Protein AF-0000000084582192 (afdb_homodimer)

Nearest PDB structures (foldseek):
  6cby-assembly2_B  TM=6.476E-01  e=3.699E-13  Homo sapiens
  4o6f-assembly1_A  TM=6.274E-01  e=2.248E-12  Homo sapiens
  3rib-assembly2_B  TM=6.053E-01  e=1.710E-12  Homo sapiens
  4wuy-assembly1_A  TM=5.856E-01  e=2.128E-12  Homo sapiens
  8qma-assembly1_J  TM=4.327E-01  e=4.889E-05  Sinapis alba

Sequence (602 aa):
MDVSYSLQDVPGKGKGLVASRAISRGELILSEAPLIQQDRSYSNASILRALAPVSEQQQREYFSLANAHKGNRSIPPPLGIFKTNALPCGDHSVLEGSAATHAAVFVLGSRFNSSCEPNVNNYWDANLQKITFWATRDIAIGEELCISYGECLASREARRSRLKRLFGFDCTCVACSRTGEDLTKSDERRLEIARLYEEIGQCGGAPAAGVRMVKRALRLLEEEGLLGLSTAGLYYDAFQFCVSVADSKNAKAWASKAWDTYCAMRGPDSEAAKKMHKYLKDPRAHLAFGLYPRQKLSGPDMDVSYSLQDVPGKGKGLVASRAISRGELILSEAPLIQQDRSYSNASILRALAPVSEQQQREYFSLANAHKGNRSIPPPLGIFKTNALPCGDHSVLEGSAATHAAVFVLGSRFNSSCEPNVNNYWDANLQKITFWATRDIAIGEELCISYGECLASREARRSRLKRLFGFDCTCVACSRTGEDLTKSDERRLEIARLYEEIGQCGGAPAAGVRMVKRALRLLEEEGLLGLSTAGLYYDAFQFCVSVADSKNAKAWASKAWDTYCAMRGPDSEAAKKMHKYLKDPRAHLAFGLYPRQKLSGPD

Structure (mmCIF, N/CA/C/O backbone):
data_AF-0000000084582192-model_v1
#
loop_
_entity.id
_entity.type
_entity.pdbx_description
1 polymer 'SET domain-containing protein'
#
loop_
_atom_site.group_PDB
_atom_site.id
_atom_site.type_symbol
_atom_site.label_atom_id
_atom_site.label_alt_id
_atom_site.label_comp_id
_atom_site.label_asym_id
_atom_site.label_entity_id
_atom_site.label_seq_id
_atom_site.pdbx_PDB_ins_code
_atom_site.Cartn_x
_atom_site.Cartn_y
_atom_site.Cartn_z
_atom_site.occupancy
_atom_site.B_iso_or_equiv
_atom_site.auth_seq_id
_atom_site.auth_comp_id
_atom_site.auth_asym_id
_atom_site.auth_atom_id
_atom_site.pdbx_PDB_model_num
ATOM 1 N N . MET A 1 1 ? 23.219 26.484 -0.269 1 42.94 1 MET A N 1
ATOM 2 C CA . MET A 1 1 ? 22.641 27.078 0.932 1 42.94 1 MET A CA 1
ATOM 3 C C . MET A 1 1 ? 22.531 26.047 2.049 1 42.94 1 MET A C 1
ATOM 5 O O . MET A 1 1 ? 22.234 24.875 1.794 1 42.94 1 MET A O 1
ATOM 9 N N . ASP A 1 2 ? 23.141 26.188 3.193 1 64.5 2 ASP A N 1
ATOM 10 C CA . ASP A 1 2 ? 23.328 25.234 4.281 1 64.5 2 ASP A CA 1
ATOM 11 C C . ASP A 1 2 ? 21.984 24.719 4.809 1 64.5 2 ASP A C 1
ATOM 13 O O . ASP A 1 2 ? 21.141 25.516 5.23 1 64.5 2 ASP A O 1
ATOM 17 N N . VAL A 1 3 ? 21.594 23.484 4.598 1 83.56 3 VAL A N 1
ATOM 18 C CA . VAL A 1 3 ? 20.359 22.859 5.035 1 83.56 3 VAL A CA 1
ATOM 19 C C . VAL A 1 3 ? 20.234 22.969 6.555 1 83.56 3 VAL A C 1
ATOM 21 O O . VAL A 1 3 ? 21.203 22.719 7.281 1 83.56 3 VAL A O 1
ATOM 24 N N . SER A 1 4 ? 19.266 23.656 7.008 1 94.69 4 SER A N 1
ATOM 25 C CA . SER A 1 4 ? 19.078 23.984 8.414 1 94.69 4 SER A CA 1
ATOM 26 C C . SER A 1 4 ? 18.531 22.797 9.203 1 94.69 4 SER A C 1
ATOM 28 O O . SER A 1 4 ? 18.328 22.891 10.414 1 94.69 4 SER A O 1
ATOM 30 N N . TYR A 1 5 ? 18.359 21.672 8.539 1 96.69 5 TYR A N 1
ATOM 31 C CA . TYR A 1 5 ? 17.75 20.547 9.227 1 96.69 5 TYR A CA 1
ATOM 32 C C . TYR A 1 5 ? 18.312 19.234 8.711 1 96.69 5 TYR A C 1
ATOM 34 O O . TYR A 1 5 ? 18.984 19.188 7.672 1 96.69 5 TYR A O 1
ATOM 42 N N . SER A 1 6 ? 18.172 18.234 9.477 1 96.25 6 SER A N 1
ATOM 43 C CA . SER A 1 6 ? 18.453 16.859 9.062 1 96.25 6 SER A CA 1
ATOM 44 C C . SER A 1 6 ? 17.328 15.914 9.453 1 96.25 6 SER A C 1
ATOM 46 O O . SER A 1 6 ? 16.656 16.125 10.477 1 96.25 6 SER A O 1
ATOM 48 N N . LEU A 1 7 ? 17.094 14.992 8.602 1 94.69 7 LEU A N 1
ATOM 49 C CA . LEU A 1 7 ? 16.141 13.938 8.891 1 94.69 7 LEU A CA 1
ATOM 50 C C . LEU A 1 7 ? 16.766 12.867 9.781 1 94.69 7 LEU A C 1
ATOM 52 O O . LEU A 1 7 ? 17.812 12.32 9.445 1 94.69 7 LEU A O 1
ATOM 56 N N . GLN A 1 8 ? 16.109 12.547 10.938 1 95 8 GLN A N 1
ATOM 57 C CA . GLN A 1 8 ? 16.672 11.602 11.898 1 95 8 GLN A CA 1
ATOM 58 C C . GLN A 1 8 ? 15.578 10.742 12.523 1 95 8 GLN A C 1
ATOM 60 O O . GLN A 1 8 ? 14.398 11.078 12.445 1 95 8 GLN A O 1
ATOM 65 N N . ASP A 1 9 ? 16.016 9.609 13.078 1 93.56 9 ASP A N 1
ATOM 66 C CA . ASP A 1 9 ? 15.109 8.828 13.914 1 93.56 9 ASP A CA 1
ATOM 67 C C . ASP A 1 9 ? 14.875 9.516 15.266 1 93.56 9 ASP A C 1
ATOM 69 O O . ASP A 1 9 ? 15.828 9.938 15.922 1 93.56 9 ASP A O 1
ATOM 73 N N . VAL A 1 10 ? 13.75 9.727 15.555 1 91.44 10 VAL A N 1
ATOM 74 C CA . VAL A 1 10 ? 13.367 10.32 16.828 1 91.44 10 VAL A CA 1
ATOM 75 C C . VAL A 1 10 ? 12.742 9.258 17.734 1 91.44 10 VAL A C 1
ATOM 77 O O . VAL A 1 10 ? 11.75 8.625 17.359 1 91.44 10 VAL A O 1
ATOM 80 N N . PRO A 1 11 ? 13.234 8.938 18.828 1 85.69 11 PRO A N 1
ATOM 81 C CA . PRO A 1 11 ? 12.719 7.887 19.719 1 85.69 11 PRO A CA 1
ATOM 82 C C . PRO A 1 11 ? 11.219 8.008 19.969 1 85.69 11 PRO A C 1
ATOM 84 O O . PRO A 1 11 ? 10.734 9.07 20.359 1 85.69 11 PRO A O 1
ATOM 87 N N . GLY A 1 12 ? 10.539 6.969 19.672 1 82.56 12 GLY A N 1
ATOM 88 C CA . GLY A 1 12 ? 9.117 6.895 19.953 1 82.56 12 GLY A CA 1
ATOM 89 C C . GLY A 1 12 ? 8.258 7.547 18.891 1 82.56 12 GLY A C 1
ATOM 90 O O . GLY A 1 12 ? 7.031 7.441 18.922 1 82.56 12 GLY A O 1
ATOM 91 N N . LYS A 1 13 ? 8.914 8.32 17.938 1 88.81 13 LYS A N 1
ATOM 92 C CA . LYS A 1 13 ? 8.117 9.109 17 1 88.81 13 LYS A CA 1
ATOM 93 C C . LYS A 1 13 ? 8.422 8.727 15.555 1 88.81 13 LYS A C 1
ATOM 95 O O . LYS A 1 13 ? 7.816 9.258 14.625 1 88.81 13 LYS A O 1
ATOM 100 N N . GLY A 1 14 ? 9.406 7.863 15.453 1 88.25 14 GLY A N 1
ATOM 101 C CA . GLY A 1 14 ? 9.82 7.551 14.102 1 88.25 14 GLY A CA 1
ATOM 102 C C . GLY A 1 14 ? 10.812 8.547 13.539 1 88.25 14 GLY A C 1
ATOM 103 O O . GLY A 1 14 ? 11.758 8.953 14.227 1 88.25 14 GLY A O 1
ATOM 104 N N . LYS A 1 15 ? 10.664 8.938 12.266 1 92.88 15 LYS A N 1
ATOM 105 C CA . LYS A 1 15 ? 11.539 9.93 11.648 1 92.88 15 LYS A CA 1
ATOM 106 C C . LYS A 1 15 ? 11.031 11.344 11.891 1 92.88 15 LYS A C 1
ATOM 108 O O . LYS A 1 15 ? 9.82 11.57 11.969 1 92.88 15 LYS A O 1
ATOM 113 N N . GLY A 1 16 ? 11.922 12.25 12.039 1 96.06 16 GLY A N 1
ATOM 114 C CA . GLY A 1 16 ? 11.609 13.656 12.234 1 96.06 16 GLY A CA 1
ATOM 115 C C . GLY A 1 16 ? 12.719 14.578 11.773 1 96.06 16 GLY A C 1
ATOM 116 O O . GLY A 1 16 ? 13.812 14.125 11.422 1 96.06 16 GLY A O 1
ATOM 117 N N . LEU A 1 17 ? 12.414 15.797 11.711 1 97.44 17 LEU A N 1
ATOM 118 C CA . LEU A 1 17 ? 13.398 16.812 11.336 1 97.44 17 LEU A CA 1
ATOM 119 C C . LEU A 1 17 ? 13.992 17.484 12.562 1 97.44 17 LEU A C 1
ATOM 121 O O . LEU A 1 17 ? 13.266 17.828 13.5 1 97.44 17 LEU A O 1
ATOM 125 N N . VAL A 1 18 ? 15.328 17.609 12.523 1 97.88 18 VAL A N 1
ATOM 126 C CA . VAL A 1 18 ? 16.062 18.203 13.641 1 97.88 18 VAL A CA 1
ATOM 127 C C . VAL A 1 18 ? 16.953 19.328 13.133 1 97.88 18 VAL A C 1
ATOM 129 O O . VAL A 1 18 ? 17.562 19.219 12.07 1 97.88 18 VAL A O 1
ATOM 132 N N . ALA A 1 19 ? 17.047 20.375 13.891 1 98.06 19 ALA A N 1
ATOM 133 C CA . ALA A 1 19 ? 17.859 21.516 13.492 1 98.06 19 ALA A CA 1
ATOM 134 C C . ALA A 1 19 ? 19.344 21.156 13.453 1 98.06 19 ALA A C 1
ATOM 136 O O . ALA A 1 19 ? 19.891 20.688 14.445 1 98.06 19 ALA A O 1
ATOM 137 N N . SER A 1 20 ? 19.938 21.422 12.297 1 97.44 20 SER A N 1
ATOM 138 C CA . SER A 1 20 ? 21.359 21.156 12.133 1 97.44 20 SER A CA 1
ATOM 139 C C . SER A 1 20 ? 22.203 22.375 12.484 1 97.44 20 SER A C 1
ATOM 141 O O . SER A 1 20 ? 23.438 22.281 12.531 1 97.44 20 SER A O 1
ATOM 143 N N . ARG A 1 21 ? 21.641 23.484 12.648 1 97.19 21 ARG A N 1
ATOM 144 C CA . ARG A 1 21 ? 22.188 24.75 13.125 1 97.19 21 ARG A CA 1
ATOM 145 C C . ARG A 1 21 ? 21.141 25.578 13.836 1 97.19 21 ARG A C 1
ATOM 147 O O . ARG A 1 21 ? 19.953 25.234 13.82 1 97.19 21 ARG A O 1
ATOM 154 N N . ALA A 1 22 ? 21.609 26.562 14.43 1 97.5 22 ALA A N 1
ATOM 155 C CA . ALA A 1 22 ? 20.641 27.484 15.039 1 97.5 22 ALA A CA 1
ATOM 156 C C . ALA A 1 22 ? 19.766 28.141 13.969 1 97.5 22 ALA A C 1
ATOM 158 O O . ALA A 1 22 ? 20.25 28.516 12.898 1 97.5 22 ALA A O 1
ATOM 159 N N . ILE A 1 23 ? 18.484 28.234 14.273 1 98.19 23 ILE A N 1
ATOM 160 C CA . ILE A 1 23 ? 17.531 28.844 13.367 1 98.19 23 ILE A CA 1
ATOM 161 C C . ILE A 1 23 ? 16.844 30.031 14.047 1 98.19 23 ILE A C 1
ATOM 163 O O . ILE A 1 23 ? 16.359 29.906 15.172 1 98.19 23 ILE A O 1
ATOM 167 N N . SER A 1 24 ? 16.797 31.141 13.414 1 97.56 24 SER A N 1
ATOM 168 C CA . SER A 1 24 ? 16.188 32.344 13.992 1 97.56 24 SER A CA 1
ATOM 169 C C . SER A 1 24 ? 14.688 32.375 13.742 1 97.56 24 SER A C 1
ATOM 171 O O . SER A 1 24 ? 14.211 31.859 12.727 1 97.56 24 SER A O 1
ATOM 173 N N . ARG A 1 25 ? 14.016 33 14.664 1 96.88 25 ARG A N 1
ATOM 174 C CA . ARG A 1 25 ? 12.602 33.281 14.422 1 96.88 25 ARG A CA 1
ATOM 175 C C . ARG A 1 25 ? 12.398 33.938 13.062 1 96.88 25 ARG A C 1
ATOM 177 O O . ARG A 1 25 ? 13.125 34.875 12.711 1 96.88 25 ARG A O 1
ATOM 184 N N . GLY A 1 26 ? 11.43 33.438 12.312 1 96.38 26 GLY A N 1
ATOM 185 C CA . GLY A 1 26 ? 11.086 34.062 11.039 1 96.38 26 GLY A CA 1
ATOM 186 C C . GLY A 1 26 ? 11.891 33.5 9.875 1 96.38 26 GLY A C 1
ATOM 187 O O . GLY A 1 26 ? 11.672 33.875 8.727 1 96.38 26 GLY A O 1
ATOM 188 N N . GLU A 1 27 ? 12.781 32.625 10.164 1 97.25 27 GLU A N 1
ATOM 189 C CA . GLU A 1 27 ? 13.578 32 9.102 1 97.25 27 GLU A CA 1
ATOM 190 C C . GLU A 1 27 ? 12.781 30.922 8.383 1 97.25 27 GLU A C 1
ATOM 192 O O . GLU A 1 27 ? 12.07 30.125 9.016 1 97.25 27 GLU A O 1
ATOM 197 N N . LEU A 1 28 ? 12.906 30.906 7.031 1 97.38 28 LEU A N 1
ATOM 198 C CA . LEU A 1 28 ? 12.32 29.844 6.219 1 97.38 28 LEU A CA 1
ATOM 199 C C . LEU A 1 28 ? 13.125 28.547 6.355 1 97.38 28 LEU A C 1
ATOM 201 O O . LEU A 1 28 ? 14.32 28.531 6.074 1 97.38 28 LEU A O 1
ATOM 205 N N . ILE A 1 29 ? 12.453 27.531 6.73 1 97.75 29 ILE A N 1
ATOM 206 C CA . ILE A 1 29 ? 13.125 26.266 6.965 1 97.75 29 ILE A CA 1
ATOM 207 C C . ILE A 1 29 ? 13.016 25.375 5.727 1 97.75 29 ILE A C 1
ATOM 209 O O . ILE A 1 29 ? 13.992 24.766 5.301 1 97.75 29 ILE A O 1
ATOM 213 N N . LEU A 1 30 ? 11.852 25.297 5.207 1 97.19 30 LEU A N 1
ATOM 214 C CA . LEU A 1 30 ? 11.57 24.406 4.086 1 97.19 30 LEU A CA 1
ATOM 215 C C . LEU A 1 30 ? 10.492 24.984 3.184 1 97.19 30 LEU A C 1
ATOM 217 O O . LEU A 1 30 ? 9.516 25.562 3.672 1 97.19 30 LEU A O 1
ATOM 221 N N . SER A 1 31 ? 10.633 25 1.962 1 97.5 31 SER A N 1
ATOM 222 C CA . SER A 1 31 ? 9.672 25.281 0.904 1 97.5 31 SER A CA 1
ATOM 223 C C . SER A 1 31 ? 9.578 24.125 -0.09 1 97.5 31 SER A C 1
ATOM 225 O O . SER A 1 31 ? 10.57 23.781 -0.732 1 97.5 31 SER A O 1
ATOM 227 N N . GLU A 1 32 ? 8.398 23.562 -0.187 1 97.69 32 GLU A N 1
ATOM 228 C CA . GLU A 1 32 ? 8.32 22.297 -0.916 1 97.69 32 GLU A CA 1
ATOM 229 C C . GLU A 1 32 ? 7.023 22.203 -1.717 1 97.69 32 GLU A C 1
ATOM 231 O O . GLU A 1 32 ? 5.953 22.562 -1.222 1 97.69 32 GLU A O 1
ATOM 236 N N . ALA A 1 33 ? 7.141 21.797 -2.994 1 97.88 33 ALA A N 1
ATOM 237 C CA . ALA A 1 33 ? 5.965 21.484 -3.807 1 97.88 33 ALA A CA 1
ATOM 238 C C . ALA A 1 33 ? 5.328 20.172 -3.373 1 97.88 33 ALA A C 1
ATOM 240 O O . ALA A 1 33 ? 6.012 19.281 -2.855 1 97.88 33 ALA A O 1
ATOM 241 N N . PRO A 1 34 ? 4.008 20.031 -3.545 1 98.06 34 PRO A N 1
ATOM 242 C CA . PRO A 1 34 ? 3.35 18.781 -3.154 1 98.06 34 PRO A CA 1
ATOM 243 C C . PRO A 1 34 ? 3.781 17.594 -4.012 1 98.06 34 PRO A C 1
ATOM 245 O O . PRO A 1 34 ? 4.043 17.75 -5.207 1 98.06 34 PRO A O 1
ATOM 248 N N . LEU A 1 35 ? 3.898 16.422 -3.404 1 98.25 35 LEU A N 1
ATOM 249 C CA . LEU A 1 35 ? 4.059 15.172 -4.145 1 98.25 35 LEU A CA 1
ATOM 250 C C . LEU A 1 35 ? 2.768 14.789 -4.859 1 98.25 35 LEU A C 1
ATOM 252 O O . LEU A 1 35 ? 2.777 14.516 -6.062 1 98.25 35 LEU A O 1
ATOM 256 N N . ILE A 1 36 ? 1.666 14.766 -4.109 1 98.19 36 ILE A N 1
ATOM 257 C CA . ILE A 1 36 ? 0.327 14.625 -4.672 1 98.19 36 ILE A CA 1
ATOM 258 C C . ILE A 1 36 ? -0.648 15.516 -3.906 1 98.19 36 ILE A C 1
ATOM 260 O O . ILE A 1 36 ? -0.438 15.805 -2.725 1 98.19 36 ILE A O 1
ATOM 264 N N . GLN A 1 37 ? -1.687 15.922 -4.531 1 97.62 37 GLN A N 1
ATOM 265 C CA . GLN A 1 37 ? -2.746 16.75 -3.975 1 97.62 37 GLN A CA 1
ATOM 266 C C . GLN A 1 37 ? -4.117 16.125 -4.184 1 97.62 37 GLN A C 1
ATOM 268 O 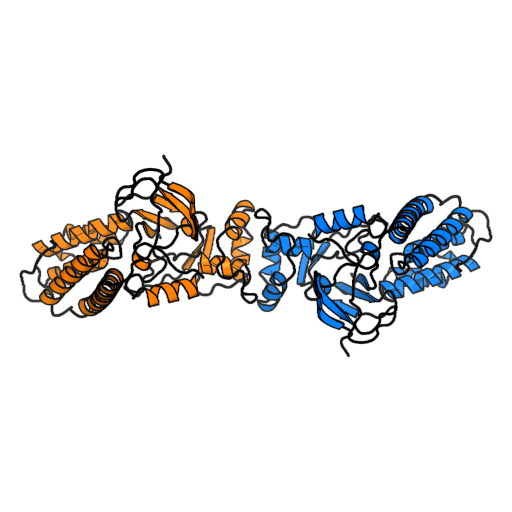O . GLN A 1 37 ? -4.348 15.453 -5.195 1 97.62 37 GLN A O 1
ATOM 273 N N . GLN A 1 38 ? -5.004 16.297 -3.225 1 97.75 38 GLN A N 1
ATOM 274 C CA . GLN A 1 38 ? -6.371 15.789 -3.309 1 97.75 38 GLN A CA 1
ATOM 275 C C . GLN A 1 38 ? -7.371 16.844 -2.842 1 97.75 38 GLN A C 1
ATOM 277 O O . GLN A 1 38 ? -7.047 17.688 -2.008 1 97.75 38 GLN A O 1
ATOM 282 N N . ASP A 1 39 ? -8.516 16.812 -3.295 1 95.31 39 ASP A N 1
ATOM 283 C CA . ASP A 1 39 ? -9.602 17.625 -2.752 1 95.31 39 ASP A CA 1
ATOM 284 C C . ASP A 1 39 ? -10.227 16.953 -1.531 1 95.31 39 ASP A C 1
ATOM 286 O O . ASP A 1 39 ? -9.781 15.891 -1.103 1 95.31 39 ASP A O 1
ATOM 290 N N . ARG A 1 40 ? -11.211 17.5 -0.957 1 89.56 40 ARG A N 1
ATOM 291 C CA . ARG A 1 40 ? -11.82 17.047 0.288 1 89.56 40 ARG A CA 1
ATOM 292 C C . ARG A 1 40 ? -12.508 15.703 0.101 1 89.56 40 ARG A C 1
ATOM 294 O O . ARG A 1 40 ? -12.625 14.922 1.049 1 89.56 40 ARG A O 1
ATOM 301 N N . SER A 1 41 ? -12.898 15.391 -1.072 1 92.56 41 SER A N 1
ATOM 302 C CA . SER A 1 41 ? -13.625 14.156 -1.345 1 92.56 41 SER A CA 1
ATOM 303 C C . SER A 1 41 ? -12.695 13.07 -1.869 1 92.56 41 SER A C 1
ATOM 305 O O . SER A 1 41 ? -13.078 12.273 -2.732 1 92.56 41 SER A O 1
ATOM 307 N N . TYR A 1 42 ? -11.547 13.039 -1.355 1 94.88 42 TYR A N 1
ATOM 308 C CA . TYR A 1 42 ? -10.578 12.086 -1.874 1 94.88 42 TYR A CA 1
ATOM 309 C C . TYR A 1 42 ? -10.961 10.656 -1.497 1 94.88 42 TYR A C 1
ATOM 311 O O . TYR A 1 42 ? -11.68 10.438 -0.52 1 94.88 42 TYR A O 1
ATOM 319 N N . SER A 1 43 ? -10.492 9.688 -2.277 1 96.06 43 SER A N 1
ATOM 320 C CA . SER A 1 43 ? -10.656 8.25 -2.104 1 96.06 43 SER A CA 1
ATOM 321 C C . SER A 1 43 ? -9.359 7.508 -2.4 1 96.06 43 SER A C 1
ATOM 323 O O . SER A 1 43 ? -8.383 8.109 -2.859 1 96.06 43 SER A O 1
ATOM 325 N N . ASN A 1 44 ? -9.391 6.188 -2.055 1 97.12 44 ASN A N 1
ATOM 326 C CA . ASN A 1 44 ? -8.234 5.395 -2.439 1 97.12 44 ASN A CA 1
ATOM 327 C C . ASN A 1 44 ? -7.969 5.477 -3.939 1 97.12 44 ASN A C 1
ATOM 329 O O . ASN A 1 44 ? -6.82 5.617 -4.367 1 97.12 44 ASN A O 1
ATOM 333 N N . ALA A 1 45 ? -9.023 5.43 -4.715 1 95.94 45 ALA A N 1
ATOM 334 C CA . ALA A 1 45 ? -8.914 5.473 -6.172 1 95.94 45 ALA A CA 1
ATOM 335 C C . ALA A 1 45 ? -8.266 6.77 -6.637 1 95.94 45 ALA A C 1
ATOM 337 O O . ALA A 1 45 ? -7.391 6.758 -7.508 1 95.94 45 ALA A O 1
ATOM 338 N N . SER A 1 46 ? -8.742 7.895 -6.082 1 97.44 46 SER A N 1
ATOM 339 C CA . SER A 1 46 ? -8.188 9.18 -6.496 1 97.44 46 SER A CA 1
ATOM 340 C C . SER A 1 46 ? -6.715 9.289 -6.121 1 97.44 46 SER A C 1
ATOM 342 O O . SER A 1 46 ? -5.93 9.914 -6.844 1 97.44 46 SER A O 1
ATOM 344 N N . ILE A 1 47 ? -6.332 8.688 -5.039 1 98.25 47 ILE A N 1
ATOM 345 C CA . ILE A 1 47 ? -4.941 8.695 -4.594 1 98.25 47 ILE A CA 1
ATOM 346 C C . ILE A 1 47 ? -4.098 7.824 -5.52 1 98.25 47 ILE A C 1
ATOM 348 O O . ILE A 1 47 ? -3 8.219 -5.926 1 98.25 47 ILE A O 1
ATOM 352 N N . LEU A 1 48 ? -4.613 6.633 -5.824 1 97.56 48 LEU A N 1
ATOM 353 C CA . LEU A 1 48 ? -3.912 5.762 -6.762 1 97.56 48 LEU A CA 1
ATOM 354 C C . LEU A 1 48 ? -3.684 6.473 -8.094 1 97.56 48 LEU A C 1
ATOM 356 O O . LEU A 1 48 ? -2.592 6.398 -8.664 1 97.56 48 LEU A O 1
ATOM 360 N N . ARG A 1 49 ? -4.648 7.164 -8.641 1 96.69 49 ARG A N 1
ATOM 361 C CA . ARG A 1 49 ? -4.555 7.898 -9.891 1 96.69 49 ARG A CA 1
ATOM 362 C C . ARG A 1 49 ? -3.49 8.992 -9.812 1 96.69 49 ARG A C 1
ATOM 364 O O . ARG A 1 49 ? -2.785 9.25 -10.789 1 96.69 49 ARG A O 1
ATOM 371 N N . ALA A 1 50 ? -3.422 9.617 -8.648 1 97.75 50 ALA A N 1
ATOM 372 C CA . ALA A 1 50 ? -2.459 10.703 -8.461 1 97.75 50 ALA A CA 1
ATOM 373 C C . ALA A 1 50 ? -1.037 10.164 -8.359 1 97.75 50 ALA A C 1
ATOM 375 O O . ALA A 1 50 ? -0.083 10.82 -8.781 1 97.75 50 ALA A O 1
ATOM 376 N N . LEU A 1 51 ? -0.864 8.945 -7.824 1 97.81 51 LEU A N 1
ATOM 377 C CA . LEU A 1 51 ? 0.452 8.367 -7.574 1 97.81 51 LEU A CA 1
ATOM 378 C C . LEU A 1 51 ? 1.014 7.727 -8.836 1 97.81 51 LEU A C 1
ATOM 380 O O . LEU A 1 51 ? 2.232 7.656 -9.016 1 97.81 51 LEU A O 1
ATOM 384 N N . ALA A 1 52 ? 0.174 7.262 -9.703 1 96.31 52 ALA A N 1
ATOM 385 C CA . ALA A 1 52 ? 0.577 6.461 -10.852 1 96.31 52 ALA A CA 1
ATOM 386 C C . ALA A 1 52 ? 1.559 7.223 -11.734 1 96.31 52 ALA A C 1
ATOM 388 O O . ALA A 1 52 ? 2.545 6.656 -12.211 1 96.31 52 ALA A O 1
ATOM 389 N N . PRO A 1 53 ? 1.34 8.492 -11.977 1 96.5 53 PRO A N 1
ATOM 390 C CA . PRO A 1 53 ? 2.189 9.195 -12.938 1 96.5 53 PRO A CA 1
ATOM 391 C C . PRO A 1 53 ? 3.486 9.711 -12.32 1 96.5 53 PRO A C 1
ATOM 393 O O . PRO A 1 53 ? 4.383 10.156 -13.031 1 96.5 53 PRO A O 1
ATOM 396 N N . VAL A 1 54 ? 3.604 9.75 -11 1 96.62 54 VAL A N 1
ATOM 397 C CA . VAL A 1 54 ? 4.836 10.266 -10.414 1 96.62 54 VAL A CA 1
ATOM 398 C C . VAL A 1 54 ? 5.953 9.242 -10.57 1 96.62 54 VAL A C 1
ATOM 400 O O . VAL A 1 54 ? 5.699 8.086 -10.922 1 96.62 54 VAL A O 1
ATOM 403 N N . SER A 1 55 ? 7.195 9.672 -10.375 1 96.06 55 SER A N 1
ATOM 404 C CA . SER A 1 55 ? 8.336 8.789 -10.625 1 96.06 55 SER A CA 1
ATOM 405 C C . SER A 1 55 ? 8.359 7.625 -9.648 1 96.06 55 SER A C 1
ATOM 407 O O . SER A 1 55 ? 7.723 7.68 -8.594 1 96.06 55 SER A O 1
ATOM 409 N N . GLU A 1 56 ? 9.086 6.547 -9.961 1 94 56 GLU A N 1
ATOM 410 C CA . GLU A 1 56 ? 9.25 5.387 -9.086 1 94 56 GLU A CA 1
ATOM 411 C C . GLU A 1 56 ? 9.836 5.797 -7.734 1 94 56 GLU A C 1
ATOM 413 O O . GLU A 1 56 ? 9.422 5.281 -6.691 1 94 56 GLU A O 1
ATOM 418 N N . GLN A 1 57 ? 10.766 6.672 -7.867 1 95.12 57 GLN A N 1
ATOM 419 C CA . GLN A 1 57 ? 11.391 7.148 -6.641 1 95.12 57 GLN A CA 1
ATOM 420 C C . GLN A 1 57 ? 10.383 7.871 -5.754 1 95.12 57 GLN A C 1
ATOM 422 O O . GLN A 1 57 ? 10.344 7.656 -4.539 1 95.12 57 GLN A O 1
ATOM 427 N N . GLN A 1 58 ? 9.539 8.672 -6.336 1 96.44 58 GLN A N 1
ATOM 428 C CA . GLN A 1 58 ? 8.523 9.406 -5.594 1 96.44 58 GLN A CA 1
ATOM 429 C C . GLN A 1 58 ? 7.484 8.469 -4.992 1 96.44 58 GLN A C 1
ATOM 431 O O . GLN A 1 58 ? 7 8.695 -3.881 1 96.44 58 GLN A O 1
ATOM 436 N N . GLN A 1 59 ? 7.125 7.461 -5.73 1 96.69 59 GLN A N 1
ATOM 437 C CA . GLN A 1 59 ? 6.219 6.453 -5.191 1 96.69 59 GLN A CA 1
ATOM 438 C C . GLN A 1 59 ? 6.82 5.766 -3.971 1 96.69 59 GLN A C 1
ATOM 440 O O . GLN A 1 59 ? 6.137 5.57 -2.963 1 96.69 59 GLN A O 1
ATOM 445 N N . ARG A 1 60 ? 8.078 5.414 -4.109 1 95.38 60 ARG A N 1
ATOM 446 C CA . ARG A 1 60 ? 8.758 4.793 -2.977 1 95.38 60 ARG A CA 1
ATOM 447 C C . ARG A 1 60 ? 8.766 5.719 -1.766 1 95.38 60 ARG A C 1
ATOM 449 O O . ARG A 1 60 ? 8.547 5.273 -0.636 1 95.38 60 ARG A O 1
ATOM 456 N N . GLU A 1 61 ? 9.008 6.957 -1.992 1 95.56 61 GLU A N 1
ATOM 457 C CA . GLU A 1 61 ? 8.992 7.941 -0.913 1 95.56 61 GLU A CA 1
ATOM 458 C C . GLU A 1 61 ? 7.609 8.039 -0.271 1 95.56 61 GLU A C 1
ATOM 460 O O . GLU A 1 61 ? 7.488 8.062 0.955 1 95.56 61 GLU A O 1
ATOM 465 N N . TYR A 1 62 ? 6.598 8.109 -1.062 1 97.88 62 TYR A N 1
ATOM 466 C CA . TYR A 1 62 ? 5.23 8.164 -0.558 1 97.88 62 TYR A CA 1
ATOM 467 C C . TYR A 1 62 ? 4.938 6.984 0.358 1 97.88 62 TYR A C 1
ATOM 469 O O . TYR A 1 62 ? 4.434 7.164 1.47 1 97.88 62 TYR A O 1
ATOM 477 N N . PHE A 1 63 ? 5.223 5.809 -0.066 1 96.5 63 PHE A N 1
ATOM 478 C CA . PHE A 1 63 ? 4.852 4.598 0.653 1 96.5 63 PHE A CA 1
ATOM 479 C C . PHE A 1 63 ? 5.777 4.371 1.845 1 96.5 63 PHE A C 1
ATOM 481 O O . PHE A 1 63 ? 5.531 3.488 2.67 1 96.5 63 PHE A O 1
ATOM 488 N N . SER A 1 64 ? 6.871 5.195 1.938 1 94.5 64 SER A N 1
ATOM 489 C CA . SER A 1 64 ? 7.762 5.109 3.09 1 94.5 64 SER A CA 1
ATOM 490 C C . SER A 1 64 ? 7.289 6.012 4.223 1 94.5 64 SER A C 1
ATOM 492 O O . SER A 1 64 ? 7.832 5.965 5.328 1 94.5 64 SER A O 1
ATOM 494 N N . LEU A 1 65 ? 6.309 6.828 3.992 1 95.62 65 LEU A N 1
ATOM 495 C CA . LEU A 1 65 ? 5.77 7.715 5.016 1 95.62 65 LEU A CA 1
ATOM 496 C C . LEU A 1 65 ? 4.992 6.93 6.062 1 95.62 65 LEU A C 1
ATOM 498 O O . LEU A 1 65 ? 4.613 5.781 5.828 1 95.62 65 LEU A O 1
ATOM 502 N N . ALA A 1 66 ? 4.773 7.578 7.215 1 94.31 66 ALA A N 1
ATOM 503 C CA . ALA A 1 66 ? 4.066 6.934 8.312 1 94.31 66 ALA A CA 1
ATOM 504 C C . ALA A 1 66 ? 2.633 6.59 7.918 1 94.31 66 ALA A C 1
ATOM 506 O O . ALA A 1 66 ? 2.006 7.316 7.145 1 94.31 66 ALA A O 1
ATOM 507 N N . ASN A 1 67 ? 2.123 5.52 8.352 1 94.38 67 ASN A N 1
ATOM 508 C CA . ASN A 1 67 ? 0.744 5.078 8.172 1 94.38 67 ASN A CA 1
ATOM 509 C C . ASN A 1 67 ? 0.101 4.684 9.5 1 94.38 67 ASN A C 1
ATOM 511 O O . ASN A 1 67 ? 0.28 3.557 9.969 1 94.38 67 ASN A O 1
ATOM 515 N N . ALA A 1 68 ? -0.684 5.555 10.055 1 93.94 68 ALA A N 1
ATOM 516 C CA . ALA A 1 68 ? -1.321 5.336 11.344 1 93.94 68 ALA A CA 1
ATOM 517 C C . ALA A 1 68 ? -2.438 4.297 11.242 1 93.94 68 ALA A C 1
ATOM 519 O O . ALA A 1 68 ? -2.973 3.846 12.258 1 93.94 68 ALA A O 1
ATOM 520 N N . HIS A 1 69 ? -2.746 3.838 10.008 1 93.62 69 HIS A N 1
ATOM 521 C CA . HIS A 1 69 ? -3.865 2.928 9.789 1 93.62 69 HIS A CA 1
ATOM 522 C C . HIS A 1 69 ? -3.377 1.553 9.352 1 93.62 69 HIS A C 1
ATOM 524 O O . HIS A 1 69 ? -4.148 0.76 8.805 1 93.62 69 HIS A O 1
ATOM 530 N N . LYS A 1 70 ? -2.111 1.23 9.391 1 86.81 70 LYS A N 1
ATOM 531 C CA . LYS A 1 70 ? -1.509 -0.018 8.938 1 86.81 70 LYS A CA 1
ATOM 532 C C . LYS A 1 70 ? -2.258 -1.226 9.492 1 86.81 70 LYS A C 1
ATOM 534 O O . LYS A 1 70 ? -2.357 -2.26 8.828 1 86.81 70 LYS A O 1
ATOM 539 N N . GLY A 1 71 ? -2.943 -1.25 10.555 1 84 71 GLY A N 1
ATOM 540 C CA . GLY A 1 71 ? -3.645 -2.373 11.156 1 84 71 GLY A CA 1
ATOM 541 C C . GLY A 1 71 ? -5.125 -2.398 10.828 1 84 71 GLY A C 1
ATOM 542 O O . GLY A 1 71 ? -5.824 -3.354 11.172 1 84 71 GLY A O 1
ATOM 543 N N . ASN A 1 72 ? -5.527 -1.486 10.188 1 89.44 72 ASN A N 1
ATOM 544 C CA . ASN A 1 72 ? -6.934 -1.395 9.805 1 89.44 72 ASN A CA 1
ATOM 545 C C . ASN A 1 72 ? -7.176 -1.962 8.406 1 89.44 72 ASN A C 1
ATOM 547 O O . ASN A 1 72 ? -6.855 -1.316 7.406 1 89.44 72 ASN A O 1
ATOM 551 N N . ARG A 1 73 ? -7.812 -3.08 8.219 1 86.75 73 ARG A N 1
ATOM 552 C CA . ARG A 1 73 ? -8.016 -3.785 6.961 1 86.75 73 ARG A CA 1
ATOM 553 C C . ARG A 1 73 ? -8.961 -3.018 6.047 1 86.75 73 ARG A C 1
ATOM 555 O O . ARG A 1 73 ? -9.016 -3.268 4.84 1 86.75 73 ARG A O 1
ATOM 562 N N . SER A 1 74 ? -9.727 -2.127 6.625 1 91.12 74 SER A N 1
ATOM 563 C CA . SER A 1 74 ? -10.719 -1.39 5.852 1 91.12 74 SER A CA 1
ATOM 564 C C . SER A 1 74 ? -10.094 -0.195 5.141 1 91.12 74 SER A C 1
ATOM 566 O O . SER A 1 74 ? -10.727 0.433 4.289 1 91.12 74 SER A O 1
ATOM 568 N N . ILE A 1 75 ? -8.875 0.159 5.523 1 95.25 75 ILE A N 1
ATOM 569 C CA . ILE A 1 75 ? -8.211 1.311 4.918 1 95.25 75 ILE A CA 1
ATOM 570 C C . ILE A 1 75 ? -6.965 0.853 4.164 1 95.25 75 ILE A C 1
ATOM 572 O O . ILE A 1 75 ? -5.938 0.547 4.777 1 95.25 75 ILE A O 1
ATOM 576 N N . PRO A 1 76 ? -7.031 0.901 2.832 1 95.69 76 PRO A N 1
ATOM 577 C CA . PRO A 1 76 ? -5.848 0.501 2.066 1 95.69 76 PRO A CA 1
ATOM 578 C C . PRO A 1 76 ? -4.641 1.396 2.338 1 95.69 76 PRO A C 1
ATOM 580 O O . PRO A 1 76 ? -4.801 2.574 2.67 1 95.69 76 PRO A O 1
ATOM 583 N N . PRO A 1 77 ? -3.445 0.842 2.109 1 95.38 77 PRO A N 1
ATOM 584 C CA . PRO A 1 77 ? -2.223 1.56 2.48 1 95.38 77 PRO A CA 1
ATOM 585 C C . PRO A 1 77 ? -2.109 2.922 1.798 1 95.38 77 PRO A C 1
ATOM 587 O O . PRO A 1 77 ? -1.758 3.912 2.445 1 95.38 77 PRO A O 1
ATOM 590 N N . PRO A 1 78 ? -2.4 3.088 0.459 1 97.06 78 PRO A N 1
ATOM 591 C CA . PRO A 1 78 ? -2.277 4.43 -0.117 1 97.06 78 PRO A CA 1
ATOM 592 C C . PRO A 1 78 ? -3.17 5.453 0.578 1 97.06 78 PRO A C 1
ATOM 594 O O . PRO A 1 78 ? -2.736 6.578 0.841 1 97.06 78 PRO A O 1
ATOM 597 N N . LEU A 1 79 ? -4.395 5.062 0.905 1 97.31 79 LEU A N 1
ATOM 598 C CA . LEU A 1 79 ? -5.352 5.945 1.563 1 97.31 79 LEU A CA 1
ATOM 599 C C . LEU A 1 79 ? -4.91 6.258 2.99 1 97.31 79 LEU A C 1
ATOM 601 O O . LEU A 1 79 ? -4.98 7.406 3.428 1 97.31 79 LEU A O 1
ATOM 605 N N . GLY A 1 80 ? -4.488 5.262 3.742 1 97 80 GLY A N 1
ATOM 606 C CA . GLY A 1 80 ? -4.039 5.453 5.113 1 97 80 GLY A CA 1
ATOM 607 C C . GLY A 1 80 ? -2.857 6.395 5.227 1 97 80 GLY A C 1
ATOM 608 O O . GLY A 1 80 ? -2.793 7.215 6.145 1 97 80 GLY A O 1
ATOM 609 N N . ILE A 1 81 ? -1.941 6.25 4.277 1 97.44 81 ILE A N 1
ATOM 610 C CA . ILE A 1 81 ? -0.755 7.098 4.258 1 97.44 81 ILE A CA 1
ATOM 611 C C . ILE A 1 81 ? -1.161 8.547 4.008 1 97.44 81 ILE A C 1
ATOM 613 O O . ILE A 1 81 ? -0.667 9.461 4.672 1 97.44 81 ILE A O 1
ATOM 617 N N . PHE A 1 82 ? -2.113 8.766 3.09 1 98.19 82 PHE A N 1
ATOM 618 C CA . PHE A 1 82 ? -2.588 10.125 2.826 1 98.19 82 PHE A CA 1
ATOM 619 C C . PHE A 1 82 ? -3.262 10.711 4.062 1 98.19 82 PHE A C 1
ATOM 621 O O . PHE A 1 82 ? -2.973 11.844 4.453 1 98.19 82 PHE A O 1
ATOM 628 N N . LYS A 1 83 ? -4.074 9.961 4.691 1 96.38 83 LYS A N 1
ATOM 629 C CA . LYS A 1 83 ? -4.812 10.414 5.867 1 96.38 83 LYS A CA 1
ATOM 630 C C . LYS A 1 83 ? -3.861 10.797 6.996 1 96.38 83 LYS A C 1
ATOM 632 O O . LYS A 1 83 ? -4.141 11.727 7.762 1 96.38 83 LYS A O 1
ATOM 637 N N . THR A 1 84 ? -2.762 10.148 7.055 1 96.44 84 THR A N 1
ATOM 638 C CA . THR A 1 84 ? -1.818 10.32 8.156 1 96.44 84 THR A CA 1
ATOM 639 C C . THR A 1 84 ? -0.918 11.531 7.91 1 96.44 84 THR A C 1
ATOM 641 O O . THR A 1 84 ? -0.506 12.203 8.859 1 96.44 84 THR A O 1
ATOM 644 N N . ASN A 1 85 ? -0.657 11.844 6.648 1 97 85 ASN A N 1
ATOM 645 C CA . ASN A 1 85 ? 0.471 12.727 6.375 1 97 85 ASN A CA 1
ATOM 646 C C . ASN A 1 85 ? 0.023 14.008 5.68 1 97 85 ASN A C 1
ATOM 648 O O . ASN A 1 85 ? 0.805 14.953 5.543 1 97 85 ASN A O 1
ATOM 652 N N . ALA A 1 86 ? -1.2 14.055 5.23 1 97.19 86 ALA A N 1
ATOM 653 C CA . ALA A 1 86 ? -1.637 15.18 4.414 1 97.19 86 ALA A CA 1
ATOM 654 C C . ALA A 1 86 ? -1.663 16.469 5.227 1 97.19 86 ALA A C 1
ATOM 656 O O . ALA A 1 86 ? -2.059 16.469 6.395 1 97.19 86 ALA A O 1
ATOM 657 N N . LEU A 1 87 ? -1.207 17.531 4.617 1 96.62 87 LEU A N 1
ATOM 658 C CA . LEU A 1 87 ? -1.267 18.875 5.168 1 96.62 87 LEU A CA 1
ATOM 659 C C . LEU A 1 87 ? -2.174 19.766 4.328 1 96.62 87 LEU A C 1
ATOM 661 O O . LEU A 1 87 ? -2.275 19.594 3.111 1 96.62 87 LEU A O 1
ATOM 665 N N . PRO A 1 88 ? -2.76 20.688 4.965 1 94.5 88 PRO A N 1
ATOM 666 C CA . PRO A 1 88 ? -3.715 21.531 4.242 1 94.5 88 PRO A CA 1
ATOM 667 C C . PRO A 1 88 ? -3.037 22.5 3.262 1 94.5 88 PRO A C 1
ATOM 669 O O . PRO A 1 88 ? -1.993 23.062 3.578 1 94.5 88 PRO A O 1
ATOM 672 N N . CYS A 1 89 ? -3.586 22.594 2.08 1 94.5 89 CYS A N 1
ATOM 673 C CA . CYS A 1 89 ? -3.184 23.594 1.102 1 94.5 89 CYS A CA 1
ATOM 674 C C . CYS A 1 89 ? -4.07 24.828 1.191 1 94.5 89 CYS A C 1
ATOM 676 O O . CYS A 1 89 ? -4.898 25.078 0.311 1 94.5 89 CYS A O 1
ATOM 678 N N . GLY A 1 90 ? -3.875 25.594 2.135 1 90.31 90 GLY A N 1
ATOM 679 C CA . GLY A 1 90 ? -4.672 26.75 2.492 1 90.31 90 GLY A CA 1
ATOM 680 C C . GLY A 1 90 ? -4.809 26.953 3.99 1 90.31 90 GLY A C 1
ATOM 681 O O . GLY A 1 90 ? -4.219 26.203 4.773 1 90.31 90 GLY A O 1
ATOM 682 N N . ASP A 1 91 ? -5.453 27.953 4.359 1 83.81 91 ASP A N 1
ATOM 683 C CA . ASP A 1 91 ? -5.688 28.203 5.781 1 83.81 91 ASP A CA 1
ATOM 684 C C . ASP A 1 91 ? -6.609 27.141 6.375 1 83.81 91 ASP A C 1
ATOM 686 O O . ASP A 1 91 ? -7.598 26.75 5.754 1 83.81 91 ASP A O 1
ATOM 690 N N . HIS A 1 92 ? -6.141 26.641 7.406 1 79.81 92 HIS A N 1
ATOM 691 C CA . HIS A 1 92 ? -6.883 25.625 8.125 1 79.81 92 HIS A CA 1
ATOM 692 C C . HIS A 1 92 ? -6.746 25.797 9.633 1 79.81 92 HIS A C 1
ATOM 694 O O . HIS A 1 92 ? -5.695 25.5 10.211 1 79.81 92 HIS A O 1
ATOM 700 N N . SER A 1 93 ? -7.754 26.344 10.219 1 76.94 93 SER A N 1
ATOM 701 C CA . SER A 1 93 ? -7.734 26.625 11.648 1 76.94 93 SER A CA 1
ATOM 702 C C . SER A 1 93 ? -9.117 26.469 12.266 1 76.94 93 SER A C 1
ATOM 704 O O . SER A 1 93 ? -10.078 27.094 11.805 1 76.94 93 SER A O 1
ATOM 706 N N . VAL A 1 94 ? -9.125 25.703 13.227 1 68.44 94 VAL A N 1
ATOM 707 C CA . VAL A 1 94 ? -10.383 25.578 13.961 1 68.44 94 VAL A CA 1
ATOM 708 C C . VAL A 1 94 ? -10.711 26.875 14.672 1 68.44 94 VAL A C 1
ATOM 710 O O . VAL A 1 94 ? -11.867 27.312 14.695 1 68.44 94 VAL A O 1
ATOM 713 N N . LEU A 1 95 ? -9.68 27.5 15.227 1 68.06 95 LEU A N 1
ATOM 714 C CA . LEU A 1 95 ? -9.844 28.734 15.984 1 68.06 95 LEU A CA 1
ATOM 715 C C . LEU A 1 95 ? -10.375 29.859 15.094 1 68.06 95 LEU A C 1
ATOM 717 O O . LEU A 1 95 ? -11.203 30.672 15.531 1 68.06 95 LEU A O 1
ATOM 721 N N . GLU A 1 96 ? -9.938 29.828 13.859 1 70.75 96 GLU A N 1
ATOM 722 C CA . GLU A 1 96 ? -10.328 30.891 12.945 1 70.75 96 GLU A CA 1
ATOM 723 C C . GLU A 1 96 ? -11.484 30.469 12.055 1 70.75 96 GLU A C 1
ATOM 725 O O . GLU A 1 96 ? -12.016 31.281 11.281 1 70.75 96 GLU A O 1
ATOM 730 N N . GLY A 1 97 ? -11.844 29.188 12.203 1 70.12 97 GLY A N 1
ATOM 731 C CA . GLY A 1 97 ? -12.969 28.688 11.438 1 70.12 97 GLY A CA 1
ATOM 732 C C . GLY A 1 97 ? -12.664 28.547 9.961 1 70.12 97 GLY A C 1
ATOM 733 O O . GLY A 1 97 ? -13.547 28.719 9.117 1 70.12 97 GLY A O 1
ATOM 734 N N . SER A 1 98 ? -11.484 28.438 9.609 1 76.75 98 SER A N 1
ATOM 735 C CA . SER A 1 98 ? -11.086 28.25 8.219 1 76.75 98 SER A CA 1
ATOM 736 C C . SER A 1 98 ? -10.734 26.797 7.926 1 76.75 98 SER A C 1
ATOM 738 O O . SER A 1 98 ? -10.156 26.109 8.773 1 76.75 98 SER A O 1
ATOM 740 N N . ALA A 1 99 ? -11.195 26.344 6.684 1 84.88 99 ALA A N 1
ATOM 741 C CA . ALA A 1 99 ? -10.891 24.984 6.238 1 84.88 99 ALA A CA 1
ATOM 742 C C . ALA A 1 99 ? -10.359 24.969 4.809 1 84.88 99 ALA A C 1
ATOM 744 O O . ALA A 1 99 ? -11 25.516 3.9 1 84.88 99 ALA A O 1
ATOM 745 N N . ALA A 1 100 ? -9.195 24.391 4.703 1 89.12 100 ALA A N 1
ATOM 746 C CA . ALA A 1 100 ? -8.617 24.266 3.369 1 89.12 100 ALA A CA 1
ATOM 747 C C . ALA A 1 100 ? -9.445 23.328 2.492 1 89.12 100 ALA A C 1
ATOM 749 O O . ALA A 1 100 ? -10 22.344 2.98 1 89.12 100 ALA A O 1
ATOM 750 N N . THR A 1 101 ? -9.445 23.609 1.21 1 89.12 101 THR A N 1
ATOM 751 C CA . THR A 1 101 ? -10.258 22.812 0.29 1 89.12 101 THR A CA 1
ATOM 752 C C . THR A 1 101 ? -9.43 21.688 -0.318 1 89.12 101 THR A C 1
ATOM 754 O O . THR A 1 101 ? -9.984 20.75 -0.915 1 89.12 101 THR A O 1
ATOM 757 N N . HIS A 1 102 ? -8.141 21.812 -0.214 1 94.88 102 HIS A N 1
ATOM 758 C CA . HIS A 1 102 ? -7.234 20.781 -0.715 1 94.88 102 HIS A CA 1
ATOM 759 C C . HIS A 1 102 ? -6.203 20.391 0.341 1 94.88 102 HIS A C 1
ATOM 761 O O . HIS A 1 102 ? -5.922 21.172 1.255 1 94.88 102 HIS A O 1
ATOM 767 N N . ALA A 1 103 ? -5.809 19.25 0.258 1 96.88 103 ALA A N 1
ATOM 768 C CA . ALA A 1 103 ? -4.711 18.75 1.075 1 96.88 103 ALA A CA 1
ATOM 769 C C . ALA A 1 103 ? -3.654 18.062 0.213 1 96.88 103 ALA A C 1
ATOM 771 O O . ALA A 1 103 ? -3.938 17.656 -0.917 1 96.88 103 ALA A O 1
ATOM 772 N N . ALA A 1 104 ? -2.477 18 0.715 1 98.38 104 ALA A N 1
ATOM 773 C CA . ALA A 1 104 ? -1.396 17.406 -0.064 1 98.38 104 ALA A CA 1
ATOM 774 C C . ALA A 1 104 ? -0.396 16.688 0.842 1 98.38 104 ALA A C 1
ATOM 776 O O . ALA A 1 104 ? -0.333 16.969 2.043 1 98.38 104 ALA A O 1
ATOM 777 N N . VAL A 1 105 ? 0.263 15.734 0.253 1 98.5 105 VAL A N 1
ATOM 778 C CA . VAL A 1 105 ? 1.381 15.055 0.908 1 98.5 105 VAL A CA 1
ATOM 779 C C . VAL A 1 105 ? 2.699 15.562 0.331 1 98.5 105 VAL A C 1
ATOM 781 O O . VAL A 1 105 ? 2.797 15.836 -0.869 1 98.5 105 VAL A O 1
ATOM 784 N N . PHE A 1 106 ? 3.633 15.758 1.183 1 98 106 PHE A N 1
ATOM 785 C CA . PHE A 1 106 ? 4.965 16.25 0.843 1 98 106 PHE A CA 1
ATOM 786 C C . PHE A 1 106 ? 6.035 15.258 1.302 1 98 106 PHE A C 1
ATOM 788 O O . PHE A 1 106 ? 5.863 14.578 2.318 1 98 106 PHE A O 1
ATOM 795 N N . VAL A 1 107 ? 7.141 15.18 0.593 1 94.38 107 VAL A N 1
ATOM 796 C CA . VAL A 1 107 ? 8.188 14.203 0.883 1 94.38 107 VAL A CA 1
ATOM 797 C C . VAL A 1 107 ? 8.852 14.539 2.217 1 94.38 107 VAL A C 1
ATOM 799 O O . VAL A 1 107 ? 8.945 13.688 3.102 1 94.38 107 VAL A O 1
ATOM 802 N N . LEU A 1 108 ? 9.219 15.766 2.438 1 95.31 108 LEU A N 1
ATOM 803 C CA . LEU A 1 108 ? 9.883 16.203 3.662 1 95.31 108 LEU A CA 1
ATOM 804 C C . LEU A 1 108 ? 8.906 16.891 4.598 1 95.31 108 LEU A C 1
ATOM 806 O O . LEU A 1 108 ? 8.914 16.656 5.809 1 95.31 108 LEU A O 1
ATOM 810 N N . GLY A 1 109 ? 8.023 17.734 4.09 1 97.38 109 GLY A N 1
ATOM 811 C CA . GLY A 1 109 ? 7.066 18.5 4.875 1 97.38 109 GLY A CA 1
ATOM 812 C C . GLY A 1 109 ? 6.172 17.625 5.742 1 97.38 109 GLY A C 1
ATOM 813 O O . GLY A 1 109 ? 5.766 18.047 6.828 1 97.38 109 GLY A O 1
ATOM 814 N N . SER A 1 110 ? 5.914 16.438 5.25 1 97.19 110 SER A N 1
ATOM 815 C CA . SER A 1 110 ? 5.012 15.531 5.953 1 97.19 110 SER A CA 1
ATOM 816 C C . SER A 1 110 ? 5.746 14.758 7.039 1 97.19 110 SER A C 1
ATOM 818 O O . SER A 1 110 ? 5.156 13.906 7.711 1 97.19 110 SER A O 1
ATOM 820 N N . ARG A 1 111 ? 7.039 15.125 7.254 1 96.81 111 ARG A N 1
ATOM 821 C CA . ARG A 1 111 ? 7.824 14.375 8.234 1 96.81 111 ARG A CA 1
ATOM 822 C C . ARG A 1 111 ? 8.023 15.195 9.508 1 96.81 111 ARG A C 1
ATOM 824 O O . ARG A 1 111 ? 8.633 14.711 10.469 1 96.81 111 ARG A O 1
ATOM 831 N N . PHE A 1 112 ? 7.508 16.406 9.531 1 97.44 112 PHE A N 1
ATOM 832 C CA . PHE A 1 112 ? 7.523 17.156 10.789 1 97.44 112 PHE A CA 1
ATOM 833 C C . PHE A 1 112 ? 6.648 16.469 11.836 1 97.44 112 PHE A C 1
ATOM 835 O O . PHE A 1 112 ? 5.48 16.188 11.578 1 97.44 112 PHE A O 1
ATOM 842 N N . ASN A 1 113 ? 7.215 16.281 12.977 1 96.69 113 ASN A N 1
ATOM 843 C CA . ASN A 1 113 ? 6.422 15.711 14.07 1 96.69 113 ASN A CA 1
ATOM 844 C C . ASN A 1 113 ? 5.566 16.766 14.75 1 96.69 113 ASN A C 1
ATOM 846 O O . ASN A 1 113 ? 5.719 17.969 14.484 1 96.69 113 ASN A O 1
ATOM 850 N N . SER A 1 114 ? 4.688 16.297 15.516 1 95.75 114 SER A N 1
ATOM 851 C CA . SER A 1 114 ? 3.742 17.188 16.188 1 95.75 114 SER A CA 1
ATOM 852 C C . SER A 1 114 ? 4.23 17.578 17.578 1 95.75 114 SER A C 1
ATOM 854 O O . SER A 1 114 ? 4.902 16.781 18.25 1 95.75 114 SER A O 1
ATOM 856 N N . SER A 1 115 ? 3.953 18.75 17.891 1 95.62 115 SER A N 1
ATOM 857 C CA . SER A 1 115 ? 4.059 19.219 19.266 1 95.62 115 SER A CA 1
ATOM 858 C C . SER A 1 115 ? 2.906 20.156 19.625 1 95.62 115 SER A C 1
ATOM 860 O O . SER A 1 115 ? 2.443 20.922 18.766 1 95.62 115 SER A O 1
ATOM 862 N N . CYS A 1 116 ? 2.479 20.047 20.859 1 95.81 116 CYS A N 1
ATOM 863 C CA . CYS A 1 116 ? 1.454 20.969 21.344 1 95.81 116 CYS A CA 1
ATOM 864 C C . CYS A 1 116 ? 2.061 22.312 21.719 1 95.81 116 CYS A C 1
ATOM 866 O O . CYS A 1 116 ? 1.351 23.219 22.156 1 95.81 116 CYS A O 1
ATOM 868 N N . GLU A 1 117 ? 3.312 22.406 21.656 1 95.06 117 GLU A N 1
ATOM 869 C CA . GLU A 1 117 ? 4.102 23.641 21.688 1 95.06 117 GLU A CA 1
ATOM 870 C C . GLU A 1 117 ? 5.035 23.719 20.484 1 95.06 117 GLU A C 1
ATOM 872 O O . GLU A 1 117 ? 6.258 23.688 20.641 1 95.06 117 GLU A O 1
ATOM 877 N N . PRO A 1 118 ? 4.453 23.922 19.375 1 96.19 118 PRO A N 1
ATOM 878 C CA . PRO A 1 118 ? 5.254 23.859 18.156 1 96.19 118 PRO A CA 1
ATOM 879 C C . PRO A 1 118 ? 6.234 25.016 18.016 1 96.19 118 PRO A C 1
ATOM 881 O O . PRO A 1 118 ? 6.031 26.078 18.641 1 96.19 118 PRO A O 1
ATOM 884 N N . ASN A 1 119 ? 7.293 24.766 17.281 1 96.62 119 ASN A N 1
ATOM 885 C CA . ASN A 1 119 ? 8.281 25.812 17.047 1 96.62 119 ASN A CA 1
ATOM 886 C C . ASN A 1 119 ? 8.367 26.172 15.562 1 96.62 119 ASN A C 1
ATOM 888 O O . ASN A 1 119 ? 9.125 27.062 15.172 1 96.62 119 ASN A O 1
ATOM 892 N N . VAL A 1 120 ? 7.535 25.5 14.758 1 96.94 120 VAL A N 1
ATOM 893 C CA . VAL A 1 120 ? 7.469 25.734 13.32 1 96.94 120 VAL A CA 1
ATOM 894 C C . VAL A 1 120 ? 6.016 25.891 12.883 1 96.94 120 VAL A C 1
ATOM 896 O O . VAL A 1 120 ? 5.133 25.188 13.391 1 96.94 120 VAL A O 1
ATOM 899 N N . ASN A 1 121 ? 5.754 26.781 12.031 1 95.19 121 ASN A N 1
ATOM 900 C CA . ASN A 1 121 ? 4.441 26.922 11.406 1 95.19 121 ASN A CA 1
ATOM 901 C C . ASN A 1 121 ? 4.492 26.578 9.914 1 95.19 121 ASN A C 1
ATOM 903 O O . ASN A 1 121 ? 5.418 26.984 9.211 1 95.19 121 ASN A O 1
ATOM 907 N N . ASN A 1 122 ? 3.553 25.781 9.547 1 95.19 122 ASN A N 1
ATOM 908 C CA . ASN A 1 122 ? 3.428 25.531 8.117 1 95.19 122 ASN A CA 1
ATOM 909 C C . ASN A 1 122 ? 2.391 26.453 7.477 1 95.19 122 ASN A C 1
ATOM 911 O O . ASN A 1 122 ? 1.366 26.766 8.086 1 95.19 122 ASN A O 1
ATOM 915 N N . TYR A 1 123 ? 2.676 26.891 6.301 1 94 123 TYR A N 1
ATOM 916 C CA . TYR A 1 123 ? 1.835 27.828 5.559 1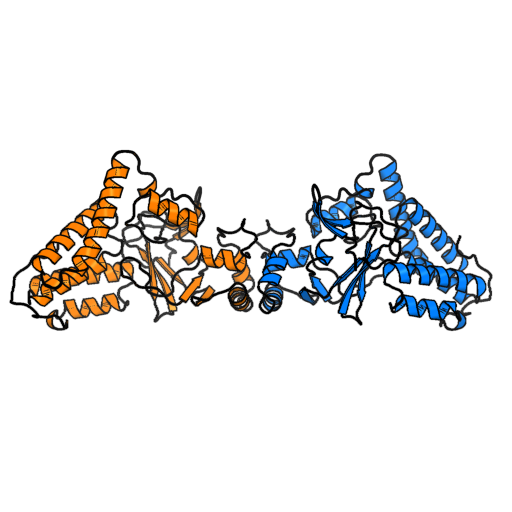 94 123 TYR A CA 1
ATOM 917 C C . TYR A 1 123 ? 1.845 27.5 4.066 1 94 123 TYR A C 1
ATOM 919 O O . TYR A 1 123 ? 2.91 27.359 3.465 1 94 123 TYR A O 1
ATOM 927 N N . TRP A 1 124 ? 0.671 27.406 3.496 1 95.81 124 TRP A N 1
ATOM 928 C CA . TRP A 1 124 ? 0.549 27.188 2.059 1 95.81 124 TRP A CA 1
ATOM 929 C C . TRP A 1 124 ? 0.649 28.516 1.296 1 95.81 124 TRP A C 1
ATOM 931 O O . TRP A 1 124 ? -0.201 29.391 1.448 1 95.81 124 TRP A O 1
ATOM 941 N N . ASP A 1 125 ? 1.651 28.609 0.575 1 94.94 125 ASP A N 1
ATOM 942 C CA . ASP A 1 125 ? 1.797 29.766 -0.319 1 94.94 125 ASP A CA 1
ATOM 943 C C . ASP A 1 125 ? 1.107 29.5 -1.657 1 94.94 125 ASP A C 1
ATOM 945 O O . ASP A 1 125 ? 1.671 28.844 -2.537 1 94.94 125 ASP A O 1
ATOM 949 N N . ALA A 1 126 ? -0.005 30.062 -1.848 1 92.06 126 ALA A N 1
ATOM 950 C CA . ALA A 1 126 ? -0.829 29.812 -3.025 1 92.06 126 ALA A CA 1
ATOM 951 C C . ALA A 1 126 ? -0.169 30.359 -4.289 1 92.06 126 ALA A C 1
ATOM 953 O O . ALA A 1 126 ? -0.381 29.828 -5.383 1 92.06 126 ALA A O 1
ATOM 954 N N . ASN A 1 127 ? 0.6 31.406 -4.133 1 91.38 127 ASN A N 1
ATOM 955 C CA . ASN A 1 127 ? 1.289 31.969 -5.289 1 91.38 127 ASN A CA 1
ATOM 956 C C . ASN A 1 127 ? 2.383 31.031 -5.801 1 91.38 127 ASN A C 1
ATOM 958 O O . ASN A 1 127 ? 2.518 30.828 -7.012 1 91.38 127 ASN A O 1
ATOM 962 N N . LEU A 1 128 ? 3.096 30.484 -4.895 1 93.81 128 LEU A N 1
ATOM 963 C CA . LEU A 1 128 ? 4.191 29.594 -5.254 1 93.81 128 LEU A CA 1
ATOM 964 C C . LEU A 1 128 ? 3.688 28.156 -5.445 1 93.81 128 LEU A C 1
ATOM 966 O O . LEU A 1 128 ? 4.398 27.312 -5.992 1 93.81 128 LEU A O 1
ATOM 970 N N . GLN A 1 129 ? 2.504 27.906 -4.977 1 95.44 129 GLN A N 1
ATOM 971 C CA . GLN A 1 129 ? 1.958 26.562 -4.953 1 95.44 129 GLN A CA 1
ATOM 972 C C . GLN A 1 129 ? 2.887 25.594 -4.211 1 95.44 129 GLN A C 1
ATOM 974 O O . GLN A 1 129 ? 3.191 24.516 -4.707 1 95.44 129 GLN A O 1
ATOM 979 N N . LYS A 1 130 ? 3.396 26.094 -3.115 1 97.69 130 LYS A N 1
ATOM 980 C CA . LYS A 1 130 ? 4.285 25.344 -2.23 1 97.69 130 LYS A CA 1
ATOM 981 C C . LYS A 1 130 ? 3.883 25.531 -0.769 1 97.69 130 LYS A C 1
ATOM 983 O O . LYS A 1 130 ? 3.311 26.547 -0.398 1 97.69 130 LYS A O 1
ATOM 988 N N . ILE A 1 131 ? 4.16 24.547 -0.045 1 97.5 131 ILE A N 1
ATOM 989 C CA . ILE A 1 131 ? 4.055 24.703 1.401 1 97.5 131 ILE A CA 1
ATOM 990 C C . ILE A 1 131 ? 5.363 25.266 1.953 1 97.5 131 ILE A C 1
ATOM 992 O O . ILE A 1 131 ? 6.445 24.922 1.466 1 97.5 131 ILE A O 1
ATOM 996 N N . THR A 1 132 ? 5.258 26.125 2.885 1 97.19 132 THR A N 1
ATOM 997 C CA . THR A 1 132 ? 6.43 26.703 3.535 1 97.19 132 THR A CA 1
ATOM 998 C C . THR A 1 132 ? 6.379 26.469 5.043 1 97.19 132 THR A C 1
ATOM 1000 O O . THR A 1 132 ? 5.297 26.391 5.629 1 97.19 132 THR A O 1
ATOM 1003 N N . PHE A 1 133 ? 7.539 26.297 5.578 1 97.31 133 PHE A N 1
ATOM 1004 C CA . PHE A 1 133 ? 7.699 26.078 7.012 1 97.31 133 PHE A CA 1
ATOM 1005 C C . PHE A 1 133 ? 8.609 27.141 7.617 1 97.31 133 PHE A C 1
ATOM 1007 O O . PHE A 1 133 ? 9.75 27.328 7.176 1 97.31 133 PHE A O 1
ATOM 1014 N N . TRP A 1 134 ? 8.102 27.781 8.648 1 97 134 TRP A N 1
ATOM 1015 C CA . TRP A 1 134 ? 8.789 28.938 9.219 1 97 134 TRP A CA 1
ATOM 1016 C C . TRP A 1 134 ? 9.008 28.75 10.719 1 97 134 TRP A C 1
ATOM 1018 O O . TRP A 1 134 ? 8.109 28.312 11.43 1 97 134 TRP A O 1
ATOM 1028 N N . ALA A 1 135 ? 10.18 29.125 11.156 1 97.62 135 ALA A N 1
ATOM 1029 C CA . ALA A 1 135 ? 10.438 29.094 12.586 1 97.62 135 ALA A CA 1
ATOM 1030 C C . ALA A 1 135 ? 9.656 30.188 13.312 1 97.62 135 ALA A C 1
ATOM 1032 O O . ALA A 1 135 ? 9.773 31.359 12.984 1 97.62 135 ALA A O 1
ATOM 1033 N N . THR A 1 136 ? 8.953 29.781 14.305 1 95.81 136 THR A N 1
ATOM 1034 C CA . THR A 1 136 ? 8.109 30.734 15 1 95.81 136 THR A CA 1
ATOM 1035 C C . THR A 1 136 ? 8.805 31.281 16.25 1 95.81 136 THR A C 1
ATOM 1037 O O . THR A 1 136 ? 8.305 32.188 16.906 1 95.81 136 THR A O 1
ATOM 1040 N N . ARG A 1 137 ? 9.883 30.766 16.578 1 95.69 137 ARG A N 1
ATOM 1041 C CA . ARG A 1 137 ? 10.805 31.203 17.625 1 95.69 137 ARG A CA 1
ATOM 1042 C C . ARG A 1 137 ? 12.227 30.766 17.312 1 95.69 137 ARG A C 1
ATOM 1044 O O . ARG A 1 137 ? 12.469 30.031 16.359 1 95.69 137 ARG A O 1
ATOM 1051 N N . ASP A 1 138 ? 13.164 31.297 18.094 1 97.19 138 ASP A N 1
ATOM 1052 C CA . ASP A 1 138 ? 14.531 30.812 17.953 1 97.19 138 ASP A CA 1
ATOM 1053 C C . ASP A 1 138 ? 14.633 29.328 18.312 1 97.19 138 ASP A C 1
ATOM 1055 O O . ASP A 1 138 ? 14.023 28.875 19.281 1 97.19 138 ASP A O 1
ATOM 1059 N N . ILE A 1 139 ? 15.344 28.625 17.5 1 97.75 139 ILE A N 1
ATOM 1060 C CA . ILE A 1 139 ? 15.484 27.172 17.672 1 97.75 139 ILE A CA 1
ATOM 1061 C C . ILE A 1 139 ? 16.969 26.812 17.797 1 97.75 139 ILE A C 1
ATOM 1063 O O . ILE A 1 139 ? 17.781 27.219 16.969 1 97.75 139 ILE A O 1
ATOM 1067 N N . ALA A 1 140 ? 17.281 26.078 18.812 1 97.88 140 ALA A N 1
ATOM 1068 C CA . ALA A 1 140 ? 18.672 25.688 19.062 1 97.88 140 ALA A CA 1
ATOM 1069 C C . ALA A 1 140 ? 19.078 24.5 18.188 1 97.88 140 ALA A C 1
ATOM 1071 O O . ALA A 1 140 ? 18.219 23.734 17.734 1 97.88 140 ALA A O 1
ATOM 1072 N N . ILE A 1 141 ? 20.391 24.406 18.016 1 97.12 141 ILE A N 1
ATOM 1073 C CA . ILE A 1 141 ? 20.922 23.234 17.328 1 97.12 141 ILE A CA 1
ATOM 1074 C C . ILE A 1 141 ? 20.516 21.969 18.062 1 97.12 141 ILE A C 1
ATOM 1076 O O . ILE A 1 141 ? 20.547 21.922 19.297 1 97.12 141 ILE A O 1
ATOM 1080 N N . GLY A 1 142 ? 20.047 20.984 17.281 1 96.88 142 GLY A N 1
ATOM 1081 C CA . GLY A 1 142 ? 19.703 19.703 17.875 1 96.88 142 GLY A CA 1
ATOM 1082 C C . GLY A 1 142 ? 18.25 19.625 18.328 1 96.88 142 GLY A C 1
ATOM 1083 O O . GLY A 1 142 ? 17.75 18.547 18.656 1 96.88 142 GLY A O 1
ATOM 1084 N N . GLU A 1 143 ? 17.578 20.75 18.312 1 97.25 143 GLU A N 1
ATOM 1085 C CA . GLU A 1 143 ? 16.156 20.734 18.688 1 97.25 143 GLU A CA 1
ATOM 1086 C C . GLU A 1 143 ? 15.297 20.188 17.562 1 97.25 143 GLU A C 1
ATOM 1088 O O . GLU A 1 143 ? 15.539 20.469 16.375 1 97.25 143 GLU A O 1
ATOM 1093 N N . GLU A 1 144 ? 14.328 19.375 17.953 1 97.62 144 GLU A N 1
ATOM 1094 C CA . GLU A 1 144 ? 13.406 18.844 16.953 1 97.62 144 GLU A CA 1
ATOM 1095 C C . GLU A 1 144 ? 12.484 19.938 16.406 1 97.62 144 GLU A C 1
ATOM 1097 O O . GLU A 1 144 ? 12 20.781 17.172 1 97.62 144 GLU A O 1
ATOM 1102 N N . LEU A 1 145 ? 12.281 19.953 15.148 1 98.12 145 LEU A N 1
ATOM 1103 C CA . LEU A 1 145 ? 11.336 20.844 14.492 1 98.12 145 LEU A CA 1
ATOM 1104 C C . LEU A 1 145 ? 9.938 20.25 14.469 1 98.12 145 LEU A C 1
ATOM 1106 O O . LEU A 1 145 ? 9.727 19.172 13.883 1 98.12 145 LEU A O 1
ATOM 1110 N N . CYS A 1 146 ? 9 20.906 15.094 1 97.44 146 CYS A N 1
ATOM 1111 C CA . CYS A 1 146 ? 7.656 20.359 15.242 1 97.44 146 CYS A CA 1
ATOM 1112 C C . CYS A 1 146 ? 6.598 21.359 14.805 1 97.44 146 CYS A C 1
ATOM 1114 O O . CYS A 1 146 ? 6.742 22.562 15.031 1 97.44 146 CYS A O 1
ATOM 1116 N N . ILE A 1 147 ? 5.566 20.859 14.219 1 96.12 147 ILE A N 1
ATOM 1117 C CA . ILE A 1 147 ? 4.383 21.641 13.891 1 96.12 147 ILE A CA 1
ATOM 1118 C C . ILE A 1 147 ? 3.197 21.156 14.727 1 96.12 147 ILE A C 1
ATOM 1120 O O . ILE A 1 147 ? 3.307 20.172 15.461 1 96.12 147 ILE A O 1
ATOM 1124 N N . SER A 1 148 ? 2.176 21.922 14.641 1 93.25 148 SER A N 1
ATOM 1125 C CA . SER A 1 148 ? 0.95 21.484 15.305 1 93.25 148 SER A CA 1
ATOM 1126 C C . SER A 1 148 ? 0.089 20.625 14.375 1 93.25 148 SER A C 1
ATOM 1128 O O . SER A 1 148 ? -0.152 21.016 13.227 1 93.25 148 SER A O 1
ATOM 1130 N N . TYR A 1 149 ? -0.366 19.484 14.82 1 91.88 149 TYR A N 1
ATOM 1131 C CA . TYR A 1 149 ? -1.263 18.641 14.039 1 91.88 149 TYR A CA 1
ATOM 1132 C C . TYR A 1 149 ? -2.719 19.031 14.266 1 91.88 149 TYR A C 1
ATOM 1134 O O . TYR A 1 149 ? -3.629 18.422 13.703 1 91.88 149 TYR A O 1
ATOM 1142 N N . GLY A 1 150 ? -2.9 20.062 14.984 1 82.31 150 GLY A N 1
ATOM 1143 C CA . GLY A 1 150 ? -4.285 20.438 15.234 1 82.31 150 GLY A CA 1
ATOM 1144 C C . GLY A 1 150 ? -4.438 21.469 16.344 1 82.31 150 GLY A C 1
ATOM 1145 O O . GLY A 1 150 ? -3.66 22.422 16.422 1 82.31 150 GLY A O 1
ATOM 1146 N N . GLU A 1 151 ? -5.48 21.25 17.156 1 81.38 151 GLU A N 1
ATOM 1147 C CA . GLU A 1 151 ? -5.879 22.203 18.188 1 81.38 151 GLU A CA 1
ATOM 1148 C C . GLU A 1 151 ? -4.941 22.125 19.391 1 81.38 151 GLU A C 1
ATOM 1150 O O . GLU A 1 151 ? -4.785 21.062 20 1 81.38 151 GLU A O 1
ATOM 1155 N N . CYS A 1 152 ? -4.398 23.297 19.703 1 91.38 152 CYS A N 1
ATOM 1156 C CA . CYS A 1 152 ? -3.414 23.312 20.781 1 91.38 152 CYS A CA 1
ATOM 1157 C C . CYS A 1 152 ? -4.02 23.875 22.062 1 91.38 152 CYS A C 1
ATOM 1159 O O . CYS A 1 152 ? -3.395 23.812 23.125 1 91.38 152 CYS A O 1
ATOM 1161 N N . LEU A 1 153 ? -5.234 24.344 22.016 1 93.94 153 LEU A N 1
ATOM 1162 C CA . LEU A 1 153 ? -5.75 25.094 23.156 1 93.94 153 LEU A CA 1
ATOM 1163 C C . LEU A 1 153 ? -6.742 24.234 23.953 1 93.94 153 LEU A C 1
ATOM 1165 O O . LEU A 1 153 ? -7.391 24.734 24.875 1 93.94 153 LEU A O 1
ATOM 1169 N N . ALA A 1 154 ? -6.824 23 23.688 1 94.88 154 ALA A N 1
ATOM 1170 C CA . ALA A 1 154 ? -7.633 22.062 24.469 1 94.88 154 ALA A CA 1
ATOM 1171 C C . ALA A 1 154 ? -6.828 21.469 25.625 1 94.88 154 ALA A C 1
ATOM 1173 O O . ALA A 1 154 ? -5.625 21.719 25.734 1 94.88 154 ALA A O 1
ATOM 1174 N N . SER A 1 155 ? -7.527 20.812 26.469 1 97.25 155 SER A N 1
ATOM 1175 C CA . SER A 1 155 ? -6.852 20.109 27.562 1 97.25 155 SER A CA 1
ATOM 1176 C C . SER A 1 155 ? -5.938 19.016 27.016 1 97.25 155 SER A C 1
ATOM 1178 O O . SER A 1 155 ? -6.09 18.578 25.875 1 97.25 155 SER A O 1
ATOM 1180 N N . ARG A 1 156 ? -4.992 18.578 27.891 1 97.31 156 ARG A N 1
ATOM 1181 C CA . ARG A 1 156 ? -4.094 17.5 27.484 1 97.31 156 ARG A CA 1
ATOM 1182 C C . ARG A 1 156 ? -4.879 16.266 27.062 1 97.31 156 ARG A C 1
ATOM 1184 O O . ARG A 1 156 ? -4.566 15.656 26.031 1 97.31 156 ARG A O 1
ATOM 1191 N N . GLU A 1 157 ? -5.859 15.906 27.891 1 97.31 157 GLU A N 1
ATOM 1192 C CA . GLU A 1 157 ? -6.648 14.711 27.594 1 97.31 157 GLU A CA 1
ATOM 1193 C C . GLU A 1 157 ? -7.332 14.812 26.234 1 97.31 157 GLU A C 1
ATOM 1195 O O . GLU A 1 157 ? -7.312 13.859 25.453 1 97.31 157 GLU A O 1
ATOM 1200 N N . ALA A 1 158 ? -7.879 15.938 26 1 96.5 158 ALA A N 1
ATOM 1201 C CA . ALA A 1 158 ? -8.57 16.141 24.719 1 96.5 158 ALA A CA 1
ATOM 1202 C C . ALA A 1 158 ? -7.586 16.141 23.562 1 96.5 158 ALA A C 1
ATOM 1204 O O . ALA A 1 158 ? -7.875 15.57 22.5 1 96.5 158 ALA A O 1
ATOM 1205 N N . ARG A 1 159 ? -6.469 16.781 23.734 1 96.12 159 ARG A N 1
ATOM 1206 C CA . ARG A 1 159 ? -5.461 16.812 22.688 1 96.12 159 ARG A CA 1
ATOM 1207 C C . ARG A 1 159 ? -4.91 15.43 22.391 1 96.12 159 ARG A C 1
ATOM 1209 O O . ARG A 1 159 ? -4.836 15.008 21.234 1 96.12 159 ARG A O 1
ATOM 1216 N N . ARG A 1 160 ? -4.621 14.695 23.422 1 96.62 160 ARG A N 1
ATOM 1217 C CA . ARG A 1 160 ? -4.082 13.352 23.281 1 96.62 160 ARG A CA 1
ATOM 1218 C C . ARG A 1 160 ? -5.109 12.422 22.641 1 96.62 160 ARG A C 1
ATOM 1220 O O . ARG A 1 160 ? -4.766 11.586 21.797 1 96.62 160 ARG A O 1
ATOM 1227 N N . SER A 1 161 ? -6.324 12.57 23.062 1 96.62 161 SER A N 1
ATOM 1228 C CA . SER A 1 161 ? -7.387 11.75 22.484 1 96.62 161 SER A CA 1
ATOM 1229 C C . SER A 1 161 ? -7.531 12 20.984 1 96.62 161 SER A C 1
ATOM 1231 O O . SER A 1 161 ? -7.652 11.055 20.203 1 96.62 161 SER A O 1
ATOM 1233 N N . ARG A 1 162 ? -7.504 13.219 20.625 1 94.38 162 ARG A N 1
ATOM 1234 C CA . ARG A 1 162 ? -7.637 13.586 19.219 1 94.38 162 ARG A CA 1
ATOM 1235 C C . ARG A 1 162 ? -6.461 13.062 18.406 1 94.38 162 ARG A C 1
ATOM 1237 O O . ARG A 1 162 ? -6.648 12.5 17.328 1 94.38 162 ARG A O 1
ATOM 1244 N N . LEU A 1 163 ? -5.266 13.25 18.891 1 95.38 163 LEU A N 1
ATOM 1245 C CA . LEU A 1 163 ? -4.059 12.82 18.188 1 95.38 163 LEU A CA 1
ATOM 1246 C C . LEU A 1 163 ? -4.008 11.305 18.062 1 95.38 163 LEU A C 1
ATOM 1248 O O . LEU A 1 163 ? -3.598 10.773 17.031 1 95.38 163 LEU A O 1
ATOM 1252 N N . LYS A 1 164 ? -4.434 10.633 19.156 1 94.81 164 LYS A N 1
ATOM 1253 C CA . LYS A 1 164 ? -4.492 9.18 19.109 1 94.81 164 LYS A CA 1
ATOM 1254 C C . LYS A 1 164 ? -5.492 8.703 18.062 1 94.81 164 LYS A C 1
ATOM 1256 O O . LYS A 1 164 ? -5.207 7.77 17.312 1 94.81 164 LYS A O 1
ATOM 1261 N N . ARG A 1 165 ? -6.562 9.32 18.047 1 91.81 165 ARG A N 1
ATOM 1262 C CA . ARG A 1 165 ? -7.637 8.93 17.141 1 91.81 165 ARG A CA 1
ATOM 1263 C C . ARG A 1 165 ? -7.242 9.188 15.688 1 91.81 165 ARG A C 1
ATOM 1265 O O . ARG A 1 165 ? -7.48 8.352 14.812 1 91.81 165 ARG A O 1
ATOM 1272 N N . LEU A 1 166 ? -6.629 10.289 15.398 1 90.31 166 LEU A N 1
ATOM 1273 C CA . LEU A 1 166 ? -6.395 10.727 14.023 1 90.31 166 LEU A CA 1
ATOM 1274 C C . LEU A 1 166 ? -5.047 10.227 13.516 1 90.31 166 LEU A C 1
ATOM 1276 O O . LEU A 1 166 ? -4.898 9.914 12.328 1 90.31 166 LEU A O 1
ATOM 1280 N N . PHE A 1 167 ? -4.086 10.102 14.484 1 93.81 167 PHE A N 1
ATOM 1281 C CA . PHE A 1 167 ? -2.727 9.844 14.023 1 93.81 167 PHE A CA 1
ATOM 1282 C C . PHE A 1 167 ? -2.156 8.594 14.68 1 93.81 167 PHE A C 1
ATOM 1284 O O . PHE A 1 167 ? -1.064 8.141 14.328 1 93.81 167 PHE A O 1
ATOM 1291 N N . GLY A 1 168 ? -2.793 8.109 15.727 1 91.5 168 GLY A N 1
ATOM 1292 C CA . GLY A 1 168 ? -2.479 6.793 16.25 1 91.5 168 GLY A CA 1
ATOM 1293 C C . GLY A 1 168 ? -1.385 6.816 17.297 1 91.5 168 GLY A C 1
ATOM 1294 O O . GLY A 1 168 ? -0.774 5.785 17.594 1 91.5 168 GLY A O 1
ATOM 1295 N N . PHE A 1 169 ? -1.096 7.992 17.844 1 93.5 169 PHE A N 1
ATOM 1296 C CA . PHE A 1 169 ? -0.02 8.031 18.828 1 93.5 169 PHE A CA 1
ATOM 1297 C C . PHE A 1 169 ? -0.453 8.789 20.078 1 93.5 169 PHE A C 1
ATOM 1299 O O . PHE A 1 169 ? -1.388 9.586 20.031 1 93.5 169 PHE A O 1
ATOM 1306 N N . ASP A 1 170 ? 0.209 8.484 21.125 1 94.19 170 ASP A N 1
ATOM 1307 C CA . ASP A 1 170 ? 0.088 9.266 22.344 1 94.19 170 ASP A CA 1
ATOM 1308 C C . ASP A 1 170 ? 1.152 10.359 22.406 1 94.19 170 ASP A C 1
ATOM 1310 O O . ASP A 1 170 ? 2.348 10.07 22.484 1 94.19 170 ASP A O 1
ATOM 1314 N N . CYS A 1 171 ? 0.678 11.539 22.391 1 95.19 171 CYS A N 1
ATOM 1315 C CA . CYS A 1 171 ? 1.623 12.656 22.359 1 95.19 171 CYS A CA 1
ATOM 1316 C C . CYS A 1 171 ? 2.418 12.727 23.656 1 95.19 171 CYS A C 1
ATOM 1318 O O . CYS A 1 171 ? 1.846 12.648 24.75 1 95.19 171 CYS A O 1
ATOM 1320 N N . THR A 1 172 ? 3.693 12.875 23.531 1 94.44 172 THR A N 1
ATOM 1321 C CA . THR A 1 172 ? 4.578 12.984 24.688 1 94.44 172 THR A CA 1
ATOM 1322 C C . THR A 1 172 ? 5.426 14.25 24.594 1 94.44 172 THR A C 1
ATOM 1324 O O . THR A 1 172 ? 6.59 14.25 25 1 94.44 172 THR A O 1
ATOM 1327 N N . CYS A 1 173 ? 4.957 15.234 23.938 1 94.44 173 CYS A N 1
ATOM 1328 C CA . CYS A 1 173 ? 5.691 16.484 23.844 1 94.44 173 CYS A CA 1
ATOM 1329 C C . CYS A 1 173 ? 5.82 17.156 25.203 1 94.44 173 CYS A C 1
ATOM 1331 O O . CYS A 1 173 ? 5.289 16.672 26.188 1 94.44 173 CYS A O 1
ATOM 1333 N N . VAL A 1 174 ? 6.441 18.297 25.188 1 93.75 174 VAL A N 1
ATOM 1334 C CA . VAL A 1 174 ? 6.75 19.016 26.422 1 93.75 174 VAL A CA 1
ATOM 1335 C C . VAL A 1 174 ? 5.461 19.344 27.172 1 93.75 174 VAL A C 1
ATOM 1337 O O . VAL A 1 174 ? 5.371 19.156 28.391 1 93.75 174 VAL A O 1
ATOM 1340 N N . ALA A 1 175 ? 4.461 19.797 26.484 1 95.38 175 ALA A N 1
ATOM 1341 C CA . ALA A 1 175 ? 3.188 20.172 27.109 1 95.38 175 ALA A CA 1
ATOM 1342 C C . ALA A 1 175 ? 2.461 18.953 27.656 1 95.38 175 ALA A C 1
ATOM 1344 O O . ALA A 1 175 ? 1.885 19 28.734 1 95.38 175 ALA A O 1
ATOM 1345 N N . CYS A 1 176 ? 2.516 17.891 26.969 1 95.88 176 CYS A N 1
ATOM 1346 C CA . CYS A 1 176 ? 1.738 16.719 27.328 1 95.88 176 CYS A CA 1
ATOM 1347 C C . CYS A 1 176 ? 2.473 15.867 28.359 1 95.88 176 CYS A C 1
ATOM 1349 O O . CYS A 1 176 ? 1.879 14.984 28.984 1 95.88 176 CYS A O 1
ATOM 1351 N N . SER A 1 177 ? 3.717 16.141 28.562 1 96.19 177 SER A N 1
ATOM 1352 C CA . SER A 1 177 ? 4.504 15.383 29.531 1 96.19 177 SER A CA 1
ATOM 1353 C C . SER A 1 177 ? 4.418 16.016 30.906 1 96.19 177 SER A C 1
ATOM 1355 O O . SER A 1 177 ? 4.902 15.445 31.891 1 96.19 177 SER A O 1
ATOM 1357 N N . ARG A 1 178 ? 3.861 17.188 30.953 1 96.5 178 ARG A N 1
ATOM 1358 C CA . ARG A 1 178 ? 3.693 17.828 32.25 1 96.5 178 ARG A CA 1
ATOM 1359 C C . ARG A 1 178 ? 2.852 16.969 33.188 1 96.5 178 ARG A C 1
ATOM 1361 O O . ARG A 1 178 ? 2 16.203 32.75 1 96.5 178 ARG A O 1
ATOM 1368 N N . THR A 1 179 ? 3.098 17.109 34.469 1 96.94 179 THR A N 1
ATOM 1369 C CA . THR A 1 179 ? 2.383 16.328 35.469 1 96.94 179 THR A CA 1
ATOM 1370 C C . THR A 1 179 ? 1.978 17.203 36.656 1 96.94 179 THR A C 1
ATOM 1372 O O . THR A 1 179 ? 2.426 18.344 36.781 1 96.94 179 THR A O 1
ATOM 1375 N N . GLY A 1 180 ? 1.08 16.734 37.469 1 96.75 180 GLY A N 1
ATOM 1376 C CA . GLY A 1 180 ? 0.686 17.391 38.719 1 96.75 180 GLY A CA 1
ATOM 1377 C C . GLY A 1 180 ? 0.126 18.797 38.5 1 96.75 180 GLY A C 1
ATOM 1378 O O . GLY A 1 180 ? -0.75 18.984 37.656 1 96.75 180 GLY A O 1
ATOM 1379 N N . GLU A 1 181 ? 0.656 19.719 39.281 1 97.38 181 GLU A N 1
ATOM 1380 C CA . GLU A 1 181 ? 0.154 21.078 39.281 1 97.38 181 GLU A CA 1
ATOM 1381 C C . GLU A 1 181 ? 0.483 21.781 37.969 1 97.38 181 GLU A C 1
ATOM 1383 O O . GLU A 1 181 ? -0.296 22.609 37.469 1 97.38 181 GLU A O 1
ATOM 1388 N N . ASP A 1 182 ? 1.587 21.453 37.469 1 97.12 182 ASP A N 1
ATOM 1389 C CA . ASP A 1 182 ? 1.997 22.062 36.219 1 97.12 182 ASP A CA 1
ATOM 1390 C C . ASP A 1 182 ? 1.021 21.703 35.094 1 97.12 182 ASP A C 1
ATOM 1392 O O . ASP A 1 182 ? 0.716 22.547 34.25 1 97.12 182 ASP A O 1
ATOM 1396 N N . LEU A 1 183 ? 0.585 20.484 35.062 1 97.75 183 LEU A N 1
ATOM 1397 C CA . LEU A 1 183 ? -0.395 20.062 34.062 1 97.75 183 LEU A CA 1
ATOM 1398 C C . LEU A 1 183 ? -1.722 20.781 34.281 1 97.75 183 LEU A C 1
ATOM 1400 O O . LEU A 1 183 ? -2.328 21.25 33.312 1 97.75 183 LEU A O 1
ATOM 1404 N N . THR A 1 184 ? -2.105 20.844 35.469 1 98 184 THR A N 1
ATOM 1405 C CA . THR A 1 184 ? -3.367 21.516 35.781 1 98 184 THR A CA 1
ATOM 1406 C C . THR A 1 184 ? -3.342 22.969 35.312 1 98 184 THR A C 1
ATOM 1408 O O . THR A 1 184 ? -4.293 23.453 34.688 1 98 184 THR A O 1
ATOM 1411 N N . LYS A 1 185 ? -2.299 23.672 35.656 1 98.06 185 LYS A N 1
ATOM 1412 C CA . LYS A 1 185 ? -2.156 25.062 35.281 1 98.06 185 LYS A CA 1
ATOM 1413 C C . LYS A 1 185 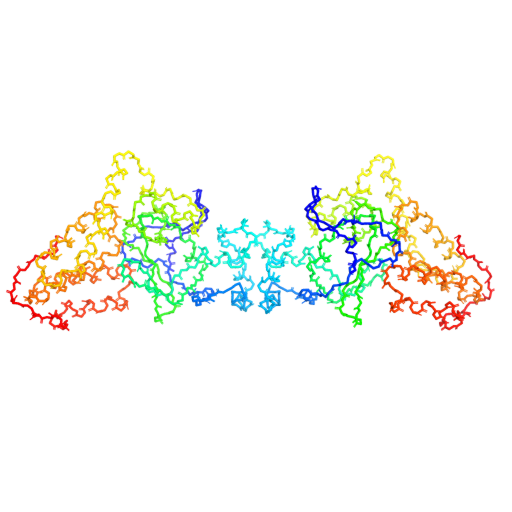? -2.129 25.219 33.75 1 98.06 185 LYS A C 1
ATOM 1415 O O . LYS A 1 185 ? -2.705 26.172 33.219 1 98.06 185 LYS A O 1
ATOM 1420 N N . SER A 1 186 ? -1.445 24.375 33.156 1 97.75 186 SER A N 1
ATOM 1421 C CA . SER A 1 186 ? -1.388 24.391 31.703 1 97.75 186 SER A CA 1
ATOM 1422 C C . SER A 1 186 ? -2.775 24.219 31.094 1 97.75 186 SER A C 1
ATOM 1424 O O . SER A 1 186 ? -3.164 24.984 30.203 1 97.75 186 SER A O 1
ATOM 1426 N N . ASP A 1 187 ? -3.512 23.266 31.547 1 98.19 187 ASP A N 1
ATOM 1427 C CA . ASP A 1 187 ? -4.867 23.031 31.047 1 98.19 187 ASP A CA 1
ATOM 1428 C C . ASP A 1 187 ? -5.746 24.266 31.266 1 98.19 187 ASP A C 1
ATOM 1430 O O . ASP A 1 187 ? -6.492 24.656 30.375 1 98.19 187 ASP A O 1
ATOM 1434 N N . GLU A 1 188 ? -5.586 24.766 32.406 1 98.31 188 GLU A N 1
ATOM 1435 C CA . GLU A 1 188 ? -6.387 25.953 32.719 1 98.31 188 GLU A CA 1
ATOM 1436 C C . GLU A 1 188 ? -6.047 27.109 31.812 1 98.31 188 GLU A C 1
ATOM 1438 O O . GLU A 1 188 ? -6.941 27.812 31.328 1 98.31 188 GLU A O 1
ATOM 1443 N N . ARG A 1 189 ? -4.777 27.328 31.609 1 97.81 189 ARG A N 1
ATOM 1444 C CA . ARG A 1 189 ? -4.359 28.422 30.719 1 97.81 189 ARG A CA 1
ATOM 1445 C C . ARG A 1 189 ? -4.898 28.203 29.312 1 97.81 189 ARG A C 1
ATOM 1447 O O . ARG A 1 189 ? -5.453 29.125 28.703 1 97.81 189 ARG A O 1
ATOM 1454 N N . ARG A 1 190 ? -4.762 27.047 28.828 1 96.62 190 ARG A N 1
ATOM 1455 C CA . ARG A 1 190 ? -5.195 26.75 27.469 1 96.62 190 ARG A CA 1
ATOM 1456 C C . ARG A 1 190 ? -6.699 26.938 27.328 1 96.62 190 ARG A C 1
ATOM 1458 O O . ARG A 1 190 ? -7.16 27.562 26.359 1 96.62 190 ARG A O 1
ATOM 1465 N N . LEU A 1 191 ? -7.438 26.453 28.234 1 97.38 191 LEU A N 1
ATOM 1466 C CA . LEU A 1 191 ? -8.891 26.578 28.156 1 97.38 191 LEU A CA 1
ATOM 1467 C C . LEU A 1 191 ? -9.312 28.031 28.281 1 97.38 191 LEU A C 1
ATOM 1469 O O . LEU A 1 191 ? -10.258 28.469 27.625 1 97.38 191 LEU A O 1
ATOM 1473 N N . GLU A 1 192 ? -8.648 28.719 29.125 1 97.69 192 GLU A N 1
ATOM 1474 C CA . GLU A 1 192 ? -8.969 30.141 29.25 1 97.69 192 GLU A CA 1
ATOM 1475 C C . GLU A 1 192 ? -8.656 30.891 27.953 1 97.69 192 GLU A C 1
ATOM 1477 O O . GLU A 1 192 ? -9.43 31.75 27.531 1 97.69 192 GLU A O 1
ATOM 1482 N N . ILE A 1 193 ? -7.531 30.625 27.391 1 96.06 193 ILE A N 1
ATOM 1483 C CA . ILE A 1 193 ? -7.164 31.266 26.125 1 96.06 193 ILE A CA 1
ATOM 1484 C C . ILE A 1 193 ? -8.242 30.984 25.078 1 96.06 193 ILE A C 1
ATOM 1486 O O . ILE A 1 193 ? -8.68 31.891 24.375 1 96.06 193 ILE A O 1
ATOM 1490 N N . ALA A 1 194 ? -8.648 29.719 25 1 93.88 194 ALA A N 1
ATOM 1491 C CA . ALA A 1 194 ? -9.695 29.359 24.047 1 93.88 194 ALA A CA 1
ATOM 1492 C C . ALA A 1 194 ? -10.961 30.172 24.281 1 93.88 194 ALA A C 1
ATOM 1494 O O . ALA A 1 194 ? -11.586 30.641 23.328 1 93.88 194 ALA A O 1
ATOM 1495 N N . ARG A 1 195 ? -11.328 30.281 25.484 1 95.31 195 ARG A N 1
ATOM 1496 C CA . ARG A 1 195 ? -12.508 31.062 25.844 1 95.31 195 ARG A CA 1
ATOM 1497 C C . ARG A 1 195 ? -12.336 32.531 25.422 1 95.31 195 ARG A C 1
ATOM 1499 O O . ARG A 1 195 ? -13.266 33.125 24.906 1 95.31 195 ARG A O 1
ATOM 1506 N N . LEU A 1 196 ? -11.18 33.062 25.688 1 95.56 196 LEU A N 1
ATOM 1507 C CA . LEU A 1 196 ? -10.898 34.438 25.359 1 95.56 196 LEU A CA 1
ATOM 1508 C C . LEU A 1 196 ? -10.984 34.656 23.844 1 95.56 196 LEU A C 1
ATOM 1510 O O . LEU A 1 196 ? -11.5 35.688 23.391 1 95.56 196 LEU A O 1
ATOM 1514 N N . TYR A 1 197 ? -10.5 33.75 23.094 1 91.62 197 TYR A N 1
ATOM 1515 C CA . TYR A 1 197 ? -10.594 33.844 21.641 1 91.62 197 TYR A CA 1
ATOM 1516 C C . TYR A 1 197 ? -12.039 34 21.188 1 91.62 197 TYR A C 1
ATOM 1518 O O . TYR A 1 197 ? -12.359 34.844 20.344 1 91.62 197 TYR A O 1
ATOM 1526 N N . GLU A 1 198 ? -12.906 33.219 21.766 1 90.5 198 GLU A N 1
ATOM 1527 C CA . GLU A 1 198 ? -14.328 33.281 21.438 1 90.5 198 GLU A CA 1
ATOM 1528 C C . GLU A 1 198 ? -14.938 34.625 21.859 1 90.5 198 GLU A C 1
ATOM 1530 O O . GLU A 1 198 ? -15.703 35.219 21.109 1 90.5 198 GLU A O 1
ATOM 1535 N N . GLU A 1 199 ? -14.617 35.031 23 1 94.75 199 GLU A N 1
ATOM 1536 C CA . GLU A 1 199 ? -15.188 36.25 23.547 1 94.75 199 GLU A CA 1
ATOM 1537 C C . GLU A 1 199 ? -14.703 37.469 22.797 1 94.75 199 GLU A C 1
ATOM 1539 O O . GLU A 1 199 ? -15.461 38.438 22.594 1 94.75 199 GLU A O 1
ATOM 1544 N N . ILE A 1 200 ? -13.469 37.531 22.422 1 94.56 200 ILE A N 1
ATOM 1545 C CA . ILE A 1 200 ? -12.891 38.656 21.703 1 94.56 200 ILE A CA 1
ATOM 1546 C C . ILE A 1 200 ? -13.641 38.875 20.391 1 94.56 200 ILE A C 1
ATOM 1548 O O . ILE A 1 200 ? -13.914 40 19.984 1 94.56 200 ILE A O 1
ATOM 1552 N N . GLY A 1 201 ? -14.023 37.781 19.797 1 89.88 201 GLY A N 1
ATOM 1553 C CA . GLY A 1 201 ? -14.781 37.875 18.562 1 89.88 201 GLY A CA 1
ATOM 1554 C C . GLY A 1 201 ? -16.125 38.531 18.734 1 89.88 201 GLY A C 1
ATOM 1555 O O . GLY A 1 201 ? -16.703 39.062 17.766 1 89.88 201 GLY A O 1
ATOM 1556 N N . GLN A 1 202 ? -16.562 38.625 19.953 1 90.75 202 GLN A N 1
ATOM 1557 C CA . GLN A 1 202 ? -17.891 39.188 20.25 1 90.75 202 GLN A CA 1
ATOM 1558 C C . GLN A 1 202 ? -17.781 40.625 20.781 1 90.75 202 GLN A C 1
ATOM 1560 O O . GLN A 1 202 ? -18.797 41.25 21.109 1 90.75 202 GLN A O 1
ATOM 1565 N N . CYS A 1 203 ? -16.641 41.219 20.812 1 90.81 203 CYS A N 1
ATOM 1566 C CA . CYS A 1 203 ? -16.422 42.5 21.453 1 90.81 203 CYS A CA 1
ATOM 1567 C C . CYS A 1 203 ? -16.484 43.625 20.422 1 90.81 203 CYS A C 1
ATOM 1569 O O . CYS A 1 203 ? -15.914 44.719 20.641 1 90.81 203 CYS A O 1
ATOM 1571 N N . GLY A 1 204 ? -17.125 43.5 19.391 1 85.56 204 GLY A N 1
ATOM 1572 C CA . GLY A 1 204 ? -17.203 44.531 18.375 1 85.56 204 GLY A CA 1
ATOM 1573 C C . GLY A 1 204 ? -17.641 45.875 18.906 1 85.56 204 GLY A C 1
ATOM 1574 O O . GLY A 1 204 ? -17.078 46.906 18.547 1 85.56 204 GLY A O 1
ATOM 1575 N N . GLY A 1 205 ? -18.594 45.969 19.812 1 89.25 205 GLY A N 1
ATOM 1576 C CA . GLY A 1 205 ? -19.156 47.188 20.359 1 89.25 205 GLY A CA 1
ATOM 1577 C C . GLY A 1 205 ? -18.469 47.625 21.641 1 89.25 205 GLY A C 1
ATOM 1578 O O . GLY A 1 205 ? -18.844 48.625 22.234 1 89.25 205 GLY A O 1
ATOM 1579 N N . ALA A 1 206 ? -17.531 46.875 22.062 1 94.81 206 ALA A N 1
ATOM 1580 C CA . ALA A 1 206 ? -16.812 47.156 23.297 1 94.81 206 ALA A CA 1
ATOM 1581 C C . ALA A 1 206 ? -15.305 47.062 23.094 1 94.81 206 ALA A C 1
ATOM 1583 O O . ALA A 1 206 ? -14.641 46.219 23.703 1 94.81 206 ALA A O 1
ATOM 1584 N N . PRO A 1 207 ? -14.773 48 22.344 1 96.56 207 PRO A N 1
ATOM 1585 C CA . PRO A 1 207 ? -13.375 47.906 21.938 1 96.56 207 PRO A CA 1
ATOM 1586 C C . PRO A 1 207 ? -12.414 47.875 23.141 1 96.56 207 PRO A C 1
ATOM 1588 O O . PRO A 1 207 ? -11.398 47.188 23.109 1 96.56 207 PRO A O 1
ATOM 1591 N N . ALA A 1 208 ? -12.68 48.625 24.188 1 96.75 208 ALA A N 1
ATOM 1592 C CA . ALA A 1 208 ? -11.805 48.688 25.359 1 96.75 208 ALA A CA 1
ATOM 1593 C C . ALA A 1 208 ? -11.719 47.312 26.016 1 96.75 208 ALA A C 1
ATOM 1595 O O . ALA A 1 208 ? -10.633 46.844 26.375 1 96.75 208 ALA A O 1
ATOM 1596 N N . ALA A 1 209 ? -12.875 46.688 26.172 1 97 209 ALA A N 1
ATOM 1597 C CA . ALA A 1 209 ? -12.914 45.344 26.734 1 97 209 ALA A CA 1
ATOM 1598 C C . ALA A 1 209 ? -12.188 44.344 25.828 1 97 209 ALA A C 1
ATOM 1600 O O . ALA A 1 209 ? -11.508 43.438 26.312 1 97 209 ALA A O 1
ATOM 1601 N N . GLY A 1 210 ? -12.367 44.531 24.562 1 97.5 210 GLY A N 1
ATOM 1602 C CA . GLY A 1 210 ? -11.68 43.688 23.594 1 97.5 210 GLY A CA 1
ATOM 1603 C C . GLY A 1 210 ? -10.172 43.719 23.734 1 97.5 210 GLY A C 1
ATOM 1604 O O . GLY A 1 210 ? -9.523 42.688 23.797 1 97.5 210 GLY A O 1
ATOM 1605 N N . VAL A 1 211 ? -9.625 44.875 23.797 1 98.06 211 VAL A N 1
ATOM 1606 C CA . VAL A 1 211 ? -8.18 45.031 23.906 1 98.06 211 VAL A CA 1
ATOM 1607 C C . VAL A 1 211 ? -7.688 44.406 25.203 1 98.06 211 VAL A C 1
ATOM 1609 O O . VAL A 1 211 ? -6.633 43.781 25.219 1 98.06 211 VAL A O 1
ATOM 1612 N N . ARG A 1 212 ? -8.438 44.594 26.281 1 97.69 212 ARG A N 1
ATOM 1613 C CA . ARG A 1 212 ? -8.055 44 27.562 1 97.69 212 ARG A CA 1
ATOM 1614 C C . ARG A 1 212 ? -8 42.5 27.469 1 97.69 212 ARG A C 1
ATOM 1616 O O . ARG A 1 212 ? -7.082 41.875 28 1 97.69 212 ARG A O 1
ATOM 1623 N N . MET A 1 213 ? -8.977 41.969 26.812 1 97.81 213 MET A N 1
ATOM 1624 C CA . MET A 1 213 ? -9.039 40.5 26.672 1 97.81 213 MET A CA 1
ATOM 1625 C C . MET A 1 213 ? -7.898 40 25.797 1 97.81 213 MET A C 1
ATOM 1627 O O . MET A 1 213 ? -7.332 38.938 26.062 1 97.81 213 MET A O 1
ATOM 1631 N N . VAL A 1 214 ? -7.598 40.75 24.719 1 97.75 214 VAL A N 1
ATOM 1632 C CA . VAL A 1 214 ? -6.477 40.406 23.859 1 97.75 214 VAL A CA 1
ATOM 1633 C C . VAL A 1 214 ? -5.188 40.375 24.672 1 97.75 214 VAL A C 1
ATOM 1635 O O . VAL A 1 214 ? -4.398 39.438 24.578 1 97.75 214 VAL A O 1
ATOM 1638 N N . LYS A 1 215 ? -4.953 41.344 25.484 1 97.69 215 LYS A N 1
ATOM 1639 C CA . LYS A 1 215 ? -3.744 41.438 26.297 1 97.69 215 LYS A CA 1
ATOM 1640 C C . LYS A 1 215 ? -3.67 40.281 27.281 1 97.69 215 LYS A C 1
ATOM 1642 O O . LYS A 1 215 ? -2.594 39.719 27.516 1 97.69 215 LYS A O 1
ATOM 1647 N N . ARG A 1 216 ? -4.773 39.969 27.844 1 97.5 216 ARG A N 1
ATOM 1648 C CA . ARG A 1 216 ? -4.805 38.812 28.75 1 97.5 216 ARG A CA 1
ATOM 1649 C C . ARG A 1 216 ? -4.457 37.531 28.016 1 97.5 216 ARG A C 1
ATOM 1651 O O . ARG A 1 216 ? -3.67 36.719 28.516 1 97.5 216 ARG A O 1
ATOM 1658 N N . ALA A 1 217 ? -5.066 37.312 26.875 1 96.69 217 ALA A N 1
ATOM 1659 C CA . ALA A 1 217 ? -4.793 36.125 26.078 1 96.69 217 ALA A CA 1
ATOM 1660 C C . ALA A 1 217 ? -3.311 36.031 25.734 1 96.69 217 ALA A C 1
ATOM 1662 O O . ALA A 1 217 ? -2.717 34.969 25.812 1 96.69 217 ALA A O 1
ATOM 1663 N N . LEU A 1 218 ? -2.695 37.156 25.344 1 96.94 218 LEU A N 1
ATOM 1664 C CA . LEU A 1 218 ? -1.288 37.188 24.953 1 96.94 218 LEU A CA 1
ATOM 1665 C C . LEU A 1 218 ? -0.399 36.812 26.141 1 96.94 218 LEU A C 1
ATOM 1667 O O . LEU A 1 218 ? 0.595 36.094 25.984 1 96.94 218 LEU A O 1
ATOM 1671 N N . ARG A 1 219 ? -0.733 37.281 27.328 1 96.75 219 ARG A N 1
ATOM 1672 C CA . ARG A 1 219 ? 0.028 36.938 28.531 1 96.75 219 ARG A CA 1
ATOM 1673 C C . ARG A 1 219 ? -0.039 35.438 28.812 1 96.75 219 ARG A C 1
ATOM 1675 O O . ARG A 1 219 ? 0.971 34.812 29.156 1 96.75 219 ARG A O 1
ATOM 1682 N N . LEU A 1 220 ? -1.197 34.938 28.703 1 96.81 220 LEU A N 1
ATOM 1683 C CA . LEU A 1 220 ? -1.368 33.5 28.953 1 96.81 220 LEU A CA 1
ATOM 1684 C C . LEU A 1 220 ? -0.633 32.688 27.906 1 96.81 220 LEU A C 1
ATOM 1686 O O . LEU A 1 220 ? -0.047 31.656 28.234 1 96.81 220 LEU A O 1
ATOM 1690 N N . LEU A 1 221 ? -0.675 33.125 26.672 1 96 221 LEU A N 1
ATOM 1691 C CA . LEU A 1 221 ? 0.043 32.438 25.594 1 96 221 LEU A CA 1
ATOM 1692 C C . LEU A 1 221 ? 1.545 32.438 25.859 1 96 221 LEU A C 1
ATOM 1694 O O . LEU A 1 221 ? 2.219 31.422 25.641 1 96 221 LEU A O 1
ATOM 1698 N N . GLU A 1 222 ? 2.029 33.531 26.266 1 94.5 222 GLU A N 1
ATOM 1699 C CA . GLU A 1 222 ? 3.445 33.625 26.594 1 94.5 222 GLU A CA 1
ATOM 1700 C C . GLU A 1 222 ? 3.812 32.656 27.719 1 94.5 222 GLU A C 1
ATOM 1702 O O . GLU A 1 222 ? 4.828 31.953 27.641 1 94.5 222 GLU A O 1
ATOM 1707 N N . GLU A 1 223 ? 3.008 32.625 28.719 1 94.44 223 GLU A N 1
ATOM 1708 C CA . GLU A 1 223 ? 3.25 31.734 29.859 1 94.44 223 GLU A CA 1
ATOM 1709 C C . GLU A 1 223 ? 3.234 30.266 29.438 1 94.44 223 GLU A C 1
ATOM 1711 O O . GLU A 1 223 ? 3.957 29.438 30 1 94.44 223 GLU A O 1
ATOM 1716 N N . GLU A 1 224 ? 2.395 29.984 28.453 1 94.62 224 GLU A N 1
ATOM 1717 C CA . GLU A 1 224 ? 2.229 28.609 28 1 94.62 224 GLU A CA 1
ATOM 1718 C C . GLU A 1 224 ? 3.225 28.266 26.891 1 94.62 224 GLU A C 1
ATOM 1720 O O . GLU A 1 224 ? 3.238 27.141 26.391 1 94.62 224 GLU A O 1
ATOM 1725 N N . GLY A 1 225 ? 4.031 29.188 26.484 1 90.12 225 GLY A N 1
ATOM 1726 C CA . GLY A 1 225 ? 4.996 28.953 25.422 1 90.12 225 GLY A CA 1
ATOM 1727 C C . GLY A 1 225 ? 4.363 28.859 24.047 1 90.12 225 GLY A C 1
ATOM 1728 O O . GLY A 1 225 ? 4.836 28.094 23.188 1 90.12 225 GLY A O 1
ATOM 1729 N N . LEU A 1 226 ? 3.219 29.547 23.812 1 93.81 226 LEU A N 1
ATOM 1730 C CA . LEU A 1 226 ? 2.457 29.406 22.578 1 93.81 226 LEU A CA 1
ATOM 1731 C C . LEU A 1 226 ? 2.365 30.734 21.844 1 93.81 226 LEU A C 1
ATOM 1733 O O . LEU A 1 226 ? 1.455 30.938 21.031 1 93.81 226 LEU A O 1
ATOM 1737 N N . LEU A 1 227 ? 3.293 31.625 22.078 1 88.81 227 LEU A N 1
ATOM 1738 C CA . LEU A 1 227 ? 3.258 32.906 21.406 1 88.81 227 LEU A CA 1
ATOM 1739 C C . LEU A 1 227 ? 3.447 32.75 19.906 1 88.81 227 LEU A C 1
ATOM 1741 O O . LEU A 1 227 ? 3.004 33.594 19.109 1 88.81 227 LEU A O 1
ATOM 1745 N N . GLY A 1 228 ? 4.094 31.734 19.609 1 80.69 228 GLY A N 1
ATOM 1746 C CA . GLY A 1 228 ? 4.324 31.5 18.203 1 80.69 228 GLY A CA 1
ATOM 1747 C C . GLY A 1 228 ? 3.119 30.906 17.484 1 80.69 228 GLY A C 1
ATOM 1748 O O . GLY A 1 228 ? 3.139 30.734 16.266 1 80.69 228 GLY A O 1
ATOM 1749 N N . LEU A 1 229 ? 2.082 30.562 18.359 1 77.19 229 LEU A N 1
ATOM 1750 C CA . LEU A 1 229 ? 0.886 29.922 17.828 1 77.19 229 LEU A CA 1
ATOM 1751 C C . LEU A 1 229 ? -0.194 30.953 17.516 1 77.19 229 LEU A C 1
ATOM 1753 O O . LEU A 1 229 ? -0.765 31.547 18.438 1 77.19 229 LEU A O 1
ATOM 1757 N N . SER A 1 230 ? -0.707 31.328 16.453 1 72.81 230 SER A N 1
ATOM 1758 C CA . SER A 1 230 ? -1.855 32.094 15.961 1 72.81 230 SER A CA 1
ATOM 1759 C C . SER A 1 230 ? -1.996 33.406 16.703 1 72.81 230 SER A C 1
ATOM 1761 O O . SER A 1 230 ? -3.107 33.812 17.047 1 72.81 230 SER A O 1
ATOM 1763 N N . THR A 1 231 ? -0.89 34 17.156 1 86.94 231 THR A N 1
ATOM 1764 C CA . THR A 1 231 ? -0.982 35.281 17.875 1 86.94 231 THR A CA 1
ATOM 1765 C C . THR A 1 231 ? -1.267 36.438 16.891 1 86.94 231 THR A C 1
ATOM 1767 O O . THR A 1 231 ? -1.734 37.5 17.297 1 86.94 231 THR A O 1
ATOM 1770 N N . ALA A 1 232 ? -1.008 36.188 15.68 1 90.75 232 ALA A N 1
ATOM 1771 C CA . ALA A 1 232 ? -1.222 37.219 14.688 1 90.75 232 ALA A CA 1
ATOM 1772 C C . ALA A 1 232 ? -2.684 37.656 14.656 1 90.75 232 ALA A C 1
ATOM 1774 O O . ALA A 1 232 ? -2.982 38.844 14.523 1 90.75 232 ALA A O 1
ATOM 1775 N N . GLY A 1 233 ? -3.547 36.719 14.805 1 91.19 233 GLY A N 1
ATOM 1776 C CA . GLY A 1 233 ? -4.969 37.031 14.836 1 91.19 233 GLY A CA 1
ATOM 1777 C C . GLY A 1 233 ? -5.367 37.906 16 1 91.19 233 GLY A C 1
ATOM 1778 O O . GLY A 1 233 ? -6.203 38.812 15.844 1 91.19 233 GLY A O 1
ATOM 1779 N N . LEU A 1 234 ? -4.797 37.656 17.094 1 94.62 234 LEU A N 1
ATOM 1780 C CA . LEU A 1 234 ? -5.074 38.469 18.266 1 94.62 234 LEU A CA 1
ATOM 1781 C C . LEU A 1 234 ? -4.57 39.906 18.078 1 94.62 234 LEU A C 1
ATOM 1783 O O . LEU A 1 234 ? -5.254 40.875 18.438 1 94.62 234 LEU A O 1
ATOM 1787 N N . TYR A 1 235 ? -3.375 40.062 17.562 1 96.56 235 TYR A N 1
ATOM 1788 C CA . TYR A 1 235 ? -2.848 41.406 17.281 1 96.56 235 TYR A CA 1
ATOM 1789 C C . TYR A 1 235 ? -3.746 42.125 16.297 1 96.56 235 TYR A C 1
ATOM 1791 O O . TYR A 1 235 ? -3.99 43.344 16.453 1 96.56 235 TYR A O 1
ATOM 1799 N N . TYR A 1 236 ? -4.219 41.438 15.367 1 95.06 236 TYR A N 1
ATOM 1800 C CA . TYR A 1 236 ? -5.117 42.062 14.391 1 95.06 236 TYR A CA 1
ATOM 1801 C C . TYR A 1 236 ? -6.426 42.469 15.039 1 95.06 236 TYR A C 1
ATOM 1803 O O . TYR A 1 236 ? -6.973 43.531 14.711 1 95.06 236 TYR A O 1
ATOM 1811 N N . ASP A 1 237 ? -6.961 41.625 15.867 1 95.44 237 ASP A N 1
ATOM 1812 C CA . ASP A 1 237 ? -8.18 42 16.578 1 95.44 237 ASP A CA 1
ATOM 1813 C C . ASP A 1 237 ? -7.992 43.281 17.359 1 95.44 237 ASP A C 1
ATOM 1815 O O . ASP A 1 237 ? -8.844 44.188 17.312 1 95.44 237 ASP A O 1
ATOM 1819 N N . ALA A 1 238 ? -6.902 43.375 18.078 1 97.75 238 ALA A N 1
ATOM 1820 C CA . ALA A 1 238 ? -6.613 44.594 18.844 1 97.75 238 ALA A CA 1
ATOM 1821 C C . ALA A 1 238 ? -6.473 45.781 17.922 1 97.75 238 ALA A C 1
ATOM 1823 O O . ALA A 1 238 ? -6.938 46.875 18.25 1 97.75 238 ALA A O 1
ATOM 1824 N N . PHE A 1 239 ? -5.809 45.594 16.875 1 97.75 239 PHE A N 1
ATOM 1825 C CA . PHE A 1 239 ? -5.73 46.625 15.852 1 97.75 239 PHE A CA 1
ATOM 1826 C C . PHE A 1 239 ? -7.125 47.094 15.453 1 97.75 239 PHE A C 1
ATOM 1828 O O . PHE A 1 239 ? -7.391 48.312 15.43 1 97.75 239 PHE A O 1
ATOM 1835 N N . GLN A 1 240 ? -8.008 46.188 15.148 1 97 240 GLN A N 1
ATOM 1836 C CA . GLN A 1 240 ? -9.359 46.531 14.711 1 97 240 GLN A CA 1
ATOM 1837 C C . GLN A 1 240 ? -10.102 47.312 15.773 1 97 240 GLN A C 1
ATOM 1839 O O . GLN A 1 240 ? -10.844 48.25 15.453 1 97 240 GLN A O 1
ATOM 1844 N N . PHE A 1 241 ? -9.906 46.938 17.016 1 97.75 241 PHE A N 1
ATOM 1845 C CA . PHE A 1 241 ? -10.539 47.688 18.094 1 97.75 241 PHE A CA 1
ATOM 1846 C C . PHE A 1 241 ? -10.047 49.125 18.141 1 97.75 241 PHE A C 1
ATOM 1848 O O . PHE A 1 241 ? -10.844 50.062 18.266 1 97.75 241 PHE A O 1
ATOM 1855 N N . CYS A 1 242 ? -8.766 49.281 18 1 97.81 242 CYS A N 1
ATOM 1856 C CA . CYS A 1 242 ? -8.18 50.625 18.062 1 97.81 242 CYS A CA 1
ATOM 1857 C C . CYS A 1 242 ? -8.617 51.469 16.859 1 97.81 242 CYS A C 1
ATOM 1859 O O . CYS A 1 242 ? -8.93 52.656 17.016 1 97.81 242 CYS A O 1
ATOM 1861 N N . VAL A 1 243 ? -8.609 50.812 15.758 1 97 243 VAL A N 1
ATOM 1862 C CA . VAL A 1 243 ? -9 51.531 14.539 1 97 243 VAL A CA 1
ATOM 1863 C C . VAL A 1 243 ? -10.469 51.938 14.633 1 97 243 VAL A C 1
ATOM 1865 O O . VAL A 1 243 ? -10.836 53.031 14.18 1 97 243 VAL A O 1
ATOM 1868 N N . SER A 1 244 ? -11.289 51.125 15.164 1 96.75 244 SER A N 1
ATOM 1869 C CA . SER A 1 244 ? -12.727 51.406 15.227 1 96.75 244 SER A CA 1
ATOM 1870 C C . SER A 1 244 ? -13.016 52.688 16.016 1 96.75 244 SER A C 1
ATOM 1872 O O . SER A 1 244 ? -14.031 53.344 15.805 1 96.75 244 SER A O 1
ATOM 1874 N N . VAL A 1 245 ? -12.141 53.094 16.906 1 97.44 245 VAL A N 1
ATOM 1875 C CA . VAL A 1 245 ? -12.352 54.281 17.734 1 97.44 245 VAL A CA 1
ATOM 1876 C C . VAL A 1 245 ? -11.359 55.375 17.328 1 97.44 245 VAL A C 1
ATOM 1878 O O . VAL A 1 245 ? -11.062 56.281 18.125 1 97.44 245 VAL A O 1
ATOM 1881 N N . ALA A 1 246 ? -10.711 55.125 16.203 1 96.88 246 ALA A N 1
ATOM 1882 C CA . ALA A 1 246 ? -9.812 56.094 15.594 1 96.88 246 ALA A CA 1
ATOM 1883 C C . ALA A 1 246 ? -8.594 56.375 16.484 1 96.88 246 ALA A C 1
ATOM 1885 O O . ALA A 1 246 ? -8.102 57.5 16.547 1 96.88 246 ALA A O 1
ATOM 1886 N N . ASP A 1 247 ? -8.258 55.438 17.312 1 97.25 247 ASP A N 1
ATOM 1887 C CA . ASP A 1 247 ? -7.008 55.5 18.062 1 97.25 247 ASP A CA 1
ATOM 1888 C C . ASP A 1 247 ? -5.824 55.094 17.172 1 97.25 247 ASP A C 1
ATOM 1890 O O . ASP A 1 247 ? -5.262 54 17.344 1 97.25 247 ASP A O 1
ATOM 1894 N N . SER A 1 248 ? -5.344 55.906 16.391 1 96.56 248 SER A N 1
ATOM 1895 C CA . SER A 1 248 ? -4.387 55.625 15.328 1 96.56 248 SER A CA 1
ATOM 1896 C C . SER A 1 248 ? -3.039 55.219 15.891 1 96.56 248 SER A C 1
ATOM 1898 O O . SER A 1 248 ? -2.375 54.312 15.336 1 96.56 248 SER A O 1
ATOM 1900 N N . LYS A 1 249 ? -2.645 55.844 16.984 1 96.62 249 LYS A N 1
ATOM 1901 C CA . LYS A 1 249 ? -1.343 55.531 17.562 1 96.62 249 LYS A CA 1
ATOM 1902 C C . LYS A 1 249 ? -1.269 54.062 18 1 96.62 249 LYS A C 1
ATOM 1904 O O . LYS A 1 249 ? -0.363 53.344 17.594 1 96.62 249 LYS A O 1
ATOM 1909 N N . ASN A 1 250 ? -2.23 53.656 18.766 1 98 250 ASN A N 1
ATOM 1910 C CA . ASN A 1 250 ? -2.232 52.281 19.25 1 98 250 ASN A CA 1
ATOM 1911 C C . ASN A 1 250 ? -2.582 51.312 18.125 1 98 250 ASN A C 1
ATOM 1913 O O . ASN A 1 250 ? -2.094 50.156 18.109 1 98 250 ASN A O 1
ATOM 1917 N N . ALA A 1 251 ? -3.398 51.688 17.203 1 97.94 251 ALA A N 1
ATOM 1918 C CA . ALA A 1 251 ? -3.68 50.875 16.031 1 97.94 251 ALA A CA 1
ATOM 1919 C C . ALA A 1 251 ? -2.396 50.531 15.289 1 97.94 251 ALA A C 1
ATOM 1921 O O . ALA A 1 251 ? -2.176 49.344 14.93 1 97.94 251 ALA A O 1
ATOM 1922 N N . LYS A 1 252 ? -1.567 51.5 15.102 1 97.62 252 LYS A N 1
ATOM 1923 C CA . LYS A 1 252 ? -0.304 51.25 14.406 1 97.62 252 LYS A CA 1
ATOM 1924 C C . LYS A 1 252 ? 0.593 50.312 15.188 1 97.62 252 LYS A C 1
ATOM 1926 O O . LYS A 1 252 ? 1.272 49.469 14.609 1 97.62 252 LYS A O 1
ATOM 1931 N N . ALA A 1 253 ? 0.604 50.5 16.469 1 97.88 253 ALA A N 1
ATOM 1932 C CA . ALA A 1 253 ? 1.424 49.625 17.328 1 97.88 253 ALA A CA 1
ATOM 1933 C C . ALA A 1 253 ? 0.968 48.156 17.234 1 97.88 253 ALA A C 1
ATOM 1935 O O . ALA A 1 253 ? 1.794 47.25 17.125 1 97.88 253 ALA A O 1
ATOM 1936 N N . TRP A 1 254 ? -0.355 47.969 17.281 1 97.88 254 TRP A N 1
ATOM 1937 C CA . TRP A 1 254 ? -0.896 46.625 17.172 1 97.88 254 TRP A CA 1
ATOM 1938 C C . TRP A 1 254 ? -0.694 46.062 15.766 1 97.88 254 TRP A C 1
ATOM 1940 O O . TRP A 1 254 ? -0.406 44.875 15.602 1 97.88 254 TRP A O 1
ATOM 1950 N N . ALA A 1 255 ? -0.845 46.875 14.781 1 97.69 255 ALA A N 1
ATOM 1951 C CA . ALA A 1 255 ? -0.597 46.438 13.406 1 97.69 255 ALA A CA 1
ATOM 1952 C C . ALA A 1 255 ? 0.856 46.031 13.219 1 97.69 255 ALA A C 1
ATOM 1954 O O . ALA A 1 255 ? 1.145 45.094 12.461 1 97.69 255 ALA A O 1
ATOM 1955 N N . SER A 1 256 ? 1.742 46.75 13.852 1 97.69 256 SER A N 1
ATOM 1956 C CA . SER A 1 256 ? 3.16 46.406 13.781 1 97.69 256 SER A CA 1
ATOM 1957 C C . SER A 1 256 ? 3.42 45 14.336 1 97.69 256 SER A C 1
ATOM 1959 O O . SER A 1 256 ? 4.16 44.219 13.742 1 97.69 256 SER A O 1
ATOM 1961 N N . LYS A 1 257 ? 2.83 44.688 15.453 1 97.06 257 LYS A N 1
ATOM 1962 C CA . LYS A 1 257 ? 2.971 43.375 16.047 1 97.06 257 LYS A CA 1
ATOM 1963 C C . LYS A 1 257 ? 2.381 42.312 15.133 1 97.06 257 LYS A C 1
ATOM 1965 O O . LYS A 1 257 ? 2.959 41.219 14.977 1 97.06 257 LYS A O 1
ATOM 1970 N N . ALA A 1 258 ? 1.198 42.625 14.625 1 96.56 258 ALA A N 1
ATOM 1971 C CA . ALA A 1 258 ? 0.563 41.688 13.711 1 96.56 258 ALA A CA 1
ATOM 1972 C C . ALA A 1 258 ? 1.44 41.438 12.484 1 96.56 258 ALA A C 1
ATOM 1974 O O . ALA A 1 258 ? 1.641 40.281 12.078 1 96.56 258 ALA A O 1
ATOM 1975 N N . TRP A 1 259 ? 1.924 42.469 11.906 1 96.75 259 TRP A N 1
ATOM 1976 C CA . TRP A 1 259 ? 2.783 42.375 10.727 1 96.75 259 TRP A CA 1
ATOM 1977 C C . TRP A 1 259 ? 4.012 41.531 11.016 1 96.75 259 TRP A C 1
ATOM 1979 O O . TRP A 1 259 ? 4.34 40.625 10.25 1 96.75 259 TRP A O 1
ATOM 1989 N N . ASP A 1 260 ? 4.691 41.875 12.102 1 96.19 260 ASP A N 1
ATOM 1990 C CA . ASP A 1 260 ? 5.879 41.125 12.5 1 96.19 260 ASP A CA 1
ATOM 1991 C C . ASP A 1 260 ? 5.57 39.625 12.656 1 96.19 260 ASP A C 1
ATOM 1993 O O . ASP A 1 260 ? 6.344 38.781 12.219 1 96.19 260 ASP A O 1
ATOM 1997 N N . THR A 1 261 ? 4.492 39.344 13.258 1 95.81 261 THR A N 1
ATOM 1998 C CA . THR A 1 261 ? 4.113 37.938 13.523 1 95.81 261 THR A CA 1
ATOM 1999 C C . THR A 1 261 ? 3.752 37.219 12.227 1 95.81 261 THR A C 1
ATOM 2001 O O . THR A 1 261 ? 4.156 36.094 12.008 1 95.81 261 THR A O 1
ATOM 2004 N N . TYR A 1 262 ? 2.98 37.844 11.383 1 95.12 262 TYR A N 1
ATOM 2005 C CA . TYR A 1 262 ? 2.668 37.25 10.086 1 95.12 262 TYR A CA 1
ATOM 2006 C C . TYR A 1 262 ? 3.936 37 9.273 1 95.12 262 TYR A C 1
ATOM 2008 O O . TYR A 1 262 ? 4.07 35.969 8.602 1 95.12 262 TYR A O 1
ATOM 2016 N N . CYS A 1 263 ? 4.867 37.969 9.297 1 95.75 263 CYS A N 1
ATOM 2017 C CA . CYS A 1 263 ? 6.137 37.812 8.602 1 95.75 263 CYS A CA 1
ATOM 2018 C C . CYS A 1 263 ? 6.879 36.562 9.117 1 95.75 263 CYS A C 1
ATOM 2020 O O . CYS A 1 263 ? 7.426 35.812 8.336 1 95.75 263 CYS A O 1
ATOM 2022 N N . ALA A 1 264 ? 6.828 36.406 10.367 1 95.5 264 ALA A N 1
ATOM 2023 C CA . ALA A 1 264 ? 7.562 35.312 10.984 1 95.5 264 ALA A CA 1
ATOM 2024 C C . ALA A 1 264 ? 6.902 33.969 10.68 1 95.5 264 ALA A C 1
ATOM 2026 O O . ALA A 1 264 ? 7.586 32.969 10.484 1 95.5 264 ALA A O 1
ATOM 2027 N N . MET A 1 265 ? 5.621 33.938 10.633 1 94.19 265 MET A N 1
ATOM 2028 C CA . MET A 1 265 ? 4.891 32.656 10.555 1 94.19 265 MET A CA 1
ATOM 2029 C C . MET A 1 265 ? 4.637 32.281 9.109 1 94.19 265 MET A C 1
ATOM 2031 O O . MET A 1 265 ? 4.504 31.094 8.797 1 94.19 265 MET A O 1
ATOM 2035 N N . ARG A 1 266 ? 4.504 33.281 8.219 1 93.94 266 ARG A N 1
ATOM 2036 C CA . ARG A 1 266 ? 4.051 32.969 6.867 1 93.94 266 ARG A CA 1
ATOM 2037 C C . ARG A 1 266 ? 5.004 33.562 5.828 1 93.94 266 ARG A C 1
ATOM 2039 O O . ARG A 1 266 ? 4.844 33.312 4.629 1 93.94 266 ARG A O 1
ATOM 2046 N N . GLY A 1 267 ? 5.984 34.375 6.297 1 93.94 267 GLY A N 1
ATOM 2047 C CA . GLY A 1 267 ? 6.871 35.062 5.383 1 93.94 267 GLY A CA 1
ATOM 2048 C C . GLY A 1 267 ? 6.395 36.469 5.051 1 93.94 267 GLY A C 1
ATOM 2049 O O . GLY A 1 267 ? 5.191 36.75 5.055 1 93.94 267 GLY A O 1
ATOM 2050 N N . PRO A 1 268 ? 7.297 37.312 4.805 1 94.5 268 PRO A N 1
ATOM 2051 C CA . PRO A 1 268 ? 6.965 38.719 4.566 1 94.5 268 PRO A CA 1
ATOM 2052 C C . PRO A 1 268 ? 6.137 38.906 3.299 1 94.5 268 PRO A C 1
ATOM 2054 O O . PRO A 1 268 ? 5.449 39.938 3.164 1 94.5 268 PRO A O 1
ATOM 2057 N N . ASP A 1 269 ? 6.16 37.969 2.395 1 93.81 269 ASP A N 1
ATOM 2058 C CA . ASP A 1 269 ? 5.469 38.125 1.116 1 93.81 269 ASP A CA 1
ATOM 2059 C C . ASP A 1 269 ? 4.062 37.531 1.185 1 93.81 269 ASP A C 1
ATOM 2061 O O . ASP A 1 269 ? 3.332 37.531 0.191 1 93.81 269 ASP A O 1
ATOM 2065 N N . SER A 1 270 ? 3.707 37.031 2.33 1 94.38 270 SER A N 1
ATOM 2066 C CA . SER A 1 270 ? 2.354 36.531 2.477 1 94.38 270 SER A CA 1
ATOM 2067 C C . SER A 1 270 ? 1.312 37.625 2.348 1 94.38 270 SER A C 1
ATOM 2069 O O . SER A 1 270 ? 1.607 38.781 2.604 1 94.38 270 SER A O 1
ATOM 2071 N N . GLU A 1 271 ? 0.129 37.25 1.951 1 92.69 271 GLU A N 1
ATOM 2072 C CA . GLU A 1 271 ? -0.95 38.219 1.787 1 92.69 271 GLU A CA 1
ATOM 2073 C C . GLU A 1 271 ? -1.267 38.906 3.105 1 92.69 271 GLU A C 1
ATOM 2075 O O . GLU A 1 271 ? -1.507 40.125 3.129 1 92.69 271 GLU A O 1
ATOM 2080 N N . ALA A 1 272 ? -1.295 38.188 4.156 1 92.75 272 ALA A N 1
ATOM 2081 C CA . ALA A 1 272 ? -1.595 38.75 5.465 1 92.75 272 ALA A CA 1
ATOM 2082 C C . ALA A 1 272 ? -0.534 39.781 5.879 1 92.75 272 ALA A C 1
ATOM 2084 O O . ALA A 1 272 ? -0.858 40.812 6.422 1 92.75 272 ALA A O 1
ATOM 2085 N N . ALA A 1 273 ? 0.721 39.438 5.648 1 95.56 273 ALA A N 1
ATOM 2086 C CA . ALA A 1 273 ? 1.807 40.344 5.984 1 95.56 273 ALA A CA 1
ATOM 2087 C C . ALA A 1 273 ? 1.696 41.656 5.184 1 95.56 273 ALA A C 1
ATOM 2089 O O . ALA A 1 273 ? 1.852 42.719 5.738 1 95.56 273 ALA A O 1
ATOM 2090 N N . LYS A 1 274 ? 1.388 41.531 3.961 1 95.56 274 LYS A N 1
ATOM 2091 C CA . LYS A 1 274 ? 1.237 42.719 3.107 1 95.56 274 LYS A CA 1
ATOM 2092 C C . LYS A 1 274 ? 0.065 43.594 3.564 1 95.56 274 LYS A C 1
ATOM 2094 O O . LYS A 1 274 ? 0.162 44.812 3.582 1 95.56 274 LYS A O 1
ATOM 2099 N N . LYS A 1 275 ? -0.977 42.906 3.844 1 95.38 275 LYS A N 1
ATOM 2100 C CA . LYS A 1 275 ? -2.16 43.625 4.324 1 95.38 275 LYS A CA 1
ATOM 2101 C C . LYS A 1 275 ? -1.85 44.406 5.594 1 95.38 275 LYS A C 1
ATOM 2103 O O . LYS A 1 275 ? -2.229 45.562 5.711 1 95.38 275 LYS A O 1
ATOM 2108 N N . MET A 1 276 ? -1.208 43.781 6.523 1 96.25 276 MET A N 1
ATOM 2109 C CA . MET A 1 276 ? -0.872 44.438 7.773 1 96.25 276 MET A CA 1
ATOM 2110 C C . MET A 1 276 ? 0.097 45.594 7.531 1 96.25 276 MET A C 1
ATOM 2112 O O . MET A 1 276 ? 0.032 46.625 8.203 1 96.25 276 MET A O 1
ATOM 2116 N N . HIS A 1 277 ? 0.979 45.406 6.629 1 96.62 277 HIS A N 1
ATOM 2117 C CA . HIS A 1 277 ? 1.914 46.5 6.293 1 96.62 277 HIS A CA 1
ATOM 2118 C C . HIS A 1 277 ? 1.178 47.719 5.785 1 96.62 277 HIS A C 1
ATOM 2120 O O . HIS A 1 277 ? 1.55 48.844 6.117 1 96.62 277 HIS A O 1
ATOM 2126 N N . LYS A 1 278 ? 0.198 47.5 5.012 1 96.38 278 LYS A N 1
ATOM 2127 C CA . LYS A 1 278 ? -0.639 48.594 4.535 1 96.38 278 LYS A CA 1
ATOM 2128 C C . LYS A 1 278 ? -1.269 49.375 5.703 1 96.38 278 LYS A C 1
ATOM 2130 O O . LYS A 1 278 ? -1.284 50.594 5.715 1 96.38 278 LYS A O 1
ATOM 2135 N N . TYR A 1 279 ? -1.809 48.594 6.668 1 96.5 279 TYR A N 1
ATOM 2136 C CA . TYR A 1 279 ? -2.461 49.219 7.824 1 96.5 279 TYR A CA 1
ATOM 2137 C C . TYR A 1 279 ? -1.442 49.906 8.719 1 96.5 279 TYR A C 1
ATOM 2139 O O . TYR A 1 279 ? -1.767 50.875 9.391 1 96.5 279 TYR A O 1
ATOM 2147 N N . LEU A 1 280 ? -0.241 49.375 8.773 1 95.56 280 LEU A N 1
ATOM 2148 C CA . LEU A 1 280 ? 0.838 50 9.516 1 95.56 280 LEU A CA 1
ATOM 2149 C C . LEU A 1 280 ? 1.156 51.375 8.938 1 95.56 280 LEU A C 1
ATOM 2151 O O . LEU A 1 280 ? 1.436 52.312 9.688 1 95.56 280 LEU A O 1
ATOM 2155 N N . LYS A 1 281 ? 1.029 51.562 7.688 1 95.31 281 LYS A N 1
ATOM 2156 C CA . LYS A 1 281 ? 1.292 52.812 7.016 1 95.31 281 LYS A CA 1
ATOM 2157 C C . LYS A 1 281 ? 0.141 53.812 7.223 1 95.31 281 LYS A C 1
ATOM 2159 O O . LYS A 1 281 ? 0.366 55 7.441 1 95.31 281 LYS A O 1
ATOM 2164 N N . ASP A 1 282 ? -1.027 53.219 7.086 1 96.12 282 ASP A N 1
ATOM 2165 C CA . ASP A 1 282 ? -2.201 54.062 7.246 1 96.12 282 ASP A CA 1
ATOM 2166 C C . ASP A 1 282 ? -3.369 53.281 7.848 1 96.12 282 ASP A C 1
ATOM 2168 O O . ASP A 1 282 ? -4.168 52.688 7.117 1 96.12 282 ASP A O 1
ATOM 2172 N N . PRO A 1 283 ? -3.527 53.344 9.117 1 94.88 283 PRO A N 1
ATOM 2173 C CA . PRO A 1 283 ? -4.625 52.625 9.773 1 94.88 283 PRO A CA 1
ATOM 2174 C C . PRO A 1 283 ? -5.996 53.031 9.234 1 94.88 283 PRO A C 1
ATOM 2176 O O . PRO A 1 283 ? -6.957 52.281 9.344 1 94.88 283 PRO A O 1
ATOM 2179 N N . ARG A 1 284 ? -6.199 54.219 8.672 1 93.56 284 ARG A N 1
ATOM 2180 C CA . ARG A 1 284 ? -7.473 54.75 8.164 1 93.56 284 ARG A CA 1
ATOM 2181 C C . ARG A 1 284 ? -7.949 53.938 6.961 1 93.56 284 ARG A C 1
ATOM 2183 O O . ARG A 1 284 ? -9.117 54 6.574 1 93.56 284 ARG A O 1
ATOM 2190 N N . ALA A 1 285 ? -7.027 53.25 6.418 1 94.81 285 ALA A N 1
ATOM 2191 C CA . ALA A 1 285 ? -7.348 52.469 5.246 1 94.81 285 ALA A CA 1
ATOM 2192 C C . ALA A 1 285 ? -8.297 51.312 5.613 1 94.81 285 ALA A C 1
ATOM 2194 O O . ALA A 1 285 ? -8.922 50.719 4.734 1 94.81 285 ALA A O 1
ATOM 2195 N N . HIS A 1 286 ? -8.32 50.938 6.863 1 95.12 286 HIS A N 1
ATOM 2196 C CA . HIS A 1 286 ? -9.242 49.906 7.301 1 95.12 286 HIS A CA 1
ATOM 2197 C C . HIS A 1 286 ? -10.68 50.406 7.312 1 95.12 286 HIS A C 1
ATOM 2199 O O . HIS A 1 286 ? -10.945 51.531 7.723 1 95.12 286 HIS A O 1
ATOM 2205 N N . LEU A 1 287 ? -11.578 49.562 6.953 1 92.25 287 LEU A N 1
ATOM 2206 C CA . LEU A 1 287 ? -12.969 49.969 6.754 1 92.25 287 LEU A CA 1
ATOM 2207 C C . LEU A 1 287 ? -13.625 50.344 8.078 1 92.25 287 LEU A C 1
ATOM 2209 O O . LEU A 1 287 ? -14.578 51.125 8.109 1 92.25 287 LEU A O 1
ATOM 2213 N N . ALA A 1 288 ? -13.133 49.812 9.125 1 91.94 288 ALA A N 1
ATOM 2214 C CA . ALA A 1 288 ? -13.758 50.031 10.422 1 91.94 288 ALA A CA 1
ATOM 2215 C C . ALA A 1 288 ? -13.258 51.312 11.07 1 91.94 288 ALA A C 1
ATOM 2217 O O . ALA A 1 288 ? -13.625 51.656 12.203 1 91.94 288 ALA A O 1
ATOM 2218 N N . PHE A 1 289 ? -12.461 52.031 10.391 1 94.75 289 PHE A N 1
ATOM 2219 C CA . PHE A 1 289 ? -11.867 53.219 10.992 1 94.75 289 PHE A CA 1
ATOM 2220 C C . PHE A 1 289 ? -12.945 54.188 11.445 1 94.75 289 PHE A C 1
ATOM 2222 O O . PHE A 1 289 ? -13.758 54.656 10.641 1 94.75 289 PHE A O 1
ATOM 2229 N N . GLY A 1 290 ? -12.984 54.469 12.734 1 93.44 290 GLY A N 1
ATOM 2230 C CA . GLY A 1 290 ? -13.859 55.5 13.289 1 93.44 290 GLY A CA 1
ATOM 2231 C C . GLY A 1 290 ? -15.312 55.094 13.328 1 93.44 290 GLY A C 1
ATOM 2232 O O . GLY A 1 290 ? -16.203 55.938 13.219 1 93.44 290 GLY A O 1
ATOM 2233 N N . LEU A 1 291 ? -15.562 53.938 13.383 1 94.12 291 LEU A N 1
ATOM 2234 C CA . LEU A 1 291 ? -16.922 53.406 13.477 1 94.12 291 LEU A CA 1
ATOM 2235 C C . LEU A 1 291 ? -17.594 53.875 14.773 1 94.12 291 LEU A C 1
ATOM 2237 O O . LEU A 1 291 ? -18.812 54 14.828 1 94.12 291 LEU A O 1
ATOM 2241 N N . TYR A 1 292 ? -16.828 54 15.781 1 94.56 292 TYR A N 1
ATOM 2242 C CA . TYR A 1 292 ? -17.312 54.406 17.094 1 94.56 292 TYR A CA 1
ATOM 2243 C C . TYR A 1 292 ? -16.672 55.75 17.516 1 94.56 292 TYR A C 1
ATOM 2245 O O . TYR A 1 292 ? -15.742 56.219 16.875 1 94.56 292 TYR A O 1
ATOM 2253 N N . PRO A 1 293 ? -17.219 56.375 18.594 1 95.06 293 PRO A N 1
ATOM 2254 C CA . PRO A 1 293 ? -16.641 57.625 19.062 1 95.06 293 PRO A CA 1
ATOM 2255 C C . PRO A 1 293 ? -15.156 57.469 19.422 1 95.06 293 PRO A C 1
ATOM 2257 O O . PRO A 1 293 ? -14.742 56.469 19.969 1 95.06 293 PRO A O 1
ATOM 2260 N N . ARG A 1 294 ? -14.414 58.531 19.188 1 96.56 294 ARG A N 1
ATOM 2261 C CA . ARG A 1 294 ? -12.969 58.531 19.406 1 96.56 294 ARG A CA 1
ATOM 2262 C C . ARG A 1 294 ? -12.633 58.219 20.859 1 96.56 294 ARG A C 1
ATOM 2264 O O . ARG A 1 294 ? -13.266 58.75 21.781 1 96.56 294 ARG A O 1
ATOM 2271 N N . GLN A 1 295 ? -11.773 57.281 21.062 1 95.44 295 GLN A N 1
ATOM 2272 C CA . GLN A 1 295 ? -11.281 56.844 22.359 1 95.44 295 GLN A CA 1
ATOM 2273 C C . GLN A 1 295 ? -9.82 56.438 22.281 1 95.44 295 GLN A C 1
ATOM 2275 O O . GLN A 1 295 ? -9.352 55.969 21.234 1 95.44 295 GLN A O 1
ATOM 2280 N N . LYS A 1 296 ? -9.117 56.688 23.375 1 97.12 296 LYS A N 1
ATOM 2281 C CA . LYS A 1 296 ? -7.754 56.188 23.469 1 97.12 296 LYS A CA 1
ATOM 2282 C C . LYS A 1 296 ? -7.727 54.844 24.219 1 97.12 296 LYS A C 1
ATOM 2284 O O . LYS A 1 296 ? -8.156 54.75 25.359 1 97.12 296 LYS A O 1
ATOM 2289 N N . LEU A 1 297 ? -7.324 53.875 23.562 1 97.5 297 LEU A N 1
ATOM 2290 C CA . LEU A 1 297 ? -7.191 52.531 24.172 1 97.5 297 LEU A CA 1
ATOM 2291 C C . LEU A 1 297 ? -5.742 52.25 24.547 1 97.5 297 LEU A C 1
ATOM 2293 O O . LEU A 1 297 ? -4.965 53.188 24.781 1 97.5 297 LEU A O 1
ATOM 2297 N N . SER A 1 298 ? -5.387 50.938 24.75 1 97.19 298 SER A N 1
ATOM 2298 C CA . SER A 1 298 ? -4.023 50.625 25.156 1 97.19 298 SER A CA 1
ATOM 2299 C C . SER A 1 298 ? -3.291 49.844 24.062 1 97.19 298 SER A C 1
ATOM 2301 O O . SER A 1 298 ? -3.906 49.094 23.312 1 97.19 298 SER A O 1
ATOM 2303 N N . GLY A 1 299 ? -1.988 50.094 23.969 1 96.38 299 GLY A N 1
ATOM 2304 C CA . GLY A 1 299 ? -1.146 49.406 23.016 1 96.38 299 GLY A CA 1
ATOM 2305 C C . GLY A 1 299 ? -0.583 48.094 23.531 1 96.38 299 GLY A C 1
ATOM 2306 O O . GLY A 1 299 ? -0.921 47.656 24.641 1 96.38 299 GLY A O 1
ATOM 2307 N N . PRO A 1 300 ? 0.208 47.469 22.734 1 95.81 300 PRO A N 1
ATOM 2308 C CA . PRO A 1 300 ? 0.84 46.219 23.156 1 95.81 300 PRO A CA 1
ATOM 2309 C C . PRO A 1 300 ? 1.87 46.438 24.266 1 95.81 300 PRO A C 1
ATOM 2311 O O . PRO A 1 300 ? 2.406 47.531 24.422 1 95.81 300 PRO A O 1
ATOM 2314 N N . ASP A 1 301 ? 2.082 45.438 25.062 1 87 301 ASP A N 1
ATOM 2315 C CA . ASP A 1 301 ? 3.082 45.5 26.125 1 87 301 ASP A CA 1
ATOM 2316 C C . ASP A 1 301 ? 4.488 45.281 25.562 1 87 301 ASP A C 1
ATOM 2318 O O . ASP A 1 301 ? 4.664 44.562 24.578 1 87 301 ASP A O 1
ATOM 2322 N N . MET B 1 1 ? -25.5 -23.484 -6.445 1 42.78 1 MET B N 1
ATOM 2323 C CA . MET B 1 1 ? -24.547 -24.578 -6.555 1 42.78 1 MET B CA 1
ATOM 2324 C C . MET B 1 1 ? -23.609 -24.609 -5.348 1 42.78 1 MET B C 1
ATOM 2326 O O . MET B 1 1 ? -23.219 -23.562 -4.836 1 42.78 1 MET B O 1
ATOM 2330 N N . ASP B 1 2 ? -23.547 -25.641 -4.543 1 64.31 2 ASP B N 1
ATOM 2331 C CA . ASP B 1 2 ? -22.891 -25.781 -3.246 1 64.31 2 ASP B CA 1
ATOM 2332 C C . ASP B 1 2 ? -21.391 -25.5 -3.346 1 64.31 2 ASP B C 1
ATOM 2334 O O . ASP B 1 2 ? -20.688 -26.141 -4.125 1 64.31 2 ASP B O 1
ATOM 2338 N N . VAL B 1 3 ? -20.891 -24.406 -2.812 1 83.44 3 VAL B N 1
ATOM 2339 C CA . VAL B 1 3 ? -19.484 -24 -2.82 1 83.44 3 VAL B CA 1
ATOM 2340 C C . VAL B 1 3 ? -18.625 -25.094 -2.195 1 83.44 3 VAL B C 1
ATOM 2342 O O . VAL B 1 3 ? -18.984 -25.656 -1.159 1 83.44 3 VAL B O 1
ATOM 2345 N N . SER B 1 4 ? -1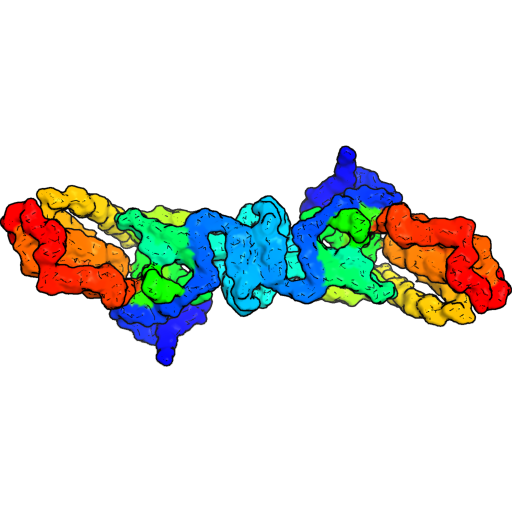7.766 -25.656 -2.965 1 94.62 4 SER B N 1
ATOM 2346 C CA . SER B 1 4 ? -16.969 -26.828 -2.584 1 94.62 4 SER B CA 1
ATOM 2347 C C . SER B 1 4 ? -15.836 -26.438 -1.65 1 94.62 4 SER B C 1
ATOM 2349 O O . SER B 1 4 ? -15.055 -27.281 -1.217 1 94.62 4 SER B O 1
ATOM 2351 N N . TYR B 1 5 ? -15.773 -25.172 -1.293 1 96.56 5 TYR B N 1
ATOM 2352 C CA . TYR B 1 5 ? -14.641 -24.734 -0.48 1 96.56 5 TYR B CA 1
ATOM 2353 C C . TYR B 1 5 ? -15.062 -23.609 0.471 1 96.56 5 TYR B C 1
ATOM 2355 O O . TYR B 1 5 ? -16.141 -23.031 0.326 1 96.56 5 TYR B O 1
ATOM 2363 N N . SER B 1 6 ? -14.289 -23.422 1.476 1 96.19 6 SER B N 1
ATOM 2364 C CA . SER B 1 6 ? -14.414 -22.281 2.371 1 96.19 6 SER B CA 1
ATOM 2365 C C . SER B 1 6 ? -13.055 -21.641 2.637 1 96.19 6 SER B C 1
ATOM 2367 O O . SER B 1 6 ? -12.031 -22.328 2.656 1 96.19 6 SER B O 1
ATOM 2369 N N . LEU B 1 7 ? -13.086 -20.375 2.709 1 94.62 7 LEU B N 1
ATOM 2370 C CA . LEU B 1 7 ? -11.891 -19.625 3.092 1 94.62 7 LEU B CA 1
ATOM 2371 C C . LEU B 1 7 ? -11.695 -19.656 4.605 1 94.62 7 LEU B C 1
ATOM 2373 O O . LEU B 1 7 ? -12.594 -19.312 5.363 1 94.62 7 LEU B O 1
ATOM 2377 N N . GLN B 1 8 ? -10.484 -20.078 5.074 1 94.94 8 GLN B N 1
ATOM 2378 C CA . GLN B 1 8 ? -10.211 -20.25 6.5 1 94.94 8 GLN B CA 1
ATOM 2379 C C . GLN B 1 8 ? -8.789 -19.828 6.84 1 94.94 8 GLN B C 1
ATOM 2381 O O . GLN B 1 8 ? -7.938 -19.719 5.957 1 94.94 8 GLN B O 1
ATOM 2386 N N . ASP B 1 9 ? -8.594 -19.547 8.125 1 93.56 9 ASP B N 1
ATOM 2387 C CA . ASP B 1 9 ? -7.227 -19.375 8.609 1 93.56 9 ASP B CA 1
ATOM 2388 C C . ASP B 1 9 ? -6.5 -20.719 8.688 1 93.56 9 ASP B C 1
ATOM 2390 O O . ASP B 1 9 ? -7.039 -21.688 9.219 1 93.56 9 ASP B O 1
ATOM 2394 N N . VAL B 1 10 ? -5.465 -20.781 8.109 1 91.5 10 VAL B N 1
ATOM 2395 C CA . VAL B 1 10 ? -4.629 -21.969 8.141 1 91.5 10 VAL B CA 1
ATOM 2396 C C . VAL B 1 10 ? -3.393 -21.719 9 1 91.5 10 VAL B C 1
ATOM 2398 O O . VAL B 1 10 ? -2.627 -20.781 8.734 1 91.5 10 VAL B O 1
ATOM 2401 N N . PRO B 1 11 ? -3.156 -22.375 10.039 1 85.62 11 PRO B N 1
ATOM 2402 C CA . PRO B 1 11 ? -2.025 -22.156 10.938 1 85.62 11 PRO B CA 1
ATOM 2403 C C . PRO B 1 11 ? -0.694 -22.047 10.195 1 85.62 11 PRO B C 1
ATOM 2405 O O . PRO B 1 11 ? -0.348 -22.922 9.406 1 85.62 11 PRO B O 1
ATOM 2408 N N . GLY B 1 12 ? -0.041 -20.969 10.406 1 82.38 12 GLY B N 1
ATOM 2409 C CA . GLY B 1 12 ? 1.293 -20.781 9.859 1 82.38 12 GLY B CA 1
ATOM 2410 C C . GLY B 1 12 ? 1.285 -20.281 8.43 1 82.38 12 GLY B C 1
ATOM 2411 O O . GLY B 1 12 ? 2.334 -19.938 7.879 1 82.38 12 GLY B O 1
ATOM 2412 N N . LYS B 1 13 ? 0.075 -20.312 7.754 1 88.62 13 LYS B N 1
ATOM 2413 C CA . LYS B 1 13 ? 0.059 -20.016 6.324 1 88.62 13 LYS B CA 1
ATOM 2414 C C . LYS B 1 13 ? -0.854 -18.828 6.023 1 88.62 13 LYS B C 1
ATOM 2416 O O . LYS B 1 13 ? -0.958 -18.391 4.871 1 88.62 13 LYS B O 1
ATOM 2421 N N . GLY B 1 14 ? -1.499 -18.391 7.07 1 88.12 14 GLY B N 1
ATOM 2422 C CA . GLY B 1 14 ? -2.475 -17.344 6.82 1 88.12 14 GLY B CA 1
ATOM 2423 C C . GLY B 1 14 ? -3.82 -17.875 6.367 1 88.12 14 GLY B C 1
ATOM 2424 O O . GLY B 1 14 ? -4.324 -18.859 6.922 1 88.12 14 GLY B O 1
ATOM 2425 N N . LYS B 1 15 ? -4.457 -17.234 5.387 1 92.75 15 LYS B N 1
ATOM 2426 C CA . LYS B 1 15 ? -5.738 -17.688 4.855 1 92.75 15 LYS B CA 1
ATOM 2427 C C . LYS B 1 15 ? -5.531 -18.703 3.729 1 92.75 15 LYS B C 1
ATOM 2429 O O . LYS B 1 15 ? -4.559 -18.625 2.979 1 92.75 15 LYS B O 1
ATOM 2434 N N . GLY B 1 16 ? -6.391 -19.641 3.662 1 96 16 GLY B N 1
ATOM 2435 C CA . GLY B 1 16 ? -6.375 -20.656 2.621 1 96 16 GLY B CA 1
ATOM 2436 C C . GLY B 1 16 ? -7.746 -21.234 2.324 1 96 16 GLY B C 1
ATOM 2437 O O . GLY B 1 16 ? -8.711 -20.938 3.027 1 96 16 GLY B O 1
ATOM 2438 N N . LEU B 1 17 ? -7.82 -21.938 1.284 1 97.44 17 LEU B N 1
ATOM 2439 C CA . LEU B 1 17 ? -9.062 -22.594 0.903 1 97.44 17 LEU B CA 1
ATOM 2440 C C . LEU B 1 17 ? -9.078 -24.062 1.361 1 97.44 17 LEU B C 1
ATOM 2442 O O . LEU B 1 17 ? -8.078 -24.766 1.203 1 97.44 17 LEU B O 1
ATOM 2446 N N . VAL B 1 18 ? -10.227 -24.438 1.956 1 97.88 18 VAL B N 1
ATOM 2447 C CA . VAL B 1 18 ? -10.391 -25.781 2.482 1 97.88 18 VAL B CA 1
ATOM 2448 C C . VAL B 1 18 ? -11.656 -26.422 1.903 1 97.88 18 VAL B C 1
ATOM 2450 O O . VAL B 1 18 ? -12.688 -25.75 1.779 1 97.88 18 VAL B O 1
ATOM 2453 N N . ALA B 1 19 ? -11.586 -27.688 1.611 1 98.06 19 ALA B N 1
ATOM 2454 C CA . ALA B 1 19 ? -12.734 -28.375 1.039 1 98.06 19 ALA B CA 1
ATOM 2455 C C . ALA B 1 19 ? -13.883 -28.453 2.041 1 98.06 19 ALA B C 1
ATOM 2457 O O . ALA B 1 19 ? -13.711 -28.953 3.156 1 98.06 19 ALA B O 1
ATOM 2458 N N . SER B 1 20 ? -15.039 -27.984 1.579 1 97.44 20 SER B N 1
ATOM 2459 C CA . SER B 1 20 ? -16.234 -28.031 2.428 1 97.44 20 SER B CA 1
ATOM 2460 C C . SER B 1 20 ? -17.031 -29.312 2.195 1 97.44 20 SER B C 1
ATOM 2462 O O . SER B 1 20 ? -17.984 -29.578 2.918 1 97.44 20 SER B O 1
ATOM 2464 N N . ARG B 1 21 ? -16.734 -30.047 1.209 1 97.12 21 ARG B N 1
ATOM 2465 C CA . ARG B 1 21 ? -17.25 -31.359 0.856 1 97.12 21 ARG B CA 1
ATOM 2466 C C . ARG B 1 21 ? -16.203 -32.156 0.088 1 97.12 21 ARG B C 1
ATOM 2468 O O . ARG B 1 21 ? -15.164 -31.641 -0.292 1 97.12 21 ARG B O 1
ATOM 2475 N N . ALA B 1 22 ? -16.531 -33.375 -0.047 1 97.5 22 ALA B N 1
ATOM 2476 C CA . ALA B 1 22 ? -15.641 -34.188 -0.88 1 97.5 22 ALA B CA 1
ATOM 2477 C C . ALA B 1 22 ? -15.633 -33.688 -2.322 1 97.5 22 ALA B C 1
ATOM 2479 O O . ALA B 1 22 ? -16.688 -33.312 -2.861 1 97.5 22 ALA B O 1
ATOM 2480 N N . ILE B 1 23 ? -14.453 -33.625 -2.904 1 98.12 23 ILE B N 1
ATOM 2481 C CA . ILE B 1 23 ? -14.281 -33.188 -4.281 1 98.12 23 ILE B CA 1
ATOM 2482 C C . ILE B 1 23 ? -13.656 -34.312 -5.113 1 98.12 23 ILE B C 1
ATOM 2484 O O . ILE B 1 23 ? -12.641 -34.875 -4.719 1 98.12 23 ILE B O 1
ATOM 2488 N N . SER B 1 24 ? -14.203 -34.594 -6.23 1 97.56 24 SER B N 1
ATOM 2489 C CA . SER B 1 24 ? -13.695 -35.656 -7.078 1 97.56 24 SER B CA 1
ATOM 2490 C C . SER B 1 24 ? -12.609 -35.156 -8.023 1 97.56 24 SER B C 1
ATOM 2492 O O . 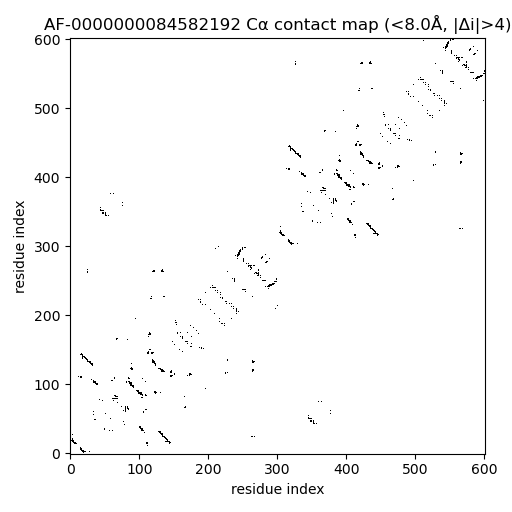SER B 1 24 ? -12.617 -34 -8.414 1 97.56 24 SER B O 1
ATOM 2494 N N . ARG B 1 25 ? -11.719 -36.062 -8.344 1 96.88 25 ARG B N 1
ATOM 2495 C CA . ARG B 1 25 ? -10.758 -35.719 -9.383 1 96.88 25 ARG B CA 1
ATOM 2496 C C . ARG B 1 25 ? -11.453 -35.219 -10.633 1 96.88 25 ARG B C 1
ATOM 2498 O O . ARG B 1 25 ? -12.461 -35.75 -11.07 1 96.88 25 ARG B O 1
ATOM 2505 N N . GLY B 1 26 ? -10.93 -34.094 -11.164 1 96.31 26 GLY B N 1
ATOM 2506 C CA . GLY B 1 26 ? -11.461 -33.562 -12.398 1 96.31 26 GLY B CA 1
ATOM 2507 C C . GLY B 1 26 ? -12.594 -32.562 -12.172 1 96.31 26 GLY B C 1
ATOM 2508 O O . GLY B 1 26 ? -13.109 -31.984 -13.125 1 96.31 26 GLY B O 1
ATOM 2509 N N . GLU B 1 27 ? -12.961 -32.375 -10.953 1 97.19 27 GLU B N 1
ATOM 2510 C CA . GLU B 1 27 ? -14.016 -31.422 -10.648 1 97.19 27 GLU B CA 1
ATOM 2511 C C . GLU B 1 27 ? -13.477 -30 -10.672 1 97.19 27 GLU B C 1
ATOM 2513 O O . GLU B 1 27 ? -12.383 -29.734 -10.172 1 97.19 27 GLU B O 1
ATOM 2518 N N . LEU B 1 28 ? -14.281 -29.078 -11.273 1 97.38 28 LEU B N 1
ATOM 2519 C CA . LEU B 1 28 ? -13.969 -27.656 -11.242 1 97.38 28 LEU B CA 1
ATOM 2520 C C . LEU B 1 28 ? -14.25 -27.062 -9.859 1 97.38 28 LEU B C 1
ATOM 2522 O O . LEU B 1 28 ? -15.375 -27.141 -9.367 1 97.38 28 LEU B O 1
ATOM 2526 N N . ILE B 1 29 ? -13.258 -26.469 -9.312 1 97.75 29 ILE B N 1
ATOM 2527 C CA . ILE B 1 29 ? -13.383 -25.922 -7.961 1 97.75 29 ILE B CA 1
ATOM 2528 C C . ILE B 1 29 ? -13.719 -24.438 -8.023 1 97.75 29 ILE B C 1
ATOM 2530 O O . ILE B 1 29 ? -14.602 -23.969 -7.305 1 97.75 29 ILE B O 1
ATOM 2534 N N . LEU B 1 30 ? -13.023 -23.734 -8.828 1 97.19 30 LEU B N 1
ATOM 2535 C CA . LEU B 1 30 ? -13.164 -22.281 -8.922 1 97.19 30 LEU B CA 1
ATOM 2536 C C . LEU B 1 30 ? -12.883 -21.812 -10.336 1 97.19 30 LEU B C 1
ATOM 2538 O O . LEU B 1 30 ? -11.969 -22.297 -11 1 97.19 30 LEU B O 1
ATOM 2542 N N . SER B 1 31 ? -13.641 -20.984 -10.883 1 97.5 31 SER B N 1
ATOM 2543 C CA . SER B 1 31 ? -13.469 -20.219 -12.109 1 97.5 31 SER B CA 1
ATOM 2544 C C . SER B 1 31 ? -13.641 -18.734 -11.852 1 97.5 31 SER B C 1
ATOM 2546 O O . SER B 1 31 ? -14.703 -18.281 -11.414 1 97.5 31 SER B O 1
ATOM 2548 N N . GLU B 1 32 ? -12.586 -18 -12.109 1 97.69 32 GLU B N 1
ATOM 2549 C CA . GLU B 1 32 ? -12.602 -16.609 -11.641 1 97.69 32 GLU B CA 1
ATOM 2550 C C . GLU B 1 32 ? -11.93 -15.68 -12.648 1 97.69 32 GLU B C 1
ATOM 2552 O O . GLU B 1 32 ? -10.875 -16.016 -13.203 1 97.69 32 GLU B O 1
ATOM 2557 N N . ALA B 1 33 ? -12.586 -14.555 -12.945 1 97.88 33 ALA B N 1
ATOM 2558 C CA . ALA B 1 33 ? -11.969 -13.5 -13.75 1 97.88 33 ALA B CA 1
ATOM 2559 C C . ALA B 1 33 ? -10.906 -12.75 -12.953 1 97.88 33 ALA B C 1
ATOM 2561 O O . ALA B 1 33 ? -10.984 -12.664 -11.719 1 97.88 33 ALA B O 1
ATOM 2562 N N . PRO B 1 34 ? -9.875 -12.211 -13.625 1 98.06 34 PRO B N 1
ATOM 2563 C CA . PRO B 1 34 ? -8.836 -11.469 -12.906 1 98.06 34 PRO B CA 1
ATOM 2564 C C . PRO B 1 34 ? -9.344 -10.172 -12.289 1 98.06 34 PRO B C 1
ATOM 2566 O O . PRO B 1 34 ? -10.227 -9.516 -12.859 1 98.06 34 PRO B O 1
ATOM 2569 N N . LEU B 1 35 ? -8.844 -9.828 -11.109 1 98.19 35 LEU B N 1
ATOM 2570 C CA . LEU B 1 35 ? -9.062 -8.508 -10.531 1 98.19 35 LEU B CA 1
ATOM 2571 C C . LEU B 1 35 ? -8.281 -7.441 -11.297 1 98.19 35 LEU B C 1
ATOM 2573 O O . LEU B 1 35 ? -8.852 -6.422 -11.703 1 98.19 35 LEU B O 1
ATOM 2577 N N . ILE B 1 36 ? -6.988 -7.676 -11.477 1 98.19 36 ILE B N 1
ATOM 2578 C CA . ILE B 1 36 ? -6.152 -6.867 -12.359 1 98.19 36 ILE B CA 1
ATOM 2579 C C . ILE B 1 36 ? -5.164 -7.766 -13.102 1 98.19 36 ILE B C 1
ATOM 2581 O O . ILE B 1 36 ? -4.789 -8.828 -12.602 1 98.19 36 ILE B O 1
ATOM 2585 N N . GLN B 1 37 ? -4.738 -7.359 -14.234 1 97.56 37 GLN B N 1
ATOM 2586 C CA . GLN B 1 37 ? -3.781 -8.055 -15.086 1 97.56 37 GLN B CA 1
ATOM 2587 C C . GLN B 1 37 ? -2.611 -7.148 -15.453 1 97.56 37 GLN B C 1
ATOM 2589 O O . GLN B 1 37 ? -2.783 -5.938 -15.617 1 97.56 37 GLN B O 1
ATOM 2594 N N . GLN B 1 38 ? -1.43 -7.719 -15.562 1 97.75 38 GLN B N 1
ATOM 2595 C CA . GLN B 1 38 ? -0.232 -6.992 -15.969 1 97.75 38 GLN B CA 1
ATOM 2596 C C . GLN B 1 38 ? 0.579 -7.789 -16.984 1 97.75 38 GLN B C 1
ATOM 2598 O O . GLN B 1 38 ? 0.535 -9.023 -16.984 1 97.75 38 GLN B O 1
ATOM 2603 N N . ASP B 1 39 ? 1.296 -7.172 -17.781 1 95.25 39 ASP B N 1
ATOM 2604 C CA . ASP B 1 39 ? 2.271 -7.84 -18.641 1 95.25 39 ASP B CA 1
ATOM 2605 C C . ASP B 1 39 ? 3.582 -8.078 -17.891 1 95.25 39 ASP B C 1
ATOM 2607 O O . ASP B 1 39 ? 3.695 -7.762 -16.703 1 95.25 39 ASP B O 1
ATOM 2611 N N . ARG B 1 40 ? 4.559 -8.625 -18.516 1 89.56 40 ARG B N 1
ATOM 2612 C CA . ARG B 1 40 ? 5.816 -9.031 -17.891 1 89.56 40 ARG B CA 1
ATOM 2613 C C . ARG B 1 40 ? 6.602 -7.82 -17.406 1 89.56 40 ARG B C 1
ATOM 2615 O O . ARG B 1 40 ? 7.387 -7.926 -16.453 1 89.56 40 ARG B O 1
ATOM 2622 N N . SER B 1 41 ? 6.387 -6.695 -17.969 1 92.5 41 SER B N 1
ATOM 2623 C CA . SER B 1 41 ? 7.137 -5.492 -17.625 1 92.5 41 SER B CA 1
ATOM 2624 C C . SER B 1 41 ? 6.359 -4.617 -16.641 1 92.5 41 SER B C 1
ATOM 2626 O O . SER B 1 41 ? 6.422 -3.389 -16.719 1 92.5 41 SER B O 1
ATOM 2628 N N . TYR B 1 42 ? 5.699 -5.238 -15.781 1 94.94 42 TYR B N 1
ATOM 2629 C CA . TYR B 1 42 ? 4.863 -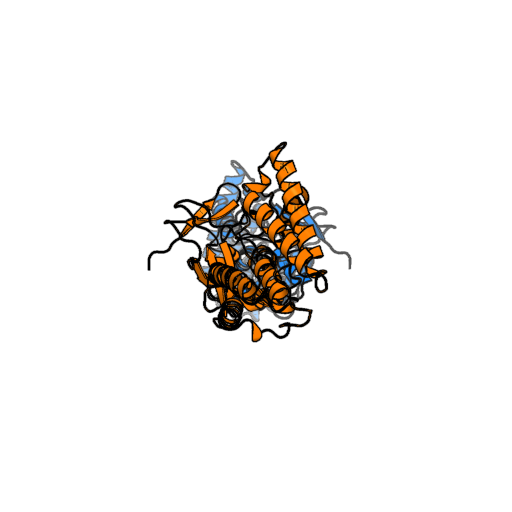4.465 -14.867 1 94.94 42 TYR B CA 1
ATOM 2630 C C . TYR B 1 42 ? 5.715 -3.664 -13.891 1 94.94 42 TYR B C 1
ATOM 2632 O O . TYR B 1 42 ? 6.867 -4.016 -13.633 1 94.94 42 TYR B O 1
ATOM 2640 N N . SER B 1 43 ? 5.152 -2.566 -13.367 1 96.06 43 SER B N 1
ATOM 2641 C CA . SER B 1 43 ? 5.719 -1.668 -12.367 1 96.06 43 SER B CA 1
ATOM 2642 C C . SER B 1 43 ? 4.676 -1.271 -11.328 1 96.06 43 SER B C 1
ATOM 2644 O O . SER B 1 43 ? 3.496 -1.597 -11.461 1 96.06 43 SER B O 1
ATOM 2646 N N . ASN B 1 44 ? 5.199 -0.606 -10.258 1 97.12 44 ASN B N 1
ATOM 2647 C CA . ASN B 1 44 ? 4.238 -0.078 -9.297 1 97.12 44 ASN B CA 1
ATOM 2648 C C . ASN B 1 44 ? 3.221 0.842 -9.969 1 97.12 44 ASN B C 1
ATOM 2650 O O . ASN B 1 44 ? 2.025 0.766 -9.68 1 97.12 44 ASN B O 1
ATOM 2654 N N . ALA B 1 45 ? 3.701 1.665 -10.867 1 95.88 45 ALA B N 1
ATOM 2655 C CA . ALA B 1 45 ? 2.846 2.621 -11.562 1 95.88 45 ALA B CA 1
ATOM 2656 C C . ALA B 1 45 ? 1.759 1.904 -12.359 1 95.88 45 ALA B C 1
ATOM 2658 O O . ALA B 1 45 ? 0.591 2.301 -12.32 1 95.88 45 ALA B O 1
ATOM 2659 N N . SER B 1 46 ? 2.156 0.865 -13.109 1 97.44 46 SER B N 1
ATOM 2660 C CA . SER B 1 46 ? 1.176 0.148 -13.922 1 97.44 46 SER B CA 1
ATOM 2661 C C . SER B 1 46 ? 0.137 -0.544 -13.047 1 97.44 46 SER B C 1
ATOM 2663 O O . SER B 1 46 ? -1.029 -0.656 -13.422 1 97.44 46 SER B O 1
ATOM 2665 N N . ILE B 1 47 ? 0.545 -0.982 -11.891 1 98.25 47 ILE B N 1
ATOM 2666 C CA . ILE B 1 47 ? -0.363 -1.633 -10.953 1 98.25 47 ILE B CA 1
ATOM 2667 C C . ILE B 1 47 ? -1.328 -0.604 -10.367 1 98.25 47 ILE B C 1
ATOM 2669 O O . ILE B 1 47 ? -2.531 -0.856 -10.273 1 98.25 47 ILE B O 1
ATOM 2673 N N . LEU B 1 48 ? -0.781 0.55 -9.961 1 97.56 48 LEU B N 1
ATOM 2674 C CA . LEU B 1 48 ? -1.636 1.621 -9.461 1 97.56 48 LEU B CA 1
ATOM 2675 C C . LEU B 1 48 ? -2.686 2.008 -10.492 1 97.56 48 LEU B C 1
ATOM 2677 O O . LEU B 1 48 ? -3.859 2.186 -10.164 1 97.56 48 LEU B O 1
ATOM 2681 N N . ARG B 1 49 ? -2.344 2.152 -11.75 1 96.69 49 ARG B N 1
ATOM 2682 C CA . ARG B 1 49 ? -3.252 2.502 -12.836 1 96.69 49 ARG B CA 1
ATOM 2683 C C . ARG B 1 49 ? -4.344 1.449 -13 1 96.69 49 ARG B C 1
ATOM 2685 O O . ARG B 1 49 ? -5.492 1.78 -13.297 1 96.69 49 ARG B O 1
ATOM 2692 N N . ALA B 1 50 ? -3.951 0.19 -12.82 1 97.69 50 ALA B N 1
ATOM 2693 C CA . ALA B 1 50 ? -4.902 -0.906 -12.984 1 97.69 50 ALA B CA 1
ATOM 2694 C C . ALA B 1 50 ? -5.887 -0.955 -11.82 1 97.69 50 ALA B C 1
ATOM 2696 O O . ALA B 1 50 ? -7.043 -1.345 -11.992 1 97.69 50 ALA B O 1
ATOM 2697 N N . LEU B 1 51 ? -5.453 -0.533 -10.625 1 97.81 51 LEU B N 1
ATOM 2698 C CA . LEU B 1 51 ? -6.266 -0.632 -9.414 1 97.81 51 LEU B CA 1
ATOM 2699 C C . LEU B 1 51 ? -7.227 0.544 -9.305 1 97.81 51 LEU B C 1
ATOM 2701 O O . LEU B 1 51 ? -8.297 0.422 -8.711 1 97.81 51 LEU B O 1
ATOM 2705 N N . ALA B 1 52 ? -6.879 1.663 -9.859 1 96.25 52 ALA B N 1
ATOM 2706 C CA . ALA B 1 52 ? -7.613 2.91 -9.664 1 96.25 52 ALA B CA 1
ATOM 2707 C C . ALA B 1 52 ? -9.062 2.771 -10.125 1 96.25 52 ALA B C 1
ATOM 2709 O O . ALA B 1 52 ? -9.977 3.25 -9.461 1 96.25 52 ALA B O 1
ATOM 2710 N N . PRO B 1 53 ? -9.312 2.125 -11.234 1 96.44 53 PRO B N 1
ATOM 2711 C CA . PRO B 1 53 ? -10.68 2.115 -11.758 1 96.44 53 PRO B CA 1
ATOM 2712 C C . PRO B 1 53 ? -11.547 1.022 -11.133 1 96.44 53 PRO B C 1
ATOM 2714 O O . PRO B 1 53 ? -12.766 1.005 -11.328 1 96.44 53 PRO B O 1
ATOM 2717 N N . VAL B 1 54 ? -10.961 0.053 -10.445 1 96.62 54 VAL B N 1
ATOM 2718 C CA . VAL B 1 54 ? -11.789 -1.001 -9.875 1 96.62 54 VAL B CA 1
ATOM 2719 C C . VAL B 1 54 ? -12.539 -0.463 -8.656 1 96.62 54 VAL B C 1
ATOM 2721 O O . VAL B 1 54 ? -12.242 0.628 -8.164 1 96.62 54 VAL B O 1
ATOM 2724 N N . SER B 1 55 ? -13.57 -1.182 -8.211 1 96 55 SER B N 1
ATOM 2725 C CA . SER B 1 55 ? -14.422 -0.689 -7.137 1 96 55 SER B CA 1
ATOM 2726 C C . SER B 1 55 ? -13.656 -0.579 -5.828 1 96 55 SER B C 1
ATOM 2728 O O . SER B 1 55 ? -12.602 -1.196 -5.668 1 96 55 SER B O 1
ATOM 2730 N N . GLU B 1 56 ? -14.156 0.192 -4.844 1 93.94 56 GLU B N 1
ATOM 2731 C CA . GLU B 1 56 ? -13.555 0.331 -3.52 1 93.94 56 GLU B CA 1
ATOM 2732 C C . GLU B 1 56 ? -13.43 -1.022 -2.824 1 93.94 56 GLU B C 1
ATOM 2734 O O . GLU B 1 56 ? -12.43 -1.297 -2.164 1 93.94 56 GLU B O 1
ATOM 2739 N N . GLN B 1 57 ? -14.469 -1.744 -3.02 1 95.12 57 GLN B N 1
ATOM 2740 C CA . GLN B 1 57 ? -14.453 -3.072 -2.412 1 95.12 57 GLN B CA 1
ATOM 2741 C C . GLN B 1 57 ? -13.344 -3.936 -2.996 1 95.12 57 GLN B C 1
ATOM 2743 O O . GLN B 1 57 ? -12.625 -4.617 -2.26 1 95.12 57 GLN B O 1
ATOM 2748 N N . GLN B 1 58 ? -13.148 -3.879 -4.277 1 96.44 58 GLN B N 1
ATOM 2749 C CA . GLN B 1 58 ? -12.109 -4.652 -4.949 1 96.44 58 GLN B CA 1
ATOM 2750 C C . GLN B 1 58 ? -10.719 -4.176 -4.535 1 96.44 58 GLN B C 1
ATOM 2752 O O . GLN B 1 58 ? -9.797 -4.984 -4.391 1 96.44 58 GLN B O 1
ATOM 2757 N N . GLN B 1 59 ? -10.555 -2.902 -4.402 1 96.62 59 GLN B N 1
ATOM 2758 C CA . GLN B 1 59 ? -9.289 -2.369 -3.908 1 96.62 59 GLN B CA 1
ATOM 2759 C C . GLN B 1 59 ? -8.984 -2.893 -2.508 1 96.62 59 GLN B C 1
ATOM 2761 O O . GLN B 1 59 ? -7.852 -3.297 -2.225 1 96.62 59 GLN B O 1
ATOM 2766 N N . ARG B 1 60 ? -10.008 -2.867 -1.678 1 95.38 60 ARG B N 1
ATOM 2767 C CA . ARG B 1 60 ? -9.828 -3.393 -0.328 1 95.38 60 ARG B CA 1
ATOM 2768 C C . ARG B 1 60 ? -9.422 -4.863 -0.363 1 95.38 60 ARG B C 1
ATOM 2770 O O . ARG B 1 60 ? -8.555 -5.293 0.398 1 95.38 60 ARG B O 1
ATOM 2777 N N . GLU B 1 61 ? -10.039 -5.602 -1.207 1 95.56 61 GLU B N 1
ATOM 2778 C CA . GLU B 1 61 ? -9.711 -7.012 -1.355 1 95.56 61 GLU B CA 1
ATOM 2779 C C . GLU B 1 61 ? -8.266 -7.195 -1.821 1 95.56 61 GLU B C 1
ATOM 2781 O O . GLU B 1 61 ? -7.535 -8.031 -1.285 1 95.56 61 GLU B O 1
ATOM 2786 N N . TYR B 1 62 ? -7.855 -6.453 -2.791 1 97.81 62 TYR B N 1
ATOM 2787 C CA . TYR B 1 62 ? -6.484 -6.516 -3.289 1 97.81 62 TYR B CA 1
ATOM 2788 C C . TYR B 1 62 ? -5.484 -6.277 -2.162 1 97.81 62 TYR B C 1
ATOM 2790 O O . TYR B 1 62 ? -4.543 -7.055 -1.988 1 97.81 62 TYR B O 1
ATOM 2798 N N . PHE B 1 63 ? -5.66 -5.246 -1.407 1 96.44 63 PHE B N 1
ATOM 2799 C CA . PHE B 1 63 ? -4.691 -4.836 -0.398 1 96.44 63 PHE B CA 1
ATOM 2800 C C . PHE B 1 63 ? -4.773 -5.73 0.832 1 96.44 63 PHE B C 1
ATOM 2802 O O . PHE B 1 63 ? -3.932 -5.648 1.728 1 96.44 63 PHE B O 1
ATOM 2809 N N . SER B 1 64 ? -5.82 -6.609 0.871 1 94.38 64 SER B N 1
ATOM 2810 C CA . SER B 1 64 ? -5.934 -7.562 1.97 1 94.38 64 SER B CA 1
ATOM 2811 C C . SER B 1 64 ? -5.176 -8.852 1.662 1 94.38 64 SER B C 1
ATOM 2813 O O . SER B 1 64 ? -5.039 -9.719 2.527 1 94.38 64 SER B O 1
ATOM 2815 N N . LEU B 1 65 ? -4.684 -9.016 0.476 1 95.62 65 LEU B N 1
ATOM 2816 C CA . LEU B 1 65 ? -3.926 -10.203 0.09 1 95.62 65 LEU B CA 1
ATOM 2817 C C . LEU B 1 65 ? -2.553 -10.211 0.751 1 95.62 65 LEU B C 1
ATOM 2819 O O . LEU B 1 65 ? -2.086 -9.172 1.232 1 95.62 65 LEU B O 1
ATOM 2823 N N . ALA B 1 66 ? -1.927 -11.391 0.765 1 94.19 66 ALA B N 1
ATOM 2824 C CA . ALA B 1 66 ? -0.617 -11.547 1.393 1 94.19 66 ALA B CA 1
ATOM 2825 C C . ALA B 1 66 ? 0.432 -10.695 0.687 1 94.19 66 ALA B C 1
ATOM 2827 O O . ALA B 1 66 ? 0.369 -10.5 -0.529 1 94.19 66 ALA B O 1
ATOM 2828 N N . ASN B 1 67 ? 1.336 -10.148 1.391 1 94.38 67 ASN B N 1
ATOM 2829 C CA . ASN B 1 67 ? 2.477 -9.391 0.889 1 94.38 67 ASN B CA 1
ATOM 2830 C C . ASN B 1 67 ? 3.789 -9.891 1.488 1 94.38 67 ASN B C 1
ATOM 2832 O O . ASN B 1 67 ? 4.148 -9.516 2.605 1 94.38 67 ASN B O 1
ATOM 2836 N N . ALA B 1 68 ? 4.512 -10.68 0.749 1 93.81 68 ALA B N 1
ATOM 2837 C CA . ALA B 1 68 ? 5.762 -11.273 1.214 1 93.81 68 ALA B CA 1
ATOM 2838 C C . ALA B 1 68 ? 6.871 -10.227 1.298 1 93.81 68 ALA B C 1
ATOM 2840 O O . ALA B 1 68 ? 7.949 -10.5 1.831 1 93.81 68 ALA B O 1
ATOM 2841 N N . HIS B 1 69 ? 6.594 -8.984 0.848 1 93.56 69 HIS B N 1
ATOM 2842 C CA . HIS B 1 69 ? 7.613 -7.945 0.784 1 93.56 69 HIS B CA 1
ATOM 2843 C C . HIS B 1 69 ? 7.316 -6.82 1.77 1 93.56 69 HIS B C 1
ATOM 2845 O O . HIS B 1 69 ? 7.859 -5.723 1.644 1 93.56 69 HIS B O 1
ATOM 2851 N N . LYS B 1 70 ? 6.387 -6.938 2.678 1 86.69 70 LYS B N 1
ATOM 2852 C CA . LYS B 1 70 ? 5.953 -5.918 3.629 1 86.69 70 LYS B CA 1
ATOM 2853 C C . LYS B 1 70 ? 7.148 -5.301 4.355 1 86.69 70 LYS B C 1
ATOM 2855 O O . LYS B 1 70 ? 7.133 -4.113 4.688 1 86.69 70 LYS B O 1
ATOM 2860 N N . GLY B 1 71 ? 8.258 -5.855 4.547 1 84.06 71 GLY B N 1
ATOM 2861 C CA . GLY B 1 71 ? 9.414 -5.34 5.262 1 84.06 71 GLY B CA 1
ATOM 2862 C C . GLY B 1 71 ? 10.461 -4.738 4.344 1 84.06 71 GLY B C 1
ATOM 2863 O O . GLY B 1 71 ? 11.453 -4.164 4.809 1 84.06 71 GLY B O 1
ATOM 2864 N N . ASN B 1 72 ? 10.242 -4.824 3.176 1 89.38 72 ASN B N 1
ATOM 2865 C CA . ASN B 1 72 ? 11.172 -4.289 2.189 1 89.38 72 ASN B CA 1
ATOM 2866 C C . ASN B 1 72 ? 10.781 -2.875 1.763 1 89.38 72 ASN B C 1
ATOM 2868 O O . ASN B 1 72 ? 9.852 -2.695 0.978 1 89.38 72 ASN B O 1
ATOM 2872 N N . ARG B 1 73 ? 11.477 -1.844 2.125 1 86.75 73 ARG B N 1
ATOM 2873 C CA . ARG B 1 73 ? 11.156 -0.441 1.885 1 86.75 73 ARG B CA 1
ATOM 2874 C C . ARG B 1 73 ? 11.273 -0.096 0.405 1 86.75 73 ARG B C 1
ATOM 2876 O O . ARG B 1 73 ? 10.75 0.924 -0.047 1 86.75 73 ARG B O 1
ATOM 2883 N N . SER B 1 74 ? 12 -0.908 -0.325 1 91.06 74 SER B N 1
ATOM 2884 C CA . SER B 1 74 ? 12.234 -0.63 -1.739 1 91.06 74 SER B CA 1
ATOM 2885 C C . SER B 1 74 ? 11.055 -1.099 -2.594 1 91.06 74 SER B C 1
ATOM 2887 O O . SER B 1 74 ? 10.977 -0.778 -3.781 1 91.06 74 SER B O 1
ATOM 2889 N N . ILE B 1 75 ? 10.172 -1.896 -2.02 1 95.19 75 ILE B N 1
ATOM 2890 C CA . ILE B 1 75 ? 9.039 -2.418 -2.775 1 95.19 75 ILE B CA 1
ATOM 2891 C C . ILE B 1 75 ? 7.734 -1.883 -2.186 1 95.19 75 ILE B C 1
ATOM 2893 O O . ILE B 1 75 ? 7.293 -2.34 -1.129 1 95.19 75 ILE B O 1
ATOM 2897 N N . PRO B 1 76 ? 7.082 -0.98 -2.92 1 95.62 76 PRO B N 1
ATOM 2898 C CA . PRO B 1 76 ? 5.812 -0.463 -2.41 1 95.62 76 PRO B CA 1
ATOM 2899 C C . PRO B 1 76 ? 4.746 -1.549 -2.268 1 95.62 76 PRO B C 1
ATOM 2901 O O . PRO B 1 76 ? 4.77 -2.541 -3.002 1 95.62 76 PRO B O 1
ATOM 2904 N N . PRO B 1 77 ? 3.781 -1.302 -1.374 1 95.31 77 PRO B N 1
ATOM 2905 C CA . PRO B 1 77 ? 2.801 -2.34 -1.051 1 95.31 77 PRO B CA 1
ATOM 2906 C C . PRO B 1 77 ? 2.025 -2.82 -2.275 1 95.31 77 PRO B C 1
ATOM 2908 O O . PRO B 1 77 ? 1.836 -4.027 -2.457 1 95.31 77 PRO B O 1
ATOM 2911 N N . PRO B 1 78 ? 1.525 -1.93 -3.215 1 97.06 78 PRO B N 1
ATOM 2912 C CA . PRO B 1 78 ? 0.804 -2.473 -4.367 1 97.06 78 PRO B CA 1
ATOM 2913 C C . PRO B 1 78 ? 1.651 -3.436 -5.195 1 97.06 78 PRO B C 1
ATOM 2915 O O . PRO B 1 78 ? 1.163 -4.488 -5.617 1 97.06 78 PRO B O 1
ATOM 2918 N N . LEU B 1 79 ? 2.92 -3.102 -5.402 1 97.38 79 LEU B N 1
ATOM 2919 C CA . LEU B 1 79 ? 3.836 -3.928 -6.18 1 97.38 79 LEU B CA 1
ATOM 2920 C C . LEU B 1 79 ? 4.141 -5.234 -5.457 1 97.38 79 LEU B C 1
ATOM 2922 O O . LEU B 1 79 ? 4.145 -6.305 -6.07 1 97.38 79 LEU B O 1
ATOM 2926 N N . GLY B 1 80 ? 4.43 -5.18 -4.168 1 96.94 80 GLY B N 1
ATOM 2927 C CA . GLY B 1 80 ? 4.727 -6.367 -3.383 1 96.94 80 GLY B CA 1
ATOM 2928 C C . GLY B 1 80 ? 3.588 -7.371 -3.369 1 96.94 80 GLY B C 1
ATOM 2929 O O . GLY B 1 80 ? 3.816 -8.578 -3.445 1 96.94 80 GLY B O 1
ATOM 2930 N N . ILE B 1 81 ? 2.375 -6.844 -3.271 1 97.44 81 ILE B N 1
ATOM 2931 C CA . ILE B 1 81 ? 1.188 -7.691 -3.256 1 97.44 81 ILE B CA 1
ATOM 2932 C C . ILE B 1 81 ? 1.047 -8.406 -4.598 1 97.44 81 ILE B C 1
ATOM 2934 O O . ILE B 1 81 ? 0.77 -9.609 -4.641 1 97.44 81 ILE B O 1
ATOM 2938 N N . PHE B 1 82 ? 1.301 -7.684 -5.695 1 98.19 82 PHE B N 1
ATOM 2939 C CA . PHE B 1 82 ? 1.228 -8.305 -7.012 1 98.19 82 PHE B CA 1
ATOM 2940 C C . PHE B 1 82 ? 2.281 -9.398 -7.152 1 98.19 82 PHE B C 1
ATOM 2942 O O . PHE B 1 82 ? 1.974 -10.508 -7.59 1 98.19 82 PHE B O 1
ATOM 2949 N N . LYS B 1 83 ? 3.451 -9.133 -6.738 1 96.25 83 LYS B N 1
ATOM 2950 C CA . LYS B 1 83 ? 4.559 -10.078 -6.852 1 96.25 83 LYS B CA 1
ATOM 2951 C C . LYS B 1 83 ? 4.27 -11.352 -6.062 1 96.25 83 LYS B C 1
ATOM 2953 O O . LYS B 1 83 ? 4.68 -12.445 -6.465 1 96.25 83 LYS B O 1
ATOM 2958 N N . THR B 1 84 ? 3.545 -11.219 -5.016 1 96.38 84 THR B N 1
ATOM 2959 C CA . THR B 1 84 ? 3.303 -12.328 -4.094 1 96.38 84 THR B CA 1
ATOM 2960 C C . THR B 1 84 ? 2.15 -13.195 -4.586 1 96.38 84 THR B C 1
ATOM 2962 O O . THR B 1 84 ? 2.145 -14.406 -4.371 1 96.38 84 THR B O 1
ATOM 2965 N N . ASN B 1 85 ? 1.202 -12.594 -5.301 1 96.94 85 ASN B N 1
ATOM 2966 C CA . ASN B 1 85 ? -0.076 -13.281 -5.465 1 96.94 85 ASN B CA 1
ATOM 2967 C C . ASN B 1 85 ? -0.373 -13.562 -6.934 1 96.94 85 ASN B C 1
ATOM 2969 O O . ASN B 1 85 ? -1.31 -14.297 -7.254 1 96.94 85 ASN B O 1
ATOM 2973 N N . ALA B 1 86 ? 0.389 -12.977 -7.816 1 97.12 86 ALA B N 1
ATOM 2974 C CA . ALA B 1 86 ? 0.055 -13.078 -9.234 1 97.12 86 ALA B CA 1
ATOM 2975 C C . ALA B 1 86 ? 0.189 -14.516 -9.734 1 97.12 86 ALA B C 1
ATOM 2977 O O . ALA B 1 86 ? 1.123 -15.227 -9.352 1 97.12 86 ALA B O 1
ATOM 2978 N N . LEU B 1 87 ? -0.757 -14.922 -10.531 1 96.5 87 LEU B N 1
ATOM 2979 C CA . LEU B 1 87 ? -0.747 -16.203 -11.227 1 96.5 87 LEU B CA 1
ATOM 2980 C C . LEU B 1 87 ? -0.654 -16.016 -12.734 1 96.5 87 LEU B C 1
ATOM 2982 O O . LEU B 1 87 ? -1.162 -15.016 -13.273 1 96.5 87 LEU B O 1
ATOM 2986 N N . PRO B 1 88 ? -0.058 -16.938 -13.367 1 94.38 88 PRO B N 1
ATOM 2987 C CA . PRO B 1 88 ? 0.146 -16.781 -14.812 1 94.38 88 PRO B CA 1
ATOM 2988 C C . PRO B 1 88 ? -1.149 -16.922 -15.609 1 94.38 88 PRO B C 1
ATOM 2990 O O . PRO B 1 88 ? -1.977 -17.781 -15.305 1 94.38 88 PRO B O 1
ATOM 2993 N N . CYS B 1 89 ? -1.339 -16.031 -16.547 1 94.31 89 CYS B N 1
ATOM 2994 C CA . CYS B 1 89 ? -2.422 -16.125 -17.516 1 94.31 89 CYS B CA 1
ATOM 2995 C C . CYS B 1 89 ? -1.946 -16.828 -18.797 1 94.31 89 CYS B C 1
ATOM 2997 O O . CYS B 1 89 ? -1.764 -16.172 -19.828 1 94.31 89 CYS B O 1
ATOM 2999 N N . GLY B 1 90 ? -1.797 -18.047 -18.75 1 90.12 90 GLY B N 1
ATOM 3000 C CA . GLY B 1 90 ? -1.237 -18.891 -19.797 1 90.12 90 GLY B CA 1
ATOM 3001 C C . GLY B 1 90 ? -0.386 -20.016 -19.25 1 90.12 90 GLY B C 1
ATOM 3002 O O . GLY B 1 90 ? -0.281 -20.203 -18.031 1 90.12 90 GLY B O 1
ATOM 3003 N N . ASP B 1 91 ? 0.086 -20.812 -20.109 1 83.62 91 ASP B N 1
ATOM 3004 C CA . ASP B 1 91 ? 0.961 -21.891 -19.703 1 83.62 91 ASP B CA 1
ATOM 3005 C C . ASP B 1 91 ? 2.281 -21.359 -19.141 1 83.62 91 ASP B C 1
ATOM 3007 O O . ASP B 1 91 ? 2.859 -20.422 -19.703 1 83.62 91 ASP B O 1
ATOM 3011 N N . HIS B 1 92 ? 2.551 -21.859 -18.047 1 79.62 92 HIS B N 1
ATOM 3012 C CA . HIS B 1 92 ? 3.783 -21.484 -17.359 1 79.62 92 HIS B CA 1
ATOM 3013 C C . HIS B 1 92 ? 4.414 -22.688 -16.656 1 79.62 92 HIS B C 1
ATOM 3015 O O . HIS B 1 92 ? 3.916 -23.141 -15.625 1 79.62 92 HIS B O 1
ATOM 3021 N N . SER B 1 93 ? 5.41 -23.203 -17.266 1 76.88 93 SER B N 1
ATOM 3022 C CA . SER B 1 93 ? 6.066 -24.391 -16.734 1 76.88 93 SER B CA 1
ATOM 3023 C C . SER B 1 93 ? 7.559 -24.391 -17.047 1 76.88 93 SER B C 1
ATOM 3025 O O . SER B 1 93 ? 7.957 -24.266 -18.203 1 76.88 93 SER B O 1
ATOM 3027 N N . VAL B 1 94 ? 8.25 -24.547 -16.047 1 68.44 94 VAL B N 1
ATOM 3028 C CA . VAL B 1 94 ? 9.688 -24.656 -16.234 1 68.44 94 VAL B CA 1
ATOM 3029 C C . VAL B 1 94 ? 10.016 -25.953 -16.953 1 68.44 94 VAL B C 1
ATOM 3031 O O . VAL B 1 94 ? 10.875 -25.984 -17.844 1 68.44 94 VAL B O 1
ATOM 3034 N N . LEU B 1 95 ? 9.312 -27 -16.578 1 68.06 95 LEU B N 1
ATOM 3035 C CA . LEU B 1 95 ? 9.547 -28.328 -17.141 1 68.06 95 LEU B CA 1
ATOM 3036 C C . LEU B 1 95 ? 9.25 -28.344 -18.641 1 68.06 95 LEU B C 1
ATOM 3038 O O . LEU B 1 95 ? 9.961 -28.984 -19.406 1 68.06 95 LEU B O 1
ATOM 3042 N N . GLU B 1 96 ? 8.25 -27.578 -19 1 70.5 96 GLU B N 1
ATOM 3043 C CA . GLU B 1 96 ? 7.836 -27.578 -20.406 1 70.5 96 GLU B CA 1
ATOM 3044 C C . GLU B 1 96 ? 8.422 -26.391 -21.156 1 70.5 96 GLU B C 1
ATOM 3046 O O . GLU B 1 96 ? 8.266 -26.281 -22.375 1 70.5 96 GLU B O 1
ATOM 3051 N N . GLY B 1 97 ? 9.102 -25.531 -20.391 1 69.81 97 GLY B N 1
ATOM 3052 C CA . GLY B 1 97 ? 9.75 -24.391 -21.016 1 69.81 97 GLY B CA 1
ATOM 3053 C C . GLY B 1 97 ? 8.766 -23.328 -21.5 1 69.81 97 GLY B C 1
ATOM 3054 O O . GLY B 1 97 ? 9 -22.672 -22.5 1 69.81 97 GLY B O 1
ATOM 3055 N N . SER B 1 98 ? 7.629 -23.297 -20.953 1 76.44 98 SER B N 1
ATOM 3056 C CA . SER B 1 98 ? 6.625 -22.297 -21.312 1 76.44 98 SER B CA 1
ATOM 3057 C C . SER B 1 98 ? 6.535 -21.188 -20.266 1 76.44 98 SER B C 1
ATOM 3059 O O . SER B 1 98 ? 6.672 -21.453 -19.062 1 76.44 98 SER B O 1
ATOM 3061 N N . ALA B 1 99 ? 6.383 -19.953 -20.797 1 84 99 ALA B N 1
ATOM 3062 C CA . ALA B 1 99 ? 6.234 -18.797 -19.922 1 84 99 ALA B CA 1
ATOM 3063 C C . ALA B 1 99 ? 5.055 -17.922 -20.359 1 84 99 ALA B C 1
ATOM 3065 O O . ALA B 1 99 ? 4.98 -17.5 -21.516 1 84 99 ALA B O 1
ATOM 3066 N N . ALA B 1 100 ? 4.184 -17.719 -19.406 1 88.94 100 ALA B N 1
ATOM 3067 C CA . ALA B 1 100 ? 3.041 -16.844 -19.703 1 88.94 100 ALA B CA 1
ATOM 3068 C C . ALA B 1 100 ? 3.484 -15.406 -19.906 1 88.94 100 ALA B C 1
ATOM 3070 O O . ALA B 1 100 ? 4.43 -14.938 -19.266 1 88.94 100 ALA B O 1
ATOM 3071 N N . THR B 1 101 ? 2.754 -14.695 -20.75 1 89.12 101 THR B N 1
ATOM 3072 C CA . THR B 1 101 ? 3.127 -13.328 -21.078 1 89.12 101 THR B CA 1
ATOM 3073 C C . THR B 1 101 ? 2.406 -12.336 -20.172 1 89.12 101 THR B C 1
ATOM 3075 O O . THR B 1 101 ? 2.77 -11.156 -20.109 1 89.12 101 THR B O 1
ATOM 3078 N N . HIS B 1 102 ? 1.378 -12.812 -19.516 1 94.81 102 HIS B N 1
ATOM 3079 C CA . HIS B 1 102 ? 0.62 -11.992 -18.578 1 94.81 102 HIS B CA 1
ATOM 3080 C C . HIS B 1 102 ? 0.418 -12.703 -17.25 1 94.81 102 HIS B C 1
ATOM 3082 O O . HIS B 1 102 ? 0.479 -13.938 -17.188 1 94.81 102 HIS B O 1
ATOM 3088 N N . ALA B 1 103 ? 0.33 -11.961 -16.312 1 96.88 103 ALA B N 1
ATOM 3089 C CA . ALA B 1 103 ? -0.027 -12.453 -14.977 1 96.88 103 ALA B CA 1
ATOM 3090 C C . ALA B 1 103 ? -1.175 -11.641 -14.383 1 96.88 103 ALA B C 1
ATOM 3092 O O . ALA B 1 103 ? -1.434 -10.516 -14.812 1 96.88 103 ALA B O 1
ATOM 3093 N N . ALA B 1 104 ? -1.869 -12.234 -13.477 1 98.31 104 ALA B N 1
ATOM 3094 C CA . ALA B 1 104 ? -3.014 -11.547 -12.883 1 98.31 104 ALA B CA 1
ATOM 3095 C C . ALA B 1 104 ? -3.188 -11.93 -11.414 1 98.31 104 ALA B C 1
ATOM 3097 O O . ALA B 1 104 ? -2.672 -12.961 -10.977 1 98.31 104 ALA B O 1
ATOM 3098 N N . VAL B 1 105 ? -3.807 -11.023 -10.711 1 98.5 105 VAL B N 1
ATOM 3099 C CA . VAL B 1 105 ? -4.219 -11.289 -9.336 1 98.5 105 VAL B CA 1
ATOM 3100 C C . VAL B 1 105 ? -5.723 -11.555 -9.289 1 98.5 105 VAL B C 1
ATOM 3102 O O . VAL B 1 105 ? -6.492 -10.922 -10.016 1 98.5 105 VAL B O 1
ATOM 3105 N N . PHE B 1 106 ? -6.086 -12.5 -8.508 1 98 106 PHE B N 1
ATOM 3106 C CA . PHE B 1 106 ? -7.469 -12.914 -8.32 1 98 106 PHE B CA 1
ATOM 3107 C C . PHE B 1 106 ? -7.867 -12.82 -6.848 1 98 106 PHE B C 1
ATOM 3109 O O . PHE B 1 106 ? -7.039 -13.023 -5.961 1 98 106 PHE B O 1
ATOM 3116 N N . VAL B 1 107 ? -9.133 -12.531 -6.578 1 94.38 107 VAL B N 1
ATOM 3117 C CA . VAL B 1 107 ? -9.602 -12.32 -5.215 1 94.38 107 VAL B CA 1
ATOM 3118 C C . VAL B 1 107 ? -9.539 -13.633 -4.434 1 94.38 107 VAL B C 1
ATOM 3120 O O . VAL B 1 107 ? -8.953 -13.695 -3.35 1 94.38 107 VAL B O 1
ATOM 3123 N N . LEU B 1 108 ? -10.016 -14.703 -4.984 1 95.31 108 LEU B N 1
ATOM 3124 C CA . LEU B 1 108 ? -10.023 -16 -4.324 1 95.31 108 LEU B CA 1
ATOM 3125 C C . LEU B 1 108 ? -8.906 -16.891 -4.852 1 95.31 108 LEU B C 1
ATOM 3127 O O . LEU B 1 108 ? -8.227 -17.562 -4.074 1 95.31 108 LEU B O 1
ATOM 3131 N N . GLY B 1 109 ? -8.648 -16.891 -6.141 1 97.38 109 GLY B N 1
ATOM 3132 C CA . GLY B 1 109 ? -7.648 -17.734 -6.777 1 97.38 109 GLY B CA 1
ATOM 3133 C C . GLY B 1 109 ? -6.254 -17.531 -6.207 1 97.38 109 GLY B C 1
ATOM 3134 O O . GLY B 1 109 ? -5.461 -18.484 -6.156 1 97.38 109 GLY B O 1
ATOM 3135 N N . SER B 1 110 ? -6.008 -16.328 -5.77 1 97.19 110 SER B N 1
ATOM 3136 C CA . SER B 1 110 ? -4.688 -15.992 -5.258 1 97.19 110 SER B CA 1
ATOM 3137 C C . SER B 1 110 ? -4.539 -16.391 -3.793 1 97.19 110 SER B C 1
ATOM 3139 O O . SER B 1 110 ? -3.498 -16.156 -3.18 1 97.19 110 SER B O 1
ATOM 3141 N N . ARG B 1 111 ? -5.578 -17.094 -3.268 1 96.81 111 ARG B N 1
ATOM 3142 C CA . ARG B 1 111 ? -5.535 -17.453 -1.854 1 96.81 111 ARG B CA 1
ATOM 3143 C C . ARG B 1 111 ? -5.23 -18.938 -1.676 1 96.81 111 ARG B C 1
ATOM 3145 O O . ARG B 1 111 ? -5.113 -19.422 -0.548 1 96.81 111 ARG B O 1
ATOM 3152 N N . PHE B 1 112 ? -5.082 -19.656 -2.775 1 97.38 112 PHE B N 1
ATOM 3153 C CA . PHE B 1 112 ? -4.625 -21.031 -2.656 1 97.38 112 PHE B CA 1
ATOM 3154 C C . PHE B 1 112 ? -3.201 -21.094 -2.113 1 97.38 112 PHE B C 1
ATOM 3156 O O . PHE B 1 112 ? -2.307 -20.422 -2.639 1 97.38 112 PHE B O 1
ATOM 3163 N N . ASN B 1 113 ? -3.012 -21.891 -1.115 1 96.62 113 ASN B N 1
ATOM 3164 C CA . ASN B 1 113 ? -1.663 -22.078 -0.588 1 96.62 113 ASN B CA 1
ATOM 3165 C C . ASN B 1 113 ? -0.86 -23.062 -1.427 1 96.62 113 ASN B C 1
ATOM 3167 O O . ASN B 1 113 ? -1.41 -23.719 -2.307 1 96.62 113 ASN B O 1
ATOM 3171 N N . SER B 1 114 ? 0.369 -23.062 -1.168 1 95.62 114 SER B N 1
ATOM 3172 C CA . SER B 1 114 ? 1.277 -23.906 -1.946 1 95.62 114 SER B CA 1
ATOM 3173 C C . SER B 1 114 ? 1.507 -25.25 -1.268 1 95.62 114 SER B C 1
ATOM 3175 O O . SER B 1 114 ? 1.488 -25.344 -0.039 1 95.62 114 SER B O 1
ATOM 3177 N N . SER B 1 115 ? 1.626 -26.203 -2.07 1 95.56 115 SER B N 1
ATOM 3178 C CA . SER B 1 115 ? 2.139 -27.5 -1.661 1 95.56 115 SER B CA 1
ATOM 3179 C C . SER B 1 115 ? 3.043 -28.109 -2.732 1 95.56 115 SER B C 1
ATOM 3181 O O . SER B 1 115 ? 2.805 -27.922 -3.928 1 95.56 115 SER B O 1
ATOM 3183 N N . CYS B 1 116 ? 4.066 -28.781 -2.256 1 95.75 116 CYS B N 1
ATOM 3184 C CA . CYS B 1 116 ? 4.941 -29.484 -3.18 1 95.75 116 CYS B CA 1
ATOM 3185 C C . CYS B 1 116 ? 4.312 -30.812 -3.613 1 95.75 116 CYS B C 1
ATOM 3187 O O . CYS B 1 116 ? 4.914 -31.562 -4.379 1 95.75 116 CYS B O 1
ATOM 3189 N N . GLU B 1 117 ? 3.221 -31.125 -3.068 1 95 117 GLU B N 1
ATOM 3190 C CA . GLU B 1 117 ? 2.295 -32.188 -3.494 1 95 117 GLU B CA 1
ATOM 3191 C C . GLU B 1 117 ? 0.883 -31.625 -3.67 1 95 117 GLU B C 1
ATOM 3193 O O . GLU B 1 117 ? -0.033 -32 -2.938 1 95 117 GLU B O 1
ATOM 3198 N N . PRO B 1 118 ? 0.737 -30.859 -4.668 1 96.12 118 PRO B N 1
ATOM 3199 C CA . PRO B 1 118 ? -0.54 -30.156 -4.816 1 96.12 118 PRO B CA 1
ATOM 3200 C C . PRO B 1 118 ? -1.69 -31.094 -5.176 1 96.12 118 PRO B C 1
ATOM 3202 O O . PRO B 1 118 ? -1.46 -32.188 -5.703 1 96.12 118 PRO B O 1
ATOM 3205 N N . ASN B 1 119 ? -2.887 -30.656 -4.812 1 96.56 119 ASN B N 1
ATOM 3206 C CA . ASN B 1 119 ? -4.074 -31.438 -5.148 1 96.56 119 ASN B CA 1
ATOM 3207 C C . ASN B 1 119 ? -5 -30.672 -6.09 1 96.56 119 ASN B C 1
ATOM 3209 O O . ASN B 1 119 ? -6.039 -31.188 -6.5 1 96.56 119 ASN B O 1
ATOM 3213 N N . VAL B 1 120 ? -4.574 -29.469 -6.461 1 96.88 120 VAL B N 1
ATOM 3214 C CA . VAL B 1 120 ? -5.328 -28.609 -7.375 1 96.88 120 VAL B CA 1
ATOM 3215 C C . VAL B 1 120 ? -4.398 -28.062 -8.453 1 96.88 120 VAL B C 1
ATOM 3217 O O . VAL B 1 120 ? -3.248 -27.719 -8.172 1 96.88 120 VAL B O 1
ATOM 3220 N N . ASN B 1 121 ? -4.84 -28.016 -9.641 1 95.19 121 ASN B N 1
ATOM 3221 C CA . ASN B 1 121 ? -4.121 -27.359 -10.727 1 95.19 121 ASN B CA 1
ATOM 3222 C C . ASN B 1 121 ? -4.855 -26.109 -11.203 1 95.19 121 ASN B C 1
ATOM 3224 O O . ASN B 1 121 ? -6.078 -26.125 -11.359 1 95.19 121 ASN B O 1
ATOM 3228 N N . ASN B 1 122 ? -4.082 -25.078 -11.328 1 95.19 122 ASN B N 1
ATOM 3229 C CA . ASN B 1 122 ? -4.672 -23.891 -11.938 1 95.19 122 ASN B CA 1
ATOM 3230 C C . ASN B 1 122 ? -4.375 -23.828 -13.438 1 95.19 122 ASN B C 1
ATOM 3232 O O . ASN B 1 122 ? -3.291 -24.219 -13.875 1 95.19 122 ASN B O 1
ATOM 3236 N N . TYR B 1 123 ? -5.328 -23.375 -14.18 1 94 123 TYR B N 1
ATOM 3237 C CA . TYR B 1 123 ? -5.25 -23.297 -15.633 1 94 123 TYR B CA 1
ATOM 3238 C C . TYR B 1 123 ? -5.953 -22.047 -16.141 1 94 123 TYR B C 1
ATOM 3240 O O . TYR B 1 123 ? -7.105 -21.781 -15.797 1 94 123 TYR B O 1
ATOM 3248 N N . TRP B 1 124 ? -5.258 -21.312 -16.984 1 95.81 124 TRP B N 1
ATOM 3249 C CA . TRP B 1 124 ? -5.852 -20.125 -17.609 1 95.81 124 TRP B CA 1
ATOM 3250 C C . TRP B 1 124 ? -6.652 -20.516 -18.844 1 95.81 124 TRP B C 1
ATOM 3252 O O . TRP B 1 124 ? -6.09 -21.031 -19.828 1 95.81 124 TRP B O 1
ATOM 3262 N N . ASP B 1 125 ? -7.875 -20.328 -18.75 1 94.88 125 ASP B N 1
ATOM 3263 C CA . ASP B 1 125 ? -8.734 -20.531 -19.922 1 94.88 125 ASP B CA 1
ATOM 3264 C C . ASP B 1 125 ? -8.805 -19.25 -20.766 1 94.88 125 ASP B C 1
ATOM 3266 O O . ASP B 1 125 ? -9.562 -18.328 -20.453 1 94.88 125 ASP B O 1
ATOM 3270 N N . ALA B 1 126 ? -8.117 -19.25 -21.828 1 91.94 126 ALA B N 1
ATOM 3271 C CA . ALA B 1 126 ? -7.988 -18.062 -22.672 1 91.94 126 ALA B CA 1
ATOM 3272 C C . ALA B 1 126 ? -9.32 -17.719 -23.328 1 91.94 126 ALA B C 1
ATOM 3274 O O . ALA B 1 126 ? -9.586 -16.547 -23.625 1 91.94 126 ALA B O 1
ATOM 3275 N N . ASN B 1 127 ? -10.117 -18.719 -23.578 1 91.25 127 ASN B N 1
ATOM 3276 C CA . ASN B 1 127 ? -11.422 -18.469 -24.188 1 91.25 127 ASN B CA 1
ATOM 3277 C C . ASN B 1 127 ? -12.359 -17.734 -23.219 1 91.25 127 ASN B C 1
ATOM 3279 O O . ASN B 1 127 ? -13.047 -16.797 -23.625 1 91.25 127 ASN B O 1
ATOM 3283 N N . LEU B 1 128 ? -12.344 -18.172 -22.016 1 93.69 128 LEU B N 1
ATOM 3284 C CA . LEU B 1 128 ? -13.211 -17.578 -21.016 1 93.69 128 LEU B CA 1
ATOM 3285 C C . LEU B 1 128 ? -12.555 -16.359 -20.375 1 93.69 128 LEU B C 1
ATOM 3287 O O . LEU B 1 128 ? -13.219 -15.57 -19.703 1 93.69 128 LEU B O 1
ATOM 3291 N N . GLN B 1 129 ? -11.289 -16.219 -20.594 1 95.31 129 GLN B N 1
ATOM 3292 C CA . GLN B 1 129 ? -10.5 -15.18 -19.938 1 95.31 129 GLN B CA 1
ATOM 3293 C C . GLN B 1 129 ? -10.648 -15.273 -18.406 1 95.31 129 GLN B C 1
ATOM 3295 O O . GLN B 1 129 ? -10.891 -14.266 -17.75 1 95.31 129 GLN B O 1
ATOM 3300 N N . LYS B 1 130 ? -10.617 -16.484 -17.938 1 97.69 130 LYS B N 1
ATOM 3301 C CA . LYS B 1 130 ? -10.711 -16.797 -16.516 1 97.69 130 LYS B CA 1
ATOM 3302 C C . LYS B 1 130 ? -9.664 -17.844 -16.125 1 97.69 130 LYS B C 1
ATOM 3304 O O . LYS B 1 130 ? -9.242 -18.656 -16.953 1 97.69 130 LYS B O 1
ATOM 3309 N N . ILE B 1 131 ? -9.266 -17.734 -14.938 1 97.44 131 ILE B N 1
ATOM 3310 C CA . ILE B 1 131 ? -8.469 -18.828 -14.383 1 97.44 131 ILE B CA 1
ATOM 3311 C C . ILE B 1 131 ? -9.391 -19.906 -13.812 1 97.44 131 ILE B C 1
ATOM 3313 O O . ILE B 1 131 ? -10.445 -19.594 -13.258 1 97.44 131 ILE B O 1
ATOM 3317 N N . THR B 1 132 ? -9.031 -21.094 -14 1 97.19 132 THR B N 1
ATOM 3318 C CA . THR B 1 132 ? -9.789 -22.234 -13.469 1 97.19 132 THR B CA 1
ATOM 3319 C C . THR B 1 132 ? -8.906 -23.109 -12.586 1 97.19 132 THR B C 1
ATOM 3321 O O . THR B 1 132 ? -7.695 -23.188 -12.789 1 97.19 132 THR B O 1
ATOM 3324 N N . PHE B 1 133 ? -9.539 -23.656 -11.602 1 97.31 133 PHE B N 1
ATOM 3325 C CA . PHE B 1 133 ? -8.875 -24.531 -10.648 1 97.31 133 PHE B CA 1
ATOM 3326 C C . PHE B 1 133 ? -9.555 -25.891 -10.609 1 97.31 133 PHE B C 1
ATOM 3328 O O . PHE B 1 133 ? -10.766 -25.984 -10.359 1 97.31 133 PHE B O 1
ATOM 3335 N N . TRP B 1 134 ? -8.758 -26.906 -10.797 1 96.94 134 TRP B N 1
ATOM 3336 C CA . TRP B 1 134 ? -9.305 -28.25 -10.961 1 96.94 134 TRP B CA 1
ATOM 3337 C C . TRP B 1 134 ? -8.656 -29.219 -9.969 1 96.94 134 TRP B C 1
ATOM 3339 O O . TRP B 1 134 ? -7.438 -29.203 -9.773 1 96.94 134 TRP B O 1
ATOM 3349 N N . ALA B 1 135 ? -9.477 -30.062 -9.398 1 97.62 135 ALA B N 1
ATOM 3350 C CA . ALA B 1 135 ? -8.938 -31.109 -8.523 1 97.62 135 ALA B CA 1
ATOM 3351 C C . ALA B 1 135 ? -8.18 -32.156 -9.328 1 97.62 135 ALA B C 1
ATOM 3353 O O . ALA B 1 135 ? -8.727 -32.75 -10.25 1 97.62 135 ALA B O 1
ATOM 3354 N N . THR B 1 136 ? -6.984 -32.406 -8.922 1 95.75 136 THR B N 1
ATOM 3355 C CA . THR B 1 136 ? -6.164 -33.344 -9.688 1 95.75 136 THR B CA 1
ATOM 3356 C C . THR B 1 136 ? -6.215 -34.719 -9.07 1 95.75 136 THR B C 1
ATOM 3358 O O . THR B 1 136 ? -5.676 -35.688 -9.633 1 95.75 136 THR B O 1
ATOM 3361 N N . ARG B 1 137 ? -6.805 -34.875 -7.98 1 95.69 137 ARG B N 1
ATOM 3362 C CA . ARG B 1 137 ? -7.113 -36.125 -7.277 1 95.69 137 ARG B CA 1
ATOM 3363 C C . ARG B 1 137 ? -8.336 -35.938 -6.383 1 95.69 137 ARG B C 1
ATOM 3365 O O . ARG B 1 137 ? -8.852 -34.844 -6.227 1 95.69 137 ARG B O 1
ATOM 3372 N N . ASP B 1 138 ? -8.836 -37.094 -5.879 1 97.19 138 ASP B N 1
ATOM 3373 C CA . ASP B 1 138 ? -9.914 -36.969 -4.906 1 97.19 138 ASP B CA 1
ATOM 3374 C C . ASP B 1 138 ? -9.453 -36.25 -3.645 1 97.19 138 ASP B C 1
ATOM 3376 O O . ASP B 1 138 ? -8.336 -36.469 -3.166 1 97.19 138 ASP B O 1
ATOM 3380 N N . ILE B 1 139 ? -10.281 -35.375 -3.184 1 97.75 139 ILE B N 1
ATOM 3381 C CA . ILE B 1 139 ? -9.961 -34.531 -2.023 1 97.75 139 ILE B CA 1
ATOM 3382 C C . ILE B 1 139 ? -11.023 -34.75 -0.94 1 97.75 139 ILE B C 1
ATOM 3384 O O . ILE B 1 139 ? -12.219 -34.625 -1.21 1 97.75 139 ILE B O 1
ATOM 3388 N N . ALA B 1 140 ? -10.586 -35.031 0.249 1 97.88 140 ALA B N 1
ATOM 3389 C CA . ALA B 1 140 ? -11.5 -35.25 1.362 1 97.88 140 ALA B CA 1
ATOM 3390 C C . ALA B 1 140 ? -12 -33.938 1.954 1 97.88 140 ALA B C 1
ATOM 3392 O O . ALA B 1 140 ? -11.344 -32.906 1.813 1 97.88 140 ALA B O 1
ATOM 3393 N N . ILE B 1 141 ? -13.141 -34.094 2.619 1 97.19 141 ILE B N 1
ATOM 3394 C CA . ILE B 1 141 ? -13.656 -32.938 3.361 1 97.19 141 ILE B CA 1
ATOM 3395 C C . ILE B 1 141 ? -12.633 -32.5 4.395 1 97.19 141 ILE B C 1
ATOM 3397 O O . ILE B 1 141 ? -12.008 -33.312 5.066 1 97.19 141 ILE B O 1
ATOM 3401 N N . GLY B 1 142 ? -12.438 -31.156 4.441 1 96.88 142 GLY B N 1
ATOM 3402 C CA . GLY B 1 142 ? -11.531 -30.625 5.445 1 96.88 142 GLY B CA 1
ATOM 3403 C C . GLY B 1 142 ? -10.094 -30.531 4.973 1 96.88 142 GLY B C 1
ATOM 3404 O O . GLY B 1 142 ? -9.258 -29.906 5.625 1 96.88 142 GLY B O 1
ATOM 3405 N N . GLU B 1 143 ? -9.812 -31.125 3.832 1 97.25 143 GLU B N 1
ATOM 3406 C CA . GLU B 1 143 ? -8.461 -31.031 3.285 1 97.25 143 GLU B CA 1
ATOM 3407 C C . GLU B 1 143 ? -8.203 -29.672 2.66 1 97.25 143 GLU B C 1
ATOM 3409 O O . GLU B 1 143 ? -9.078 -29.109 1.986 1 97.25 143 GLU B O 1
ATOM 3414 N N . GLU B 1 144 ? -7.012 -29.172 2.914 1 97.56 144 GLU B N 1
ATOM 3415 C CA . GLU B 1 144 ? -6.648 -27.891 2.307 1 97.56 144 GLU B CA 1
ATOM 3416 C C . GLU B 1 144 ? -6.434 -28.031 0.802 1 97.56 144 GLU B C 1
ATOM 3418 O O . GLU B 1 144 ? -5.844 -29.016 0.346 1 97.56 144 GLU B O 1
ATOM 3423 N N . LEU B 1 145 ? -6.926 -27.109 0.053 1 98.12 145 LEU B N 1
ATOM 34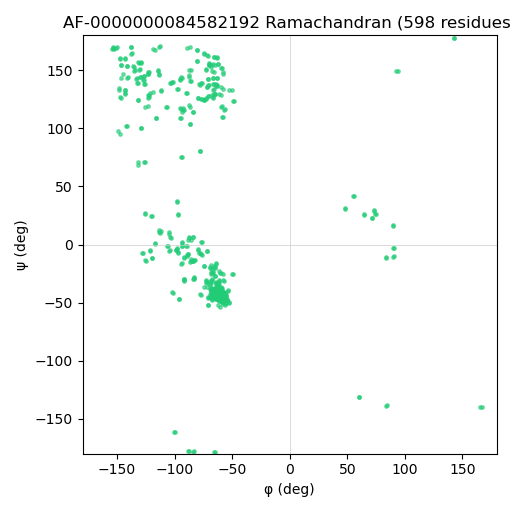24 C CA . LEU B 1 145 ? -6.703 -27.047 -1.387 1 98.12 145 LEU B CA 1
ATOM 3425 C C . LEU B 1 145 ? -5.422 -26.281 -1.704 1 98.12 145 LEU B C 1
ATOM 3427 O O . LEU B 1 145 ? -5.293 -25.109 -1.355 1 98.12 145 LEU B O 1
ATOM 3431 N N . CYS B 1 146 ? -4.492 -26.938 -2.352 1 97.38 146 CYS B N 1
ATOM 3432 C CA . CYS B 1 146 ? -3.184 -26.344 -2.586 1 97.38 146 CYS B CA 1
ATOM 3433 C C . CYS B 1 146 ? -2.783 -26.453 -4.051 1 97.38 146 CYS B C 1
ATOM 3435 O O . CYS B 1 146 ? -3.07 -27.469 -4.699 1 97.38 146 CYS B O 1
ATOM 3437 N N . ILE B 1 147 ? -2.127 -25.469 -4.539 1 96.06 147 ILE B N 1
ATOM 3438 C CA . ILE B 1 147 ? -1.515 -25.484 -5.863 1 96.06 147 ILE B CA 1
ATOM 3439 C C . ILE B 1 147 ? 0.006 -25.453 -5.727 1 96.06 147 ILE B C 1
ATOM 3441 O O . ILE B 1 147 ? 0.534 -25.312 -4.621 1 96.06 147 ILE B O 1
ATOM 3445 N N . SER B 1 148 ? 0.629 -25.656 -6.82 1 93.19 148 SER B N 1
ATOM 3446 C CA . SER B 1 148 ? 2.082 -25.531 -6.824 1 93.19 148 SER B CA 1
ATOM 3447 C C . SER B 1 148 ? 2.51 -24.094 -7.145 1 93.19 148 SER B C 1
ATOM 3449 O O . SER B 1 148 ? 2.021 -23.5 -8.102 1 93.19 148 SER B O 1
ATOM 3451 N N . TYR B 1 149 ? 3.389 -23.531 -6.359 1 91.81 149 TYR B N 1
ATOM 3452 C CA . TYR B 1 149 ? 3.924 -22.203 -6.629 1 91.81 149 TYR B CA 1
ATOM 3453 C C . TYR B 1 149 ? 5.141 -22.281 -7.539 1 91.81 149 TYR B C 1
ATOM 3455 O O . TYR B 1 149 ? 5.766 -21.266 -7.84 1 91.81 149 TYR B O 1
ATOM 3463 N N . GLY B 1 150 ? 5.402 -23.422 -8.008 1 82.19 150 GLY B N 1
ATOM 3464 C CA . GLY B 1 150 ? 6.582 -23.516 -8.852 1 82.19 150 GLY B CA 1
ATOM 3465 C C . GLY B 1 150 ? 7.039 -24.938 -9.086 1 82.19 150 GLY B C 1
ATOM 3466 O O . GLY B 1 150 ? 6.219 -25.844 -9.297 1 82.19 150 GLY B O 1
ATOM 3467 N N . GLU B 1 151 ? 8.367 -25.125 -9.07 1 81.25 151 GLU B N 1
ATOM 3468 C CA . GLU B 1 151 ? 9.008 -26.391 -9.406 1 81.25 151 GLU B CA 1
ATOM 3469 C C . GLU B 1 151 ? 8.875 -27.391 -8.266 1 81.25 151 GLU B C 1
ATOM 3471 O O . GLU B 1 151 ? 9.297 -27.125 -7.141 1 81.25 151 GLU B O 1
ATOM 3476 N N . CYS B 1 152 ? 8.328 -28.547 -8.656 1 91.25 152 CYS B N 1
ATOM 3477 C CA . CYS B 1 152 ? 8.07 -29.547 -7.621 1 91.25 152 CYS B CA 1
ATOM 3478 C C . CYS B 1 152 ? 9.094 -30.672 -7.672 1 91.25 152 CYS B C 1
ATOM 3480 O O . CYS B 1 152 ? 9.133 -31.516 -6.785 1 91.25 152 CYS B O 1
ATOM 3482 N N . LEU B 1 153 ? 9.961 -30.656 -8.664 1 93.94 153 LEU B N 1
ATOM 3483 C CA . LEU B 1 153 ? 10.797 -31.828 -8.867 1 93.94 153 LEU B CA 1
ATOM 3484 C C . LEU B 1 153 ? 12.219 -31.578 -8.383 1 93.94 153 LEU B C 1
ATOM 3486 O O . LEU B 1 153 ? 13.102 -32.406 -8.562 1 93.94 153 LEU B O 1
ATOM 3490 N N . ALA B 1 154 ? 12.461 -30.5 -7.73 1 94.81 154 ALA B N 1
ATOM 3491 C CA . ALA B 1 154 ? 13.75 -30.219 -7.109 1 94.81 154 ALA B CA 1
ATOM 3492 C C . ALA B 1 154 ? 13.828 -30.812 -5.707 1 94.81 154 ALA B C 1
ATOM 3494 O O . ALA B 1 154 ? 12.836 -31.328 -5.195 1 94.81 154 ALA B O 1
ATOM 3495 N N . SER B 1 155 ? 15.016 -30.781 -5.184 1 97.19 155 SER B N 1
ATOM 3496 C CA . SER B 1 155 ? 15.188 -31.219 -3.803 1 97.19 155 SER B CA 1
ATOM 3497 C C . SER B 1 155 ? 14.422 -30.312 -2.836 1 97.19 155 SER B C 1
ATOM 3499 O O . SER B 1 155 ? 14.062 -29.188 -3.182 1 97.19 155 SER B O 1
ATOM 3501 N N . ARG B 1 156 ? 14.188 -30.859 -1.621 1 97.31 156 ARG B N 1
ATOM 3502 C CA . ARG B 1 156 ? 13.508 -30.078 -0.602 1 97.31 156 ARG B CA 1
ATOM 3503 C C . ARG B 1 156 ? 14.219 -28.75 -0.367 1 97.31 156 ARG B C 1
ATOM 3505 O O . ARG B 1 156 ? 13.586 -27.688 -0.294 1 97.31 156 ARG B O 1
ATOM 3512 N N . GLU B 1 157 ? 15.547 -28.844 -0.213 1 97.31 157 GLU B N 1
ATOM 3513 C CA . GLU B 1 157 ? 16.328 -27.641 0.063 1 97.31 157 GLU B CA 1
ATOM 3514 C C . GLU B 1 157 ? 16.156 -26.609 -1.039 1 97.31 157 GLU B C 1
ATOM 3516 O O . GLU B 1 157 ? 15.969 -25.422 -0.758 1 97.31 157 GLU B O 1
ATOM 3521 N N . ALA B 1 158 ? 16.203 -27.062 -2.225 1 96.44 158 ALA B N 1
ATOM 3522 C CA . ALA B 1 158 ? 16.062 -26.156 -3.363 1 96.44 158 ALA B CA 1
ATOM 3523 C C . ALA B 1 158 ? 14.656 -25.578 -3.432 1 96.44 158 ALA B C 1
ATOM 3525 O O . ALA B 1 158 ? 14.477 -24.391 -3.715 1 96.44 158 ALA B O 1
ATOM 3526 N N . ARG B 1 159 ? 13.672 -26.406 -3.193 1 96.06 159 ARG B N 1
ATOM 3527 C CA . ARG B 1 159 ? 12.289 -25.953 -3.229 1 96.06 159 ARG B CA 1
ATOM 3528 C C . ARG B 1 159 ? 12.023 -24.938 -2.119 1 96.06 159 ARG B C 1
ATOM 3530 O O . ARG B 1 159 ? 11.461 -23.875 -2.371 1 96.06 159 ARG B O 1
ATOM 3537 N N . ARG B 1 160 ? 12.508 -25.219 -0.95 1 96.69 160 ARG B N 1
ATOM 3538 C CA . ARG B 1 160 ? 12.305 -24.328 0.189 1 96.69 160 ARG B CA 1
ATOM 3539 C C . ARG B 1 160 ? 13.047 -23.016 -0.015 1 96.69 160 ARG B C 1
ATOM 3541 O O . ARG B 1 160 ? 12.531 -21.953 0.327 1 96.69 160 ARG B O 1
ATOM 3548 N N . SER B 1 161 ? 14.219 -23.125 -0.545 1 96.62 161 SER B N 1
ATOM 3549 C CA . SER B 1 161 ? 14.992 -21.906 -0.812 1 96.62 161 SER B CA 1
ATOM 3550 C C . SER B 1 161 ? 14.273 -21 -1.81 1 96.62 161 SER B C 1
ATOM 3552 O O . SER B 1 161 ? 14.195 -19.797 -1.61 1 96.62 161 SER B O 1
ATOM 3554 N N . ARG B 1 162 ? 13.773 -21.578 -2.826 1 94.31 162 ARG B N 1
ATOM 3555 C CA . ARG B 1 162 ? 13.062 -20.828 -3.852 1 94.31 162 ARG B CA 1
ATOM 3556 C C . ARG B 1 162 ? 11.797 -20.188 -3.285 1 94.31 162 ARG B C 1
ATOM 3558 O O . ARG B 1 162 ? 11.523 -19.016 -3.527 1 94.31 162 ARG B O 1
ATOM 3565 N N . LEU B 1 163 ? 11.016 -20.938 -2.545 1 95.31 163 LEU B N 1
ATOM 3566 C CA . LEU B 1 163 ? 9.766 -20.453 -1.97 1 95.31 163 LEU B CA 1
ATOM 3567 C C . LEU B 1 163 ? 10.023 -19.359 -0.95 1 95.31 163 LEU B C 1
ATOM 3569 O O . LEU B 1 163 ? 9.281 -18.375 -0.885 1 95.31 163 LEU B O 1
ATOM 3573 N N . LYS B 1 164 ? 11.109 -19.547 -0.165 1 94.75 164 LYS B N 1
ATOM 3574 C CA . LYS B 1 164 ? 11.492 -18.516 0.794 1 94.75 164 LYS B CA 1
ATOM 3575 C C . LYS B 1 164 ? 11.875 -17.234 0.084 1 94.75 164 LYS B C 1
ATOM 3577 O O . LYS B 1 164 ? 11.477 -16.141 0.503 1 94.75 164 LYS B O 1
ATOM 3582 N N . ARG B 1 165 ? 12.586 -17.375 -0.917 1 91.56 165 ARG B N 1
ATOM 3583 C CA . ARG B 1 165 ? 13.086 -16.219 -1.657 1 91.56 165 ARG B CA 1
ATOM 3584 C C . ARG B 1 165 ? 11.953 -15.484 -2.352 1 91.56 165 ARG B C 1
ATOM 3586 O O . ARG B 1 165 ? 11.898 -14.258 -2.324 1 91.56 165 ARG B O 1
ATOM 3593 N N . LEU B 1 166 ? 11.023 -16.188 -2.943 1 90.12 166 LEU B N 1
ATOM 3594 C CA . LEU B 1 166 ? 10.016 -15.578 -3.805 1 90.12 166 LEU B CA 1
ATOM 3595 C C . LEU B 1 166 ? 8.766 -15.211 -3.008 1 90.12 166 LEU B C 1
ATOM 3597 O O . LEU B 1 166 ? 8.102 -14.219 -3.305 1 90.12 166 LEU B O 1
ATOM 3601 N N . PHE B 1 167 ? 8.516 -16.031 -1.938 1 93.69 167 PHE B N 1
ATOM 3602 C CA . PHE B 1 167 ? 7.219 -15.859 -1.284 1 93.69 167 PHE B CA 1
ATOM 3603 C C . PHE B 1 167 ? 7.398 -15.609 0.208 1 93.69 167 PHE B C 1
ATOM 3605 O O . PHE B 1 167 ? 6.43 -15.32 0.914 1 93.69 167 PHE B O 1
ATOM 3612 N N . GLY B 1 168 ? 8.578 -15.852 0.728 1 91.31 168 GLY B N 1
ATOM 3613 C CA . GLY B 1 168 ? 8.914 -15.398 2.068 1 91.31 168 GLY B CA 1
ATOM 3614 C C . GLY B 1 168 ? 8.562 -16.406 3.145 1 91.31 168 GLY B C 1
ATOM 3615 O O . GLY B 1 168 ? 8.469 -16.062 4.324 1 91.31 168 GLY B O 1
ATOM 3616 N N . PHE B 1 169 ? 8.32 -17.641 2.742 1 93.44 169 PHE B N 1
ATOM 3617 C CA . PHE B 1 169 ? 7.938 -18.609 3.766 1 93.44 169 PHE B CA 1
ATOM 3618 C C . PHE B 1 169 ? 8.758 -19.875 3.637 1 93.44 169 PHE B C 1
ATOM 3620 O O . PHE B 1 169 ? 9.312 -20.172 2.57 1 93.44 169 PHE B O 1
ATOM 3627 N N . ASP B 1 170 ? 8.844 -20.562 4.723 1 94.12 170 ASP B N 1
ATOM 3628 C CA . ASP B 1 170 ? 9.391 -21.922 4.727 1 94.12 170 ASP B CA 1
ATOM 3629 C C . ASP B 1 170 ? 8.281 -22.953 4.551 1 94.12 170 ASP B C 1
ATOM 3631 O O . ASP B 1 170 ? 7.414 -23.094 5.418 1 94.12 170 ASP B O 1
ATOM 3635 N N . CYS B 1 171 ? 8.383 -23.625 3.465 1 95.19 171 CYS B N 1
ATOM 3636 C CA . CYS B 1 171 ? 7.324 -24.594 3.174 1 95.19 171 CYS B CA 1
ATOM 3637 C C . CYS B 1 171 ? 7.332 -25.734 4.188 1 95.19 171 CYS B C 1
ATOM 3639 O O . CYS B 1 171 ? 8.383 -26.297 4.484 1 95.19 171 CYS B O 1
ATOM 3641 N N . THR B 1 172 ? 6.176 -26.062 4.68 1 94.44 172 THR B N 1
ATOM 3642 C CA . THR B 1 172 ? 6.023 -27.141 5.641 1 94.44 172 THR B CA 1
ATOM 3643 C C . THR B 1 172 ? 4.98 -28.156 5.16 1 94.44 172 THR B C 1
ATOM 3645 O O . THR B 1 172 ? 4.238 -28.719 5.969 1 94.44 172 THR B O 1
ATOM 3648 N N . CYS B 1 173 ? 4.789 -28.25 3.906 1 94.38 173 CYS B N 1
ATOM 3649 C CA . CYS B 1 173 ? 3.826 -29.203 3.365 1 94.38 173 CYS B CA 1
ATOM 3650 C C . CYS B 1 173 ? 4.27 -30.641 3.641 1 94.38 173 CYS B C 1
ATOM 3652 O O . CYS B 1 173 ? 5.34 -30.859 4.203 1 94.38 173 CYS B O 1
ATOM 3654 N N . VAL B 1 174 ? 3.479 -31.547 3.172 1 93.69 174 VAL B N 1
ATOM 3655 C CA . VAL B 1 174 ? 3.693 -32.969 3.445 1 93.69 174 VAL B CA 1
ATOM 3656 C C . VAL B 1 174 ? 5.062 -33.406 2.916 1 93.69 174 VAL B C 1
ATOM 3658 O O . VAL B 1 174 ? 5.809 -34.094 3.604 1 93.69 174 VAL B O 1
ATOM 3661 N N . ALA B 1 175 ? 5.422 -33 1.741 1 95.31 175 ALA B N 1
ATOM 3662 C CA . ALA B 1 175 ? 6.695 -33.375 1.127 1 95.31 175 ALA B CA 1
ATOM 3663 C C . ALA B 1 175 ? 7.867 -32.75 1.872 1 95.31 175 ALA B C 1
ATOM 3665 O O . ALA B 1 175 ? 8.891 -33.375 2.09 1 95.31 175 ALA B O 1
ATOM 3666 N N . CYS B 1 176 ? 7.719 -31.562 2.293 1 95.94 176 CYS B N 1
ATOM 3667 C CA . CYS B 1 176 ? 8.82 -30.812 2.887 1 95.94 176 CYS B CA 1
ATOM 3668 C C . CYS B 1 176 ? 8.961 -31.141 4.371 1 95.94 176 CYS B C 1
ATOM 3670 O O . CYS B 1 176 ? 9.977 -30.812 4.984 1 95.94 176 CYS B O 1
ATOM 3672 N N . SER B 1 177 ? 7.98 -31.766 4.941 1 96.19 177 SER B N 1
ATOM 3673 C CA . SER B 1 177 ? 8.023 -32.125 6.355 1 96.19 177 SER B CA 1
ATOM 3674 C C . SER B 1 177 ? 8.664 -33.5 6.559 1 96.19 177 SER B C 1
ATOM 3676 O O . SER B 1 177 ? 8.914 -33.906 7.695 1 96.19 177 SER B O 1
ATOM 3678 N N . ARG B 1 178 ? 8.867 -34.156 5.477 1 96.5 178 ARG B N 1
ATOM 3679 C CA . ARG B 1 178 ? 9.531 -35.469 5.59 1 96.5 178 ARG B CA 1
ATOM 3680 C C . ARG B 1 178 ? 10.906 -35.312 6.219 1 96.5 178 ARG B C 1
ATOM 3682 O O . ARG B 1 178 ? 11.562 -34.281 6.082 1 96.5 178 ARG B O 1
ATOM 3689 N N . THR B 1 179 ? 11.336 -36.406 6.898 1 96.94 179 THR B N 1
ATOM 3690 C CA . THR B 1 179 ? 12.633 -36.375 7.57 1 96.94 179 THR B CA 1
ATOM 3691 C C . THR B 1 179 ? 13.367 -37.719 7.34 1 96.94 179 THR B C 1
ATOM 3693 O O . THR B 1 179 ? 12.781 -38.656 6.832 1 96.94 179 THR B O 1
ATOM 3696 N N . GLY B 1 180 ? 14.648 -37.719 7.605 1 96.81 180 GLY B N 1
ATOM 3697 C CA . GLY B 1 180 ? 15.453 -38.938 7.562 1 96.81 180 GLY B CA 1
ATOM 3698 C C . GLY B 1 180 ? 15.461 -39.594 6.195 1 96.81 180 GLY B C 1
ATOM 3699 O O . GLY B 1 180 ? 15.703 -38.938 5.184 1 96.81 180 GLY B O 1
ATOM 3700 N N . GLU B 1 181 ? 15.211 -40.875 6.227 1 97.38 181 GLU B N 1
ATOM 3701 C CA . GLU B 1 181 ? 15.289 -41.688 5.012 1 97.38 181 GLU B CA 1
ATOM 3702 C C . GLU B 1 181 ? 14.164 -41.344 4.043 1 97.38 181 GLU B C 1
ATOM 3704 O O . GLU B 1 181 ? 14.352 -41.375 2.826 1 97.38 181 GLU B O 1
ATOM 3709 N N . ASP B 1 182 ? 13.086 -41.031 4.605 1 97.12 182 ASP B N 1
ATOM 3710 C CA . ASP B 1 182 ? 11.953 -40.656 3.771 1 97.12 182 ASP B CA 1
ATOM 3711 C C . ASP B 1 182 ? 12.25 -39.406 2.945 1 97.12 182 ASP B C 1
ATOM 3713 O O . ASP B 1 182 ? 11.859 -39.312 1.78 1 97.12 182 ASP B O 1
ATOM 3717 N N . LEU B 1 183 ? 12.891 -38.469 3.547 1 97.75 183 LEU B N 1
ATOM 3718 C CA . LEU B 1 183 ? 13.281 -37.25 2.836 1 97.75 183 LEU B CA 1
ATOM 3719 C C . LEU B 1 183 ? 14.297 -37.562 1.742 1 97.75 183 LEU B C 1
ATOM 3721 O O . LEU B 1 183 ? 14.18 -37.062 0.617 1 97.75 183 LEU B O 1
ATOM 3725 N N . THR B 1 184 ? 15.211 -38.344 2.086 1 98.06 184 THR B N 1
ATOM 3726 C CA . THR B 1 184 ? 16.25 -38.719 1.127 1 98.06 184 THR B CA 1
ATOM 3727 C C . THR B 1 184 ? 15.641 -39.406 -0.094 1 98.06 184 THR B C 1
ATOM 3729 O O . THR B 1 184 ? 15.984 -39.062 -1.231 1 98.06 184 THR B O 1
ATOM 3732 N N . LYS B 1 185 ? 14.805 -40.344 0.131 1 98.06 185 LYS B N 1
ATOM 3733 C CA . LYS B 1 185 ? 14.148 -41.094 -0.956 1 98.06 185 LYS B CA 1
ATOM 3734 C C . LYS B 1 185 ? 13.305 -40.156 -1.809 1 98.06 185 LYS B C 1
ATOM 3736 O O . LYS B 1 185 ? 13.273 -40.281 -3.035 1 98.06 185 LYS B O 1
ATOM 3741 N N . SER B 1 186 ? 12.641 -39.312 -1.151 1 97.75 186 SER B N 1
ATOM 3742 C CA . SER B 1 186 ? 11.828 -38.312 -1.863 1 97.75 186 SER B CA 1
ATOM 3743 C C . SER B 1 186 ? 12.68 -37.469 -2.773 1 97.75 186 SER B C 1
ATOM 3745 O O . SER B 1 186 ? 12.359 -37.281 -3.947 1 97.75 186 SER B O 1
ATOM 3747 N N . ASP B 1 187 ? 13.758 -36.938 -2.264 1 98.19 187 ASP B N 1
ATOM 3748 C CA . ASP B 1 187 ? 14.664 -36.125 -3.055 1 98.19 187 ASP B CA 1
ATOM 3749 C C . ASP B 1 187 ? 15.203 -36.875 -4.258 1 98.19 187 ASP B C 1
ATOM 3751 O O . ASP B 1 187 ? 15.25 -36.344 -5.371 1 98.19 187 ASP B O 1
ATOM 3755 N N . GLU B 1 188 ? 15.539 -38.062 -3.959 1 98.31 188 GLU B N 1
ATOM 3756 C CA . GLU B 1 188 ? 16.078 -38.875 -5.031 1 98.31 188 GLU B CA 1
ATOM 3757 C C . GLU B 1 188 ? 15.039 -39.125 -6.125 1 98.31 188 GLU B C 1
ATOM 3759 O O . GLU B 1 188 ? 15.352 -39.031 -7.316 1 98.31 188 GLU B O 1
ATOM 3764 N N . ARG B 1 189 ? 13.836 -39.438 -5.715 1 97.81 189 ARG B N 1
ATOM 3765 C CA . ARG B 1 189 ? 12.773 -39.656 -6.691 1 97.81 189 ARG B CA 1
ATOM 3766 C C . ARG B 1 189 ? 12.531 -38.406 -7.527 1 97.81 189 ARG B C 1
ATOM 3768 O O . ARG B 1 189 ? 12.461 -38.469 -8.758 1 97.81 189 ARG B O 1
ATOM 3775 N N . ARG B 1 190 ? 12.453 -37.344 -6.895 1 96.62 190 ARG B N 1
ATOM 3776 C CA . ARG B 1 190 ? 12.18 -36.062 -7.586 1 96.62 190 ARG B CA 1
ATOM 3777 C C . ARG B 1 190 ? 13.289 -35.75 -8.57 1 96.62 190 ARG B C 1
ATOM 3779 O O . ARG B 1 190 ? 13.016 -35.406 -9.727 1 96.62 190 ARG B O 1
ATOM 3786 N N . LEU B 1 191 ? 14.484 -35.844 -8.164 1 97.38 191 LEU B N 1
ATOM 3787 C CA . LEU B 1 191 ? 15.602 -35.531 -9.047 1 97.38 191 LEU B CA 1
ATOM 3788 C C . LEU B 1 191 ? 15.664 -36.5 -10.219 1 97.38 191 LEU B C 1
ATOM 3790 O O . LEU B 1 191 ? 15.992 -36.125 -11.336 1 97.38 191 LEU B O 1
ATOM 3794 N N . GLU B 1 192 ? 15.391 -37.719 -9.93 1 97.69 192 GLU B N 1
ATOM 3795 C CA . GLU B 1 192 ? 15.375 -38.688 -11.016 1 97.69 192 GLU B CA 1
ATOM 3796 C C . GLU B 1 192 ? 14.273 -38.375 -12.023 1 97.69 192 GLU B C 1
ATOM 3798 O O . GLU B 1 192 ? 14.477 -38.5 -13.234 1 97.69 192 GLU B O 1
ATOM 3803 N N . ILE B 1 193 ? 13.117 -38.094 -11.547 1 96 193 ILE B N 1
ATOM 3804 C CA . ILE B 1 193 ? 12.008 -37.719 -12.422 1 96 193 ILE B CA 1
ATOM 3805 C C . ILE B 1 193 ? 12.414 -36.562 -13.312 1 96 193 ILE B C 1
ATOM 3807 O O . ILE B 1 193 ? 12.195 -36.562 -14.523 1 96 193 ILE B O 1
ATOM 3811 N N . ALA B 1 194 ? 13.008 -35.531 -12.695 1 93.88 194 ALA B N 1
ATOM 3812 C CA . ALA B 1 194 ? 13.469 -34.375 -13.453 1 93.88 194 ALA B CA 1
ATOM 3813 C C . ALA B 1 194 ? 14.43 -34.781 -14.555 1 93.88 194 ALA B C 1
ATOM 3815 O O . ALA B 1 194 ? 14.336 -34.312 -15.688 1 93.88 194 ALA B O 1
ATOM 3816 N N . ARG B 1 195 ? 15.336 -35.625 -14.227 1 95.31 195 ARG B N 1
ATOM 3817 C CA . ARG B 1 195 ? 16.297 -36.125 -15.203 1 95.31 195 ARG B CA 1
ATOM 3818 C C . ARG B 1 195 ? 15.586 -36.875 -16.328 1 95.31 195 ARG B C 1
ATOM 3820 O O . ARG B 1 195 ? 15.93 -36.688 -17.5 1 95.31 195 ARG B O 1
ATOM 3827 N N . LEU B 1 196 ? 14.648 -37.688 -15.969 1 95.5 196 LEU B N 1
ATOM 3828 C CA . LEU B 1 196 ? 13.914 -38.469 -16.953 1 95.5 196 LEU B CA 1
ATOM 3829 C C . LEU B 1 196 ? 13.148 -37.531 -17.906 1 95.5 196 LEU B C 1
ATOM 3831 O O . LEU B 1 196 ? 13.094 -37.781 -19.109 1 95.5 196 LEU B O 1
ATOM 3835 N N . TYR B 1 197 ? 12.57 -36.531 -17.406 1 91.62 197 TYR B N 1
ATOM 3836 C CA . TYR B 1 197 ? 11.867 -35.562 -18.25 1 91.62 197 TYR B CA 1
ATOM 3837 C C . TYR B 1 197 ? 12.797 -35 -19.328 1 91.62 197 TYR B C 1
ATOM 3839 O O . TYR B 1 197 ? 12.422 -34.906 -20.5 1 91.62 197 TYR B O 1
ATOM 3847 N N . GLU B 1 198 ? 13.992 -34.656 -18.938 1 90.5 198 GLU B N 1
ATOM 3848 C CA . GLU B 1 198 ? 14.977 -34.125 -19.875 1 90.5 198 GLU B CA 1
ATOM 3849 C C . GLU B 1 198 ? 15.375 -35.188 -20.906 1 90.5 198 GLU B C 1
ATOM 3851 O O . GLU B 1 198 ? 15.461 -34.875 -22.109 1 90.5 198 GLU B O 1
ATOM 3856 N N . GLU B 1 199 ? 15.602 -36.344 -20.469 1 94.69 199 GLU B N 1
ATOM 3857 C CA . GLU B 1 199 ? 16.062 -37.406 -21.328 1 94.69 199 GLU B CA 1
ATOM 3858 C C . GLU B 1 199 ? 14.977 -37.844 -22.328 1 94.69 199 GLU B C 1
ATOM 3860 O O . GLU B 1 199 ? 15.266 -38.125 -23.484 1 94.69 199 GLU B O 1
ATOM 3865 N N . ILE B 1 200 ? 13.758 -37.906 -21.906 1 94.5 200 ILE B N 1
ATOM 3866 C CA . ILE B 1 200 ? 12.633 -38.312 -22.75 1 94.5 200 ILE B CA 1
ATOM 3867 C C . ILE B 1 200 ? 12.523 -37.344 -23.938 1 94.5 200 ILE B C 1
ATOM 3869 O O . ILE B 1 200 ? 12.273 -37.781 -25.062 1 94.5 200 ILE B O 1
ATOM 3873 N N . GLY B 1 201 ? 12.789 -36.125 -23.672 1 89.81 201 GLY B N 1
ATOM 3874 C CA . GLY B 1 201 ? 12.75 -35.125 -24.734 1 89.81 201 GLY B CA 1
ATOM 3875 C C . GLY B 1 201 ? 13.789 -35.375 -25.812 1 89.81 201 GLY B C 1
ATOM 3876 O O . GLY B 1 201 ? 13.633 -34.906 -26.953 1 89.81 201 GLY B O 1
ATOM 3877 N N . GLN B 1 202 ? 14.766 -36.188 -25.5 1 90.56 202 GLN B N 1
ATOM 3878 C CA . GLN B 1 202 ? 15.859 -36.438 -26.422 1 90.56 202 GLN B CA 1
ATOM 3879 C C . GLN B 1 202 ? 15.711 -37.812 -27.094 1 90.56 202 GLN B C 1
ATOM 3881 O O . GLN B 1 202 ? 16.562 -38.219 -27.891 1 90.56 202 GLN B O 1
ATOM 3886 N N . CYS B 1 203 ? 14.633 -38.5 -26.891 1 90.62 203 CYS B N 1
ATOM 3887 C CA . CYS B 1 203 ? 14.484 -39.875 -27.359 1 90.62 203 CYS B CA 1
ATOM 3888 C C . CYS B 1 203 ? 13.727 -39.906 -28.688 1 90.62 203 CYS B C 1
ATOM 3890 O O . CYS B 1 203 ? 13.125 -40.938 -29.031 1 90.62 203 CYS B O 1
ATOM 3892 N N . GLY B 1 204 ? 13.734 -38.938 -29.438 1 85.12 204 GLY B N 1
ATOM 3893 C CA . GLY B 1 204 ? 13.016 -38.938 -30.703 1 85.12 204 GLY B CA 1
ATOM 3894 C C . GLY B 1 204 ? 13.344 -40.094 -31.594 1 85.12 204 GLY B C 1
ATOM 3895 O O . GLY B 1 204 ? 12.453 -40.719 -32.188 1 85.12 204 GLY B O 1
ATOM 3896 N N . GLY B 1 205 ? 14.586 -40.562 -31.703 1 88.88 205 GLY B N 1
ATOM 3897 C CA . GLY B 1 205 ? 15.039 -41.625 -32.562 1 88.88 205 GLY B CA 1
ATOM 3898 C C . GLY B 1 205 ? 15.039 -43 -31.875 1 88.88 205 GLY B C 1
ATOM 3899 O O . GLY B 1 205 ? 15.414 -44 -32.469 1 88.88 205 GLY B O 1
ATOM 3900 N N . ALA B 1 206 ? 14.664 -43 -30.656 1 94.75 206 ALA B N 1
ATOM 3901 C CA . ALA B 1 206 ? 14.641 -44.219 -29.875 1 94.75 206 ALA B CA 1
ATOM 3902 C C . ALA B 1 206 ? 13.32 -44.375 -29.125 1 94.75 206 ALA B C 1
ATOM 3904 O O . ALA B 1 206 ? 13.297 -44.406 -27.891 1 94.75 206 ALA B O 1
ATOM 3905 N N . PRO B 1 207 ? 12.289 -44.656 -29.875 1 96.5 207 PRO B N 1
ATOM 3906 C CA . PRO B 1 207 ? 10.953 -44.625 -29.281 1 96.5 207 PRO B CA 1
ATOM 3907 C C . PRO B 1 207 ? 10.789 -45.688 -28.188 1 96.5 207 PRO B C 1
ATOM 3909 O O . PRO B 1 207 ? 10.109 -45.438 -27.188 1 96.5 207 PRO B O 1
ATOM 3912 N N . ALA B 1 208 ? 11.367 -46.844 -28.328 1 96.62 208 ALA B N 1
ATOM 3913 C CA . ALA B 1 208 ? 11.242 -47.906 -27.312 1 96.62 208 ALA B CA 1
ATOM 3914 C C . ALA B 1 208 ? 11.844 -47.438 -25.984 1 96.62 208 ALA B C 1
ATOM 3916 O O . ALA B 1 208 ? 11.25 -47.656 -24.922 1 96.62 208 ALA B O 1
ATOM 3917 N N . ALA B 1 209 ? 13.016 -46.875 -26.094 1 97 209 ALA B N 1
ATOM 3918 C CA . ALA B 1 209 ? 13.664 -46.312 -24.906 1 97 209 ALA B CA 1
ATOM 3919 C C . ALA B 1 209 ? 12.836 -45.219 -24.281 1 97 209 ALA B C 1
ATOM 3921 O O . ALA B 1 209 ? 12.75 -45.094 -23.062 1 97 209 ALA B O 1
ATOM 3922 N N . GLY B 1 210 ? 12.281 -44.406 -25.141 1 97.5 210 GLY B N 1
ATOM 3923 C CA . GLY B 1 210 ? 11.43 -43.312 -24.672 1 97.5 210 GLY B CA 1
ATOM 3924 C C . GLY B 1 210 ? 10.25 -43.812 -23.844 1 97.5 210 GLY B C 1
ATOM 3925 O O . GLY B 1 210 ? 10 -43.312 -22.75 1 97.5 210 GLY B O 1
ATOM 3926 N N . VAL B 1 211 ? 9.562 -44.75 -24.328 1 98.06 211 VAL B N 1
ATOM 3927 C CA . VAL B 1 211 ? 8.391 -45.312 -23.641 1 98.06 211 VAL B CA 1
ATOM 3928 C C . VAL B 1 211 ? 8.812 -45.906 -22.297 1 98.06 211 VAL B C 1
ATOM 3930 O O . VAL B 1 211 ? 8.109 -45.719 -21.297 1 98.06 211 VAL B O 1
ATOM 3933 N N . ARG B 1 212 ? 9.938 -46.562 -22.281 1 97.69 212 ARG B N 1
ATOM 3934 C CA . ARG B 1 212 ? 10.43 -47.156 -21.031 1 97.69 212 ARG B CA 1
ATOM 3935 C C . ARG B 1 212 ? 10.703 -46.062 -20 1 97.69 212 ARG B C 1
ATOM 3937 O O . ARG B 1 212 ? 10.375 -46.25 -18.828 1 97.69 212 ARG B O 1
ATOM 3944 N N . MET B 1 213 ? 11.305 -45.031 -20.469 1 97.81 213 MET B N 1
ATOM 3945 C CA . MET B 1 213 ? 11.625 -43.938 -19.547 1 97.81 213 MET B CA 1
ATOM 3946 C C . MET B 1 213 ? 10.359 -43.25 -19.047 1 97.81 213 MET B C 1
ATOM 3948 O O . MET B 1 213 ? 10.281 -42.844 -17.891 1 97.81 213 MET B O 1
ATOM 3952 N N . VAL B 1 214 ? 9.367 -43.094 -19.938 1 97.75 214 VAL B N 1
ATOM 3953 C CA . VAL B 1 214 ? 8.086 -42.531 -19.547 1 97.75 214 VAL B CA 1
ATOM 3954 C C . VAL B 1 214 ? 7.453 -43.375 -18.453 1 97.75 214 VAL B C 1
ATOM 3956 O O . VAL B 1 214 ? 6.992 -42.875 -17.438 1 97.75 214 VAL B O 1
ATOM 3959 N N . LYS B 1 215 ? 7.457 -44.656 -18.609 1 97.69 215 LYS B N 1
ATOM 3960 C CA . LYS B 1 215 ? 6.871 -45.562 -17.625 1 97.69 215 LYS B CA 1
ATOM 3961 C C . LYS B 1 215 ? 7.602 -45.5 -16.281 1 97.69 215 LYS B C 1
ATOM 3963 O O . LYS B 1 215 ? 6.973 -45.531 -15.227 1 97.69 215 LYS B O 1
ATOM 3968 N N . ARG B 1 216 ? 8.859 -45.406 -16.375 1 97.5 216 ARG B N 1
ATOM 3969 C CA . ARG B 1 216 ? 9.633 -45.25 -15.148 1 97.5 216 ARG B CA 1
ATOM 3970 C C . ARG B 1 216 ? 9.281 -43.969 -14.438 1 97.5 216 ARG B C 1
ATOM 3972 O O . ARG B 1 216 ? 9.086 -43.938 -13.219 1 97.5 216 ARG B O 1
ATOM 3979 N N . ALA B 1 217 ? 9.227 -42.875 -15.18 1 96.69 217 ALA B N 1
ATOM 3980 C CA . ALA B 1 217 ? 8.875 -41.594 -14.609 1 96.69 217 ALA B CA 1
ATOM 3981 C C . ALA B 1 217 ? 7.5 -41.625 -13.945 1 96.69 217 ALA B C 1
ATOM 3983 O O . ALA B 1 217 ? 7.316 -41.094 -12.844 1 96.69 217 ALA B O 1
ATOM 3984 N N . LEU B 1 218 ? 6.531 -42.25 -14.586 1 96.88 218 LEU B N 1
ATOM 3985 C CA . LEU B 1 218 ? 5.172 -42.344 -14.062 1 96.88 218 LEU B CA 1
ATOM 3986 C C . LEU B 1 218 ? 5.145 -43.125 -12.75 1 96.88 218 LEU B C 1
ATOM 3988 O O . LEU B 1 218 ? 4.414 -42.781 -11.828 1 96.88 218 LEU B O 1
ATOM 3992 N N . ARG B 1 219 ? 5.926 -44.188 -12.664 1 96.75 219 ARG B N 1
ATOM 3993 C CA . ARG B 1 219 ? 6.004 -44.969 -11.438 1 96.75 219 ARG B CA 1
ATOM 3994 C C . ARG B 1 219 ? 6.57 -44.156 -10.289 1 96.75 219 ARG B C 1
ATOM 3996 O O . ARG B 1 219 ? 6.066 -44.219 -9.164 1 96.75 219 ARG B O 1
ATOM 4003 N N . LEU B 1 220 ? 7.586 -43.438 -10.594 1 96.81 220 LEU B N 1
ATOM 4004 C CA . LEU B 1 220 ? 8.203 -42.625 -9.57 1 96.81 220 LEU B CA 1
ATOM 4005 C C . LEU B 1 220 ? 7.254 -41.5 -9.133 1 96.81 220 LEU B C 1
ATOM 4007 O O . LEU B 1 220 ? 7.188 -41.156 -7.953 1 96.81 220 LEU B O 1
ATOM 4011 N N . LEU B 1 221 ? 6.527 -40.906 -10.07 1 96 221 LEU B N 1
ATOM 4012 C CA . LEU B 1 221 ? 5.543 -39.875 -9.758 1 96 221 LEU B CA 1
ATOM 4013 C C . LEU B 1 221 ? 4.453 -40.438 -8.844 1 96 221 LEU B C 1
ATOM 4015 O O . LEU B 1 221 ? 4.027 -39.75 -7.906 1 96 221 LEU B O 1
ATOM 4019 N N . GLU B 1 222 ? 4 -41.562 -9.148 1 94.5 222 GLU B N 1
ATOM 4020 C CA . GLU B 1 222 ? 2.994 -42.219 -8.312 1 94.5 222 GLU B CA 1
ATOM 4021 C C . GLU B 1 222 ? 3.508 -42.438 -6.895 1 94.5 222 GLU B C 1
ATOM 4023 O O . GLU B 1 222 ? 2.803 -42.125 -5.922 1 94.5 222 GLU B O 1
ATOM 4028 N N . GLU B 1 223 ? 4.703 -42.906 -6.797 1 94.44 223 GLU B N 1
ATOM 4029 C CA . GLU B 1 223 ? 5.309 -43.156 -5.492 1 94.44 223 GLU B CA 1
ATOM 4030 C C . GLU B 1 223 ? 5.453 -41.844 -4.695 1 94.44 223 GLU B C 1
ATOM 4032 O O . GLU B 1 223 ? 5.352 -41.844 -3.469 1 94.44 223 GLU B O 1
ATOM 4037 N N . GLU B 1 224 ? 5.695 -40.781 -5.422 1 94.56 224 GLU B N 1
ATOM 4038 C CA . GLU B 1 224 ? 5.93 -39.5 -4.777 1 94.56 224 GLU B CA 1
ATOM 4039 C C . GLU B 1 224 ? 4.621 -38.719 -4.57 1 94.56 224 GLU B C 1
ATOM 4041 O O . GLU B 1 224 ? 4.617 -37.625 -4.02 1 94.56 224 GLU B O 1
ATOM 4046 N N . GLY B 1 225 ? 3.514 -39.25 -5 1 90 225 GLY B N 1
ATOM 4047 C CA . GLY B 1 225 ? 2.23 -38.594 -4.855 1 90 225 GLY B CA 1
ATOM 4048 C C . GLY B 1 225 ? 2.055 -37.406 -5.801 1 90 225 GLY B C 1
ATOM 4049 O O . GLY B 1 225 ? 1.397 -36.406 -5.461 1 90 225 GLY B O 1
ATOM 4050 N N . LEU B 1 226 ? 2.713 -37.469 -7 1 93.75 226 LEU B N 1
ATOM 4051 C CA . LEU B 1 226 ? 2.729 -36.312 -7.906 1 93.75 226 LEU B CA 1
ATOM 4052 C C . LEU B 1 226 ? 2.098 -36.688 -9.25 1 93.75 226 LEU B C 1
ATOM 4054 O O . LEU B 1 226 ? 2.375 -36.031 -10.258 1 93.75 226 LEU B O 1
ATOM 4058 N N . LEU B 1 227 ? 1.244 -37.688 -9.258 1 88.81 227 L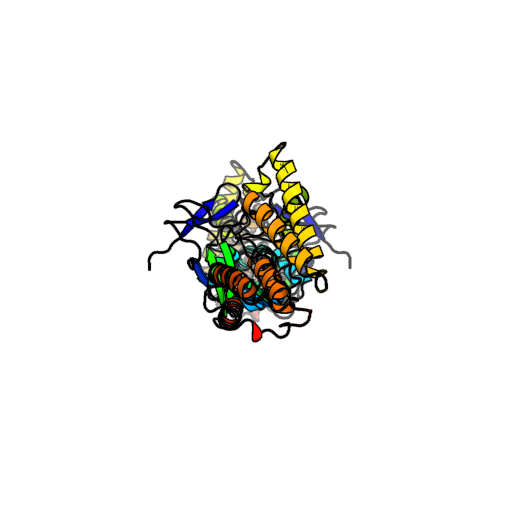EU B N 1
ATOM 4059 C CA . LEU B 1 227 ? 0.612 -38.062 -10.508 1 88.81 227 LEU B CA 1
ATOM 4060 C C . LEU B 1 227 ? -0.284 -36.969 -11.047 1 88.81 227 LEU B C 1
ATOM 4062 O O . LEU B 1 227 ? -0.52 -36.875 -12.25 1 88.81 227 LEU B O 1
ATOM 4066 N N . GLY B 1 228 ? -0.729 -36.25 -10.148 1 80.69 228 GLY B N 1
ATOM 4067 C CA . GLY B 1 228 ? -1.6 -35.156 -10.562 1 80.69 228 GLY B CA 1
ATOM 4068 C C . GLY B 1 228 ? -0.844 -33.969 -11.133 1 80.69 228 GLY B C 1
ATOM 4069 O O . GLY B 1 228 ? -1.452 -33 -11.609 1 80.69 228 GLY B O 1
ATOM 4070 N N . LEU B 1 229 ? 0.553 -34.094 -10.992 1 77.06 229 LEU B N 1
ATOM 4071 C CA . LEU B 1 229 ? 1.403 -33 -11.445 1 77.06 229 LEU B CA 1
ATOM 4072 C C . LEU B 1 229 ? 1.884 -33.25 -12.867 1 77.06 229 LEU B C 1
ATOM 4074 O O . LEU B 1 229 ? 2.658 -34.156 -13.125 1 77.06 229 LEU B O 1
ATOM 4078 N N . SER B 1 230 ? 1.682 -32.625 -13.922 1 72.5 230 SER B N 1
ATOM 4079 C CA . SER B 1 230 ? 2.191 -32.5 -15.289 1 72.5 230 SER B CA 1
ATOM 4080 C C . SER B 1 230 ? 2.369 -33.875 -15.914 1 72.5 230 SER B C 1
ATOM 4082 O O . SER B 1 230 ? 3.359 -34.125 -16.609 1 72.5 230 SER B O 1
ATOM 4084 N N . THR B 1 231 ? 1.558 -34.906 -15.539 1 86.88 231 THR B N 1
ATOM 4085 C CA . THR B 1 231 ? 1.694 -36.219 -16.125 1 86.88 231 THR B CA 1
ATOM 4086 C C . THR B 1 231 ? 1.146 -36.25 -17.547 1 86.88 231 THR B C 1
ATOM 4088 O O . THR B 1 231 ? 1.484 -37.125 -18.328 1 86.88 231 THR B O 1
ATOM 4091 N N . ALA B 1 232 ? 0.362 -35.312 -17.844 1 90.69 232 ALA B N 1
ATOM 4092 C CA . ALA B 1 232 ? -0.232 -35.281 -19.188 1 90.69 232 ALA B CA 1
ATOM 4093 C C . ALA B 1 232 ? 0.844 -35.188 -20.266 1 90.69 232 ALA B C 1
ATOM 4095 O O . ALA B 1 232 ? 0.737 -35.844 -21.297 1 90.69 232 ALA B O 1
ATOM 4096 N N . GLY B 1 233 ? 1.853 -34.469 -19.984 1 91.12 233 GLY B N 1
ATOM 4097 C CA . GLY B 1 233 ? 2.961 -34.344 -20.922 1 91.12 233 GLY B CA 1
ATOM 4098 C C . GLY B 1 233 ? 3.676 -35.656 -21.172 1 91.12 233 GLY B C 1
ATOM 4099 O O . GLY B 1 233 ? 4.062 -35.969 -22.297 1 91.12 233 GLY B O 1
ATOM 4100 N N . LEU B 1 234 ? 3.842 -36.375 -20.156 1 94.56 234 LEU B N 1
ATOM 4101 C CA . LEU B 1 234 ? 4.484 -37.688 -20.266 1 94.56 234 LEU B CA 1
ATOM 4102 C C . LEU B 1 234 ? 3.629 -38.656 -21.094 1 94.56 234 LEU B C 1
ATOM 4104 O O . LEU B 1 234 ? 4.148 -39.375 -21.938 1 94.56 234 LEU B O 1
ATOM 4108 N N . TYR B 1 235 ? 2.344 -38.688 -20.844 1 96.5 235 TYR B N 1
ATOM 4109 C CA . TYR B 1 235 ? 1.443 -39.5 -21.625 1 96.5 235 TYR B CA 1
ATOM 4110 C C . TYR B 1 235 ? 1.492 -39.125 -23.094 1 96.5 235 TYR B C 1
ATOM 4112 O O . TYR B 1 235 ? 1.487 -39.969 -23.984 1 96.5 235 TYR B O 1
ATOM 4120 N N . TYR B 1 236 ? 1.558 -37.906 -23.328 1 95 236 TYR B N 1
ATOM 4121 C CA . TYR B 1 236 ? 1.64 -37.406 -24.703 1 95 236 TYR B CA 1
ATOM 4122 C C . TYR B 1 236 ? 2.949 -37.844 -25.359 1 95 236 TYR B C 1
ATOM 4124 O O . TYR B 1 236 ? 2.973 -38.188 -26.531 1 95 236 TYR B O 1
ATOM 4132 N N . ASP B 1 237 ? 4.027 -37.688 -24.625 1 95.44 237 ASP B N 1
ATOM 4133 C CA . ASP B 1 237 ? 5.312 -38.156 -25.156 1 95.44 237 ASP B CA 1
ATOM 4134 C C . ASP B 1 237 ? 5.254 -39.625 -25.562 1 95.44 237 ASP B C 1
ATOM 4136 O O . ASP B 1 237 ? 5.711 -39.969 -26.656 1 95.44 237 ASP B O 1
ATOM 4140 N N . ALA B 1 238 ? 4.711 -40.438 -24.703 1 97.75 238 ALA B N 1
ATOM 4141 C CA . ALA B 1 238 ? 4.582 -41.844 -25.016 1 97.75 238 ALA B CA 1
ATOM 4142 C C . ALA B 1 238 ? 3.697 -42.062 -26.25 1 97.75 238 ALA B C 1
ATOM 4144 O O . ALA B 1 238 ? 3.986 -42.938 -27.078 1 97.75 238 ALA B O 1
ATOM 4145 N N . PHE B 1 239 ? 2.654 -41.344 -26.281 1 97.69 239 PHE B N 1
ATOM 4146 C CA . PHE B 1 239 ? 1.811 -41.375 -27.469 1 97.69 239 PHE B CA 1
ATOM 4147 C C . PHE B 1 239 ? 2.633 -41.094 -28.719 1 97.69 239 PHE B C 1
ATOM 4149 O O . PHE B 1 239 ? 2.553 -41.812 -29.703 1 97.69 239 PHE B O 1
ATOM 4156 N N . GLN B 1 240 ? 3.422 -40.031 -28.688 1 96.94 240 GLN B N 1
ATOM 4157 C CA . GLN B 1 240 ? 4.219 -39.625 -29.844 1 96.94 240 GLN B CA 1
ATOM 4158 C C . GLN B 1 240 ? 5.195 -40.75 -30.25 1 96.94 240 GLN B C 1
ATOM 4160 O O . GLN B 1 240 ? 5.406 -40.969 -31.438 1 96.94 240 GLN B O 1
ATOM 4165 N N . PHE B 1 241 ? 5.766 -41.406 -29.266 1 97.69 241 PHE B N 1
ATOM 4166 C CA . PHE B 1 241 ? 6.676 -42.5 -29.562 1 97.69 241 PHE B CA 1
ATOM 4167 C C . PHE B 1 241 ? 5.949 -43.625 -30.297 1 97.69 241 PHE B C 1
ATOM 4169 O O . PHE B 1 241 ? 6.441 -44.156 -31.297 1 97.69 241 PHE B O 1
ATOM 4176 N N . CYS B 1 242 ? 4.793 -43.938 -29.812 1 97.75 242 CYS B N 1
ATOM 4177 C CA . CYS B 1 242 ? 4.023 -45.031 -30.422 1 97.75 242 CYS B CA 1
ATOM 4178 C C . CYS B 1 242 ? 3.561 -44.688 -31.828 1 97.75 242 CYS B C 1
ATOM 4180 O O . CYS B 1 242 ? 3.619 -45.5 -32.719 1 97.75 242 CYS B O 1
ATOM 4182 N N . VAL B 1 243 ? 3.129 -43.469 -31.922 1 96.94 243 VAL B N 1
ATOM 4183 C CA . VAL B 1 243 ? 2.648 -43 -33.219 1 96.94 243 VAL B CA 1
ATOM 4184 C C . VAL B 1 243 ? 3.797 -43 -34.219 1 96.94 243 VAL B C 1
ATOM 4186 O O . VAL B 1 243 ? 3.604 -43.344 -35.406 1 96.94 243 VAL B O 1
ATOM 4189 N N . SER B 1 244 ? 4.949 -42.625 -33.812 1 96.69 244 SER B N 1
ATOM 4190 C CA . SER B 1 244 ? 6.094 -42.5 -34.719 1 96.69 244 SER B CA 1
ATOM 4191 C C . SER B 1 244 ? 6.445 -43.844 -35.344 1 96.69 244 SER B C 1
ATOM 4193 O O . SER B 1 244 ? 7.012 -43.875 -36.438 1 96.69 244 SER B O 1
ATOM 4195 N N . VAL B 1 245 ? 6.082 -44.969 -34.75 1 97.38 245 VAL B N 1
ATOM 4196 C CA . VAL B 1 245 ? 6.402 -46.281 -35.281 1 97.38 245 VAL B CA 1
ATOM 4197 C C . VAL B 1 245 ? 5.121 -47 -35.719 1 97.38 245 VAL B C 1
ATOM 4199 O O . VAL B 1 245 ? 5.074 -48.219 -35.812 1 97.38 245 VAL B O 1
ATOM 4202 N N . ALA B 1 246 ? 4.055 -46.219 -35.781 1 96.81 246 ALA B N 1
ATOM 4203 C CA . ALA B 1 246 ? 2.764 -46.656 -36.281 1 96.81 246 ALA B CA 1
ATOM 4204 C C . ALA B 1 246 ? 2.166 -47.75 -35.406 1 96.81 246 ALA B C 1
ATOM 4206 O O . ALA B 1 246 ? 1.52 -48.688 -35.875 1 96.81 246 ALA B O 1
ATOM 4207 N N . ASP B 1 247 ? 2.549 -47.75 -34.156 1 97.19 247 ASP B N 1
ATOM 4208 C CA . ASP B 1 247 ? 1.895 -48.594 -33.156 1 97.19 247 ASP B CA 1
ATOM 4209 C C . ASP B 1 247 ? 0.567 -48 -32.719 1 97.19 247 ASP B C 1
ATOM 4211 O O . ASP B 1 247 ? 0.454 -47.531 -31.578 1 97.19 247 ASP B O 1
ATOM 4215 N N . SER B 1 248 ? -0.438 -48.156 -33.438 1 96.5 248 SER B N 1
ATOM 4216 C CA . SER B 1 248 ? -1.706 -47.469 -33.25 1 96.5 248 SER B CA 1
ATOM 4217 C C . SER B 1 248 ? -2.414 -47.875 -31.984 1 96.5 248 SER B C 1
ATOM 4219 O O . SER B 1 248 ? -3.035 -47.062 -31.312 1 96.5 248 SER B O 1
ATOM 4221 N N . LYS B 1 249 ? -2.32 -49.156 -31.688 1 96.56 249 LYS B N 1
ATOM 4222 C CA . LYS B 1 249 ? -3.012 -49.688 -30.5 1 96.56 249 LYS B CA 1
ATOM 4223 C C . LYS B 1 249 ? -2.498 -49 -29.234 1 96.56 249 LYS B C 1
ATOM 4225 O O . LYS B 1 249 ? -3.281 -48.438 -28.469 1 96.56 249 LYS B O 1
ATOM 4230 N N . ASN B 1 250 ? -1.221 -49.031 -29.078 1 97.94 250 ASN B N 1
ATOM 4231 C CA . ASN B 1 250 ? -0.642 -48.406 -27.875 1 97.94 250 ASN B CA 1
ATOM 4232 C C . ASN B 1 250 ? -0.703 -46.906 -27.938 1 97.94 250 ASN B C 1
ATOM 4234 O O . ASN B 1 250 ? -0.842 -46.25 -26.906 1 97.94 250 ASN B O 1
ATOM 4238 N N . ALA B 1 251 ? -0.607 -46.312 -29.094 1 97.88 251 ALA B N 1
ATOM 4239 C CA . ALA B 1 251 ? -0.785 -44.875 -29.25 1 97.88 251 ALA B CA 1
ATOM 4240 C C . ALA B 1 251 ? -2.143 -44.438 -28.703 1 97.88 251 ALA B C 1
ATOM 4242 O O . ALA B 1 251 ? -2.232 -43.469 -27.969 1 97.88 251 ALA B O 1
ATOM 4243 N N . LYS B 1 252 ? -3.154 -45.188 -29.047 1 97.62 252 LYS B N 1
ATOM 4244 C CA . LYS B 1 252 ? -4.496 -44.844 -28.578 1 97.62 252 LYS B CA 1
ATOM 4245 C C . LYS B 1 252 ? -4.598 -44.969 -27.062 1 97.62 252 LYS B C 1
ATOM 4247 O O . LYS B 1 252 ? -5.254 -44.125 -26.406 1 97.62 252 LYS B O 1
ATOM 4252 N N . ALA B 1 253 ? -3.979 -45.969 -26.531 1 97.88 253 ALA B N 1
ATOM 4253 C CA . ALA B 1 253 ? -4.004 -46.156 -25.078 1 97.88 253 ALA B CA 1
ATOM 4254 C C . ALA B 1 253 ? -3.328 -45 -24.359 1 97.88 253 ALA B C 1
ATOM 4256 O O . ALA B 1 253 ? -3.846 -44.5 -23.359 1 97.88 253 ALA B O 1
ATOM 4257 N N . TRP B 1 254 ? -2.178 -44.594 -24.891 1 97.88 254 TRP B N 1
ATOM 4258 C CA . TRP B 1 254 ? -1.463 -43.469 -24.297 1 97.88 254 TRP B CA 1
ATOM 4259 C C . TRP B 1 254 ? -2.225 -42.156 -24.5 1 97.88 254 TRP B C 1
ATOM 4261 O O . TRP B 1 254 ? -2.27 -41.312 -23.609 1 97.88 254 TRP B O 1
ATOM 4271 N N . ALA B 1 255 ? -2.807 -42 -25.625 1 97.62 255 ALA B N 1
ATOM 4272 C CA . ALA B 1 255 ? -3.621 -40.812 -25.891 1 97.62 255 ALA B CA 1
ATOM 4273 C C . ALA B 1 255 ? -4.812 -40.719 -24.938 1 97.62 255 ALA B C 1
ATOM 4275 O O . ALA B 1 255 ? -5.215 -39.656 -24.531 1 97.62 255 ALA B O 1
ATOM 4276 N N . SER B 1 256 ? -5.379 -41.875 -24.672 1 97.69 256 SER B N 1
ATOM 4277 C CA . SER B 1 256 ? -6.496 -41.938 -23.734 1 97.69 256 SER B CA 1
ATOM 4278 C C . SER B 1 256 ? -6.09 -41.438 -22.359 1 97.69 256 SER B C 1
ATOM 4280 O O . SER B 1 256 ? -6.816 -40.688 -21.719 1 97.69 256 SER B O 1
ATOM 4282 N N . LYS B 1 257 ? -4.957 -41.875 -21.891 1 97 257 LYS B N 1
ATOM 4283 C CA . LYS B 1 257 ? -4.449 -41.406 -20.594 1 97 257 LYS B CA 1
ATOM 4284 C C . LYS B 1 257 ? -4.18 -39.906 -20.609 1 97 257 LYS B C 1
ATOM 4286 O O . LYS B 1 257 ? -4.488 -39.188 -19.656 1 97 257 LYS B O 1
ATOM 4291 N N . ALA B 1 258 ? -3.543 -39.5 -21.703 1 96.5 258 ALA B N 1
ATOM 4292 C CA . ALA B 1 258 ? -3.271 -38.062 -21.844 1 96.5 258 ALA B CA 1
ATOM 4293 C C . ALA B 1 258 ? -4.566 -37.25 -21.828 1 96.5 258 ALA B C 1
ATOM 4295 O O . ALA B 1 258 ? -4.668 -36.25 -21.125 1 96.5 258 ALA B O 1
ATOM 4296 N N . TRP B 1 259 ? -5.52 -37.656 -22.578 1 96.75 259 TRP B N 1
ATOM 4297 C CA . TRP B 1 259 ? -6.812 -37 -22.656 1 96.75 259 TRP B CA 1
ATOM 4298 C C . TRP B 1 259 ? -7.465 -36.906 -21.281 1 96.75 259 TRP B C 1
ATOM 4300 O O . TRP B 1 259 ? -7.914 -35.844 -20.859 1 96.75 259 TRP B O 1
ATOM 4310 N N . ASP B 1 260 ? -7.531 -38.062 -20.625 1 96.19 260 ASP B N 1
ATOM 4311 C CA . ASP B 1 260 ? -8.117 -38.125 -19.281 1 96.19 260 ASP B CA 1
ATOM 4312 C C . ASP B 1 260 ? -7.426 -37.156 -18.344 1 96.19 260 ASP B C 1
ATOM 4314 O O . ASP B 1 260 ? -8.086 -36.438 -17.562 1 96.19 260 ASP B O 1
ATOM 4318 N N . THR B 1 261 ? -6.164 -37.094 -18.375 1 95.75 261 THR B N 1
ATOM 4319 C CA . THR B 1 261 ? -5.391 -36.25 -17.484 1 95.75 261 THR B CA 1
ATOM 4320 C C . THR B 1 261 ? -5.598 -34.781 -17.828 1 95.75 261 THR B C 1
ATOM 4322 O O . THR B 1 261 ? -5.77 -33.938 -16.922 1 95.75 261 THR B O 1
ATOM 4325 N N . TYR B 1 262 ? -5.551 -34.406 -19.078 1 95.12 262 TYR B N 1
ATOM 4326 C CA . TYR B 1 262 ? -5.82 -33.031 -19.469 1 95.12 262 TYR B CA 1
ATOM 4327 C C . TYR B 1 262 ? -7.227 -32.625 -19.062 1 95.12 262 TYR B C 1
ATOM 4329 O O . TYR B 1 262 ? -7.441 -31.484 -18.609 1 95.12 262 TYR B O 1
ATOM 4337 N N . CYS B 1 263 ? -8.211 -33.5 -19.234 1 95.69 263 CYS B N 1
ATOM 4338 C CA . CYS B 1 263 ? -9.578 -33.219 -18.797 1 95.69 263 CYS B CA 1
ATOM 4339 C C . CYS B 1 263 ? -9.625 -32.938 -17.297 1 95.69 263 CYS B C 1
ATOM 4341 O O . CYS B 1 263 ? -10.289 -31.984 -16.875 1 95.69 263 CYS B O 1
ATOM 4343 N N . ALA B 1 264 ? -8.883 -33.656 -16.594 1 95.44 264 ALA B N 1
ATOM 4344 C CA . ALA B 1 264 ? -8.906 -33.531 -15.148 1 95.44 264 ALA B CA 1
ATOM 4345 C C . ALA B 1 264 ? -8.195 -32.25 -14.711 1 95.44 264 ALA B C 1
ATOM 4347 O O . ALA B 1 264 ? -8.617 -31.578 -13.758 1 95.44 264 ALA B O 1
ATOM 4348 N N . MET B 1 265 ? -7.16 -31.875 -15.375 1 94.12 265 MET B N 1
ATOM 4349 C CA . MET B 1 265 ? -6.297 -30.781 -14.922 1 94.12 265 MET B CA 1
ATOM 4350 C C . MET B 1 265 ? -6.742 -29.453 -15.5 1 94.12 265 MET B C 1
ATOM 4352 O O . MET B 1 265 ? -6.508 -28.406 -14.906 1 94.12 265 MET B O 1
ATOM 4356 N N . ARG B 1 266 ? -7.34 -29.484 -16.703 1 93.88 266 ARG B N 1
ATOM 4357 C CA . ARG B 1 266 ? -7.602 -28.234 -17.406 1 93.88 266 ARG B CA 1
ATOM 4358 C C . ARG B 1 266 ? -9.062 -28.141 -17.828 1 93.88 266 ARG B C 1
ATOM 4360 O O . ARG B 1 266 ? -9.492 -27.109 -18.359 1 93.88 266 ARG B O 1
ATOM 4367 N N . GLY B 1 267 ? -9.82 -29.234 -17.641 1 93.88 267 GLY B N 1
ATOM 4368 C CA . GLY B 1 267 ? -11.188 -29.297 -18.125 1 93.88 267 GLY B CA 1
ATOM 4369 C C . GLY B 1 267 ? -11.312 -29.906 -19.516 1 93.88 267 GLY B C 1
ATOM 4370 O O . GLY B 1 267 ? -10.391 -29.797 -20.328 1 93.88 267 GLY B O 1
ATOM 4371 N N . PRO B 1 268 ? -12.383 -30.516 -19.734 1 94.44 268 PRO B N 1
ATOM 4372 C CA . PRO B 1 268 ? -12.57 -31.234 -21 1 94.44 268 PRO B CA 1
ATOM 4373 C C . PRO B 1 268 ? -12.602 -30.297 -22.219 1 94.44 268 PRO B C 1
ATOM 4375 O O . PRO B 1 268 ? -12.352 -30.734 -23.344 1 94.44 268 PRO B O 1
ATOM 4378 N N . ASP B 1 269 ? -12.859 -29.031 -22 1 93.75 269 ASP B N 1
ATOM 4379 C CA . ASP B 1 269 ? -12.992 -28.078 -23.094 1 93.75 269 ASP B CA 1
ATOM 4380 C C . ASP B 1 269 ? -11.664 -27.391 -23.375 1 93.75 269 ASP B C 1
ATOM 4382 O O . ASP B 1 269 ? -11.578 -26.516 -24.25 1 93.75 269 ASP B O 1
ATOM 4386 N N . SER B 1 270 ? -10.656 -27.781 -22.656 1 94.31 270 SER B N 1
ATOM 4387 C CA . SER B 1 270 ? -9.344 -27.188 -22.922 1 94.31 270 SER B CA 1
ATOM 4388 C C . SER B 1 270 ? -8.828 -27.609 -24.297 1 94.31 270 SER B C 1
ATOM 4390 O O . SER B 1 270 ? -9.211 -28.641 -24.828 1 94.31 270 SER B O 1
ATOM 4392 N N . GLU B 1 271 ? -7.961 -26.781 -24.844 1 92.56 271 GLU B N 1
ATOM 4393 C CA . GLU B 1 271 ? -7.395 -27.062 -26.156 1 92.56 271 GLU B CA 1
ATOM 4394 C C . GLU B 1 271 ? -6.617 -28.375 -26.156 1 92.56 271 GLU B C 1
ATOM 4396 O O . GLU B 1 271 ? -6.699 -29.156 -27.109 1 92.56 271 GLU B O 1
ATOM 4401 N N . ALA B 1 272 ? -5.879 -28.594 -25.141 1 92.69 272 ALA B N 1
ATOM 4402 C CA . ALA B 1 272 ? -5.086 -29.828 -25.031 1 92.69 272 ALA B CA 1
ATOM 4403 C C . ALA B 1 272 ? -5.984 -31.062 -24.984 1 92.69 272 ALA B C 1
ATOM 4405 O O . ALA B 1 272 ? -5.695 -32.062 -25.625 1 92.69 272 ALA B O 1
ATOM 4406 N N . ALA B 1 273 ? -7.059 -30.969 -24.219 1 95.5 273 ALA B N 1
ATOM 4407 C CA . ALA B 1 273 ? -7.992 -32.094 -24.125 1 95.5 273 ALA B CA 1
ATOM 4408 C C . ALA B 1 273 ? -8.625 -32.406 -25.469 1 95.5 273 ALA B C 1
ATOM 4410 O O . ALA B 1 273 ? -8.719 -33.562 -25.875 1 95.5 273 ALA B O 1
ATOM 4411 N N . LYS B 1 274 ? -8.992 -31.391 -26.172 1 95.56 274 LYS B N 1
ATOM 4412 C CA . LYS B 1 274 ? -9.594 -31.562 -27.5 1 95.56 274 LYS B CA 1
ATOM 4413 C C . LYS B 1 274 ? -8.602 -32.188 -28.469 1 95.56 274 LYS B C 1
ATOM 4415 O O . LYS B 1 274 ? -8.969 -33.062 -29.266 1 95.56 274 LYS B O 1
ATOM 4420 N N . LYS B 1 275 ? -7.438 -31.672 -28.422 1 95.25 275 LYS B N 1
ATOM 4421 C CA . LYS B 1 275 ? -6.387 -32.188 -29.281 1 95.25 275 LYS B CA 1
ATOM 4422 C C . LYS B 1 275 ? -6.172 -33.688 -29.047 1 95.25 275 LYS B C 1
ATOM 4424 O O . LYS B 1 275 ? -6.078 -34.469 -29.984 1 95.25 275 LYS B O 1
ATOM 4429 N N . MET B 1 276 ? -6.059 -34.062 -27.797 1 96.12 276 MET B N 1
ATOM 4430 C CA . MET B 1 276 ? -5.84 -35.469 -27.469 1 96.12 276 MET B CA 1
ATOM 4431 C C . MET B 1 276 ? -7.039 -36.312 -27.891 1 96.12 276 MET B C 1
ATOM 4433 O O . MET B 1 276 ? -6.875 -37.469 -28.297 1 96.12 276 MET B O 1
ATOM 4437 N N . HIS B 1 277 ? -8.188 -35.781 -27.75 1 96.56 277 HIS B N 1
ATOM 4438 C CA . HIS B 1 277 ? -9.383 -36.5 -28.172 1 96.56 277 HIS B CA 1
ATOM 4439 C C . HIS B 1 277 ? -9.344 -36.812 -29.672 1 96.56 277 HIS B C 1
ATOM 4441 O O . HIS B 1 277 ? -9.742 -37.906 -30.094 1 96.56 277 HIS B O 1
ATOM 4447 N N . LYS B 1 278 ? -8.891 -35.875 -30.422 1 96.31 278 LYS B N 1
ATOM 4448 C CA . LYS B 1 278 ? -8.719 -36.094 -31.859 1 96.31 278 LYS B CA 1
ATOM 4449 C C . LYS B 1 278 ? -7.773 -37.281 -32.125 1 96.31 278 LYS B C 1
ATOM 4451 O O . LYS B 1 278 ? -8.047 -38.125 -32.969 1 96.31 278 LYS B O 1
ATOM 4456 N N . TYR B 1 279 ? -6.641 -37.281 -31.375 1 96.44 279 TYR B N 1
ATOM 4457 C CA . TYR B 1 279 ? -5.656 -38.344 -31.562 1 96.44 279 TYR B CA 1
ATOM 4458 C C . TYR B 1 279 ? -6.191 -39.688 -31.078 1 96.44 279 TYR B C 1
ATOM 4460 O O . TYR B 1 279 ? -5.816 -40.75 -31.594 1 96.44 279 TYR B O 1
ATOM 4468 N N . LEU B 1 280 ? -7.031 -39.656 -30.062 1 95.5 280 LEU B N 1
ATOM 4469 C CA . LEU B 1 280 ? -7.68 -40.875 -29.578 1 95.5 280 LEU B CA 1
ATOM 4470 C C . LEU B 1 280 ? -8.57 -41.469 -30.656 1 95.5 280 LEU B C 1
ATOM 4472 O O . LEU B 1 280 ? -8.633 -42.688 -30.797 1 95.5 280 LEU B O 1
ATOM 4476 N N . LYS B 1 281 ? -9.156 -40.688 -31.469 1 95.31 281 LYS B N 1
ATOM 4477 C CA . LYS B 1 281 ? -10.031 -41.125 -32.531 1 95.31 281 LYS B CA 1
ATOM 4478 C C . LYS B 1 281 ? -9.211 -41.656 -33.719 1 95.31 281 LYS B C 1
ATOM 4480 O O . LYS B 1 281 ? -9.57 -42.688 -34.312 1 95.31 281 LYS B O 1
ATOM 4485 N N . ASP B 1 282 ? -8.18 -40.906 -33.969 1 96 282 ASP B N 1
ATOM 4486 C CA . ASP B 1 282 ? -7.34 -41.312 -35.094 1 96 282 ASP B CA 1
ATOM 4487 C C . ASP B 1 282 ? -5.883 -40.906 -34.844 1 96 282 ASP B C 1
ATOM 4489 O O . ASP B 1 282 ? -5.457 -39.812 -35.219 1 96 282 ASP B O 1
ATOM 4493 N N . PRO B 1 283 ? -5.113 -41.812 -34.375 1 94.88 283 PRO B N 1
ATOM 4494 C CA . PRO B 1 283 ? -3.703 -41.531 -34.094 1 94.88 283 PRO B CA 1
ATOM 4495 C C . PRO B 1 283 ? -2.951 -41.094 -35.375 1 94.88 283 PRO B C 1
ATOM 4497 O O . PRO B 1 283 ? -1.924 -40.406 -35.281 1 94.88 283 PRO B O 1
ATOM 4500 N N . ARG B 1 284 ? -3.369 -41.438 -36.594 1 93.38 284 ARG B N 1
ATOM 4501 C CA . ARG B 1 284 ? -2.707 -41.156 -37.844 1 93.38 284 ARG B CA 1
ATOM 4502 C C . ARG B 1 284 ? -2.746 -39.656 -38.125 1 93.38 284 ARG B C 1
ATOM 4504 O O . ARG B 1 284 ? -2.008 -39.156 -39 1 93.38 284 ARG B O 1
ATOM 4511 N N . ALA B 1 285 ? -3.609 -39.031 -37.438 1 94.75 285 ALA B N 1
ATOM 4512 C CA . ALA B 1 285 ? -3.764 -37.594 -37.625 1 94.75 285 ALA B CA 1
ATOM 4513 C C . ALA B 1 285 ? -2.527 -36.844 -37.156 1 94.75 285 ALA B C 1
ATOM 4515 O O . ALA B 1 285 ? -2.33 -35.656 -37.5 1 94.75 285 ALA B O 1
ATOM 4516 N N . HIS B 1 286 ? -1.766 -37.469 -36.281 1 95.06 286 HIS B N 1
ATOM 4517 C CA . HIS B 1 286 ? -0.538 -36.844 -35.812 1 95.06 286 HIS B CA 1
ATOM 4518 C C . HIS B 1 286 ? 0.53 -36.812 -36.906 1 95.06 286 HIS B C 1
ATOM 4520 O O . HIS B 1 286 ? 0.687 -37.812 -37.625 1 95.06 286 HIS B O 1
ATOM 4526 N N . LEU B 1 287 ? 1.28 -35.781 -36.969 1 92.12 287 LEU B N 1
ATOM 4527 C CA . LEU B 1 287 ? 2.229 -35.562 -38.062 1 92.12 287 LEU B CA 1
ATOM 4528 C C . LEU B 1 287 ? 3.367 -36.562 -38 1 92.12 287 LEU B C 1
ATOM 4530 O O . LEU B 1 287 ? 3.982 -36.875 -39 1 92.12 287 LEU B O 1
ATOM 4534 N N . ALA B 1 288 ? 3.617 -37.094 -36.875 1 91.94 288 ALA B N 1
ATOM 4535 C CA . ALA B 1 288 ? 4.758 -37.969 -36.688 1 91.94 288 ALA B CA 1
ATOM 4536 C C . ALA B 1 288 ? 4.379 -39.406 -37 1 91.94 288 ALA B C 1
ATOM 4538 O O . ALA B 1 288 ? 5.195 -40.344 -36.844 1 91.94 288 ALA B O 1
ATOM 4539 N N . PHE B 1 289 ? 3.207 -39.625 -37.438 1 94.69 289 PHE B N 1
ATOM 4540 C CA . PHE B 1 289 ? 2.754 -41 -37.656 1 94.69 289 PHE B CA 1
ATOM 4541 C C . PHE B 1 289 ? 3.646 -41.719 -38.656 1 94.69 289 PHE B C 1
ATOM 4543 O O . PHE B 1 289 ? 3.799 -41.25 -39.781 1 94.69 289 PHE B O 1
ATOM 4550 N N . GLY B 1 290 ? 4.285 -42.781 -38.219 1 93.19 290 GLY B N 1
ATOM 4551 C CA . GLY B 1 290 ? 5.043 -43.656 -39.125 1 93.19 290 GLY B CA 1
ATOM 4552 C C . GLY B 1 290 ? 6.352 -43.031 -39.562 1 93.19 290 GLY B C 1
ATOM 4553 O O . GLY B 1 290 ? 6.824 -43.312 -40.656 1 93.19 290 GLY B O 1
ATOM 4554 N N . LEU B 1 291 ? 6.867 -42.25 -38.875 1 94 291 LEU B N 1
ATOM 4555 C CA . LEU B 1 291 ? 8.156 -41.625 -39.156 1 94 291 LEU B CA 1
ATOM 4556 C C . LEU B 1 291 ? 9.266 -42.656 -39.188 1 94 291 LEU B C 1
ATOM 4558 O O . LEU B 1 291 ? 10.266 -42.5 -39.875 1 94 291 LEU B O 1
ATOM 4562 N N . TYR B 1 292 ? 9.133 -43.656 -38.375 1 94.5 292 TYR B N 1
ATOM 4563 C CA . TYR B 1 292 ? 10.117 -44.719 -38.25 1 94.5 292 TYR B CA 1
ATOM 4564 C C . TYR B 1 292 ? 9.508 -46.062 -38.625 1 94.5 292 TYR B C 1
ATOM 4566 O O . TYR B 1 292 ? 8.297 -46.188 -38.812 1 94.5 292 TYR B O 1
ATOM 4574 N N . PRO B 1 293 ? 10.383 -47.094 -38.781 1 94.88 293 PRO B N 1
ATOM 4575 C CA . PRO B 1 293 ? 9.859 -48.438 -39.125 1 94.88 293 PRO B CA 1
ATOM 4576 C C . PRO B 1 293 ? 8.859 -48.938 -38.094 1 94.88 293 PRO B C 1
ATOM 4578 O O . PRO B 1 293 ? 9.039 -48.719 -36.906 1 94.88 293 PRO B O 1
ATOM 4581 N N . ARG B 1 294 ? 7.906 -49.719 -38.562 1 96.44 294 ARG B N 1
ATOM 4582 C CA . ARG B 1 294 ? 6.832 -50.219 -37.719 1 96.44 294 ARG B CA 1
ATOM 4583 C C . ARG B 1 294 ? 7.387 -51.094 -36.594 1 96.44 294 ARG B C 1
ATOM 4585 O O . ARG B 1 294 ? 8.258 -51.938 -36.844 1 96.44 294 ARG B O 1
ATOM 4592 N N . GLN B 1 295 ? 6.969 -50.781 -35.406 1 95.44 295 GLN B N 1
ATOM 4593 C CA . GLN B 1 295 ? 7.352 -51.469 -34.188 1 95.44 295 GLN B CA 1
ATOM 4594 C C . GLN B 1 295 ? 6.215 -51.5 -33.156 1 95.44 295 GLN B C 1
ATOM 4596 O O . GLN B 1 295 ? 5.395 -50.562 -33.125 1 95.44 295 GLN B O 1
ATOM 4601 N N . LYS B 1 296 ? 6.137 -52.625 -32.438 1 96.88 296 LYS B N 1
ATOM 4602 C CA . LYS B 1 296 ? 5.199 -52.688 -31.328 1 96.88 296 LYS B CA 1
ATOM 4603 C C . LYS B 1 296 ? 5.875 -52.281 -30.016 1 96.88 296 LYS B C 1
ATOM 4605 O O . LYS B 1 296 ? 6.863 -52.906 -29.609 1 96.88 296 LYS B O 1
ATOM 4610 N N . LEU B 1 297 ? 5.41 -51.281 -29.469 1 97.44 297 LEU B N 1
ATOM 4611 C CA . LEU B 1 297 ? 5.93 -50.812 -28.172 1 97.44 297 LEU B CA 1
ATOM 4612 C C . LEU B 1 297 ? 5.008 -51.25 -27.031 1 97.44 297 LEU B C 1
ATOM 4614 O O . LEU B 1 297 ? 4.27 -52.219 -27.156 1 97.44 297 LEU B O 1
ATOM 4618 N N . SER B 1 298 ? 5.133 -50.562 -25.828 1 97.12 298 SER B N 1
ATOM 4619 C CA . SER B 1 298 ? 4.305 -50.938 -24.688 1 97.12 298 SER B CA 1
ATOM 4620 C C . SER B 1 298 ? 3.316 -49.844 -24.328 1 97.12 298 SER B C 1
ATOM 4622 O O . SER B 1 298 ? 3.613 -48.656 -24.5 1 97.12 298 SER B O 1
ATOM 4624 N N . GLY B 1 299 ? 2.141 -50.25 -23.875 1 96.31 299 GLY B N 1
ATOM 4625 C CA . GLY B 1 299 ? 1.112 -49.312 -23.438 1 96.31 299 GLY B CA 1
ATOM 4626 C C . GLY B 1 299 ? 1.241 -48.938 -21.969 1 96.31 299 GLY B C 1
ATOM 4627 O O . GLY B 1 299 ? 2.199 -49.312 -21.297 1 96.31 299 GLY B O 1
ATOM 4628 N N . PRO B 1 300 ? 0.332 -48.156 -21.531 1 95.75 300 PRO B N 1
ATOM 4629 C CA . PRO B 1 300 ? 0.338 -47.75 -20.125 1 95.75 300 PRO B CA 1
ATOM 4630 C C . PRO B 1 300 ? 0.02 -48.906 -19.188 1 95.75 300 PRO B C 1
ATOM 4632 O O . PRO B 1 300 ? -0.604 -49.875 -19.594 1 95.75 300 PRO B O 1
ATOM 4635 N N . ASP B 1 301 ? 0.49 -48.812 -17.984 1 87.12 301 ASP B N 1
ATOM 4636 C CA . ASP B 1 301 ? 0.203 -49.844 -16.984 1 87.12 301 ASP B CA 1
ATOM 4637 C C . ASP B 1 301 ? -1.183 -49.625 -16.375 1 87.12 301 ASP B C 1
ATOM 4639 O O . ASP B 1 301 ? -1.678 -48.5 -16.297 1 87.12 301 ASP B O 1
#

InterPro domains:
  IPR001214 SET domain [PF00856] (14-150)
  IPR001214 SET domain [PS50280] (1-150)
  IPR001214 SET domain [SM00317] (3-156)
  IPR011990 Tetratricopeptide-like helical domain superfamily [G3DSA:1.25.40.10] (157-281)
  IPR046341 SET domain superfamily [G3DSA:2.170.270.10] (4-156)
  IPR046341 SET domain superfamily [SSF82199] (8-180)
  IPR053185 SET domain-containing protein [PTHR47332] (5-301)

Secondary structure (DSSP, 8-state):
---SEEEEEETTTEEEEEESS-B-TT-EEEEE--SEEEETT--HHHHHHHHTTS-HHHHHHHHTS--TTTT-TTS-HHHHHHHHH-EESS--BTTTTB--SEEEE-TTGGGPEE-SS-SEEEEEETTTTEEEEEESS-B-TTPEEEE--S--SS-HHHHHHHHHHHHS----STTTT--HHHHHHHHHHHHHHHHHHHHHTT-TT-HHHHHHHHHHHHHHHHHTT-TTSSHHHHHHHHHHHHHHTT-HHHHHHHHHHHHHHHHHHH-TTSHHHHHHHHHHH-GGGSTTTTSS---------/---SEEEEEETTTEEEEEESS-B-TT-EEEEE--SEEEETT--HHHHHHHHTTS-HHHHHHHHTS--TTTT-TTS-HHHHHHHHH-EESS--BTTTTB--SEEEE-TTGGGPEE-SS-SEEEEEETTTTEEEEEESS-B-TTPBPEE--S--SS-HHHHHHHHHHHHS----STTTT--HHHHHHHHHHHHHHHHHHHHHTT-TT-HHHHHHHHHHHHHHHHHHT-TTSSHHHHHHHHHHHHHHTT-HHHHHHHHHHHHHHHHHHH-TTSHHHHHHHHHHH-GGGSTTTTSS---------

Radius of gyration: 36.11 Å; Cα contacts (8 Å, |Δi|>4): 1191; chains: 2; bounding box: 48×111×78 Å

Organism: Pycnoporus cinnabarinus (NCBI:txid5643)

Solvent-accessible surface area (backbone atoms only — not comparable to full-atom values): 31154 Å² total; per-residue (Å²): 130,84,69,52,53,41,83,41,81,37,90,96,67,48,59,27,35,26,23,67,35,71,40,50,53,38,38,79,73,48,74,44,61,62,72,40,73,41,52,83,83,61,46,56,39,57,48,27,56,52,49,27,78,49,54,72,67,54,47,37,53,58,68,66,49,68,46,57,35,77,85,40,77,88,43,41,66,74,39,23,26,45,69,48,32,47,42,58,55,37,63,65,31,79,90,76,69,38,73,40,64,30,33,25,35,32,87,63,76,42,34,49,38,67,25,72,56,39,45,30,31,76,34,44,37,75,90,75,56,25,41,34,30,11,20,39,38,73,39,54,59,69,39,71,46,18,27,60,87,63,75,61,40,50,39,58,69,58,37,33,50,50,40,30,71,64,50,57,42,78,66,69,33,77,67,55,60,46,55,73,68,61,32,53,51,50,30,51,45,24,43,49,37,49,50,42,56,59,51,47,74,67,24,79,92,37,34,66,60,26,39,53,46,41,52,51,37,52,52,45,26,51,75,68,56,35,58,58,54,77,42,34,59,48,27,43,51,40,16,51,33,25,22,21,15,56,19,55,70,40,16,29,50,19,21,46,53,18,22,54,41,29,21,20,39,56,32,66,84,28,70,66,14,47,53,26,48,52,34,43,75,36,50,72,76,41,88,51,42,48,72,44,74,78,46,85,75,78,57,74,132,130,84,68,53,52,42,82,40,80,36,90,96,66,47,59,25,35,26,23,65,36,72,41,50,53,39,37,79,71,48,74,44,59,63,71,42,72,41,53,83,83,61,46,56,39,58,48,28,55,54,48,27,78,49,54,72,67,54,46,36,52,58,67,65,47,66,46,59,34,76,86,39,76,88,44,42,68,76,42,24,27,45,70,47,32,48,42,57,54,35,63,65,32,80,92,75,68,38,71,40,64,29,32,26,34,32,88,63,75,43,35,49,36,69,23,72,53,40,44,31,30,76,34,44,38,76,88,75,57,24,41,33,31,13,21,40,37,72,39,52,60,69,38,72,46,18,27,60,89,64,74,60,40,51,37,59,68,57,40,34,51,50,39,30,72,66,49,57,42,78,66,69,35,77,68,56,59,45,54,71,68,60,32,52,53,48,31,51,43,24,44,50,39,50,50,40,58,58,51,47,73,67,24,78,91,37,35,65,61,26,37,51,46,42,53,51,37,52,53,47,27,50,75,67,56,35,56,60,54,78,44,35,59,47,26,43,51,40,16,51,33,24,21,20,15,57,18,55,71,40,16,30,50,19,20,45,53,17,22,54,41,29,21,20,38,57,32,65,83,30,69,66,15,47,53,27,48,51,34,44,75,36,49,72,74,42,89,50,41,47,72,43,74,79,46,84,75,78,58,75,132

Foldseek 3Di:
DDQQWDWDQDPPFGIFIFGQAKDAFLDWRDKFAFLFKDFPPDDPVNLCVRLVPGDPVSNVLQLPADFLCVPPPVADSSRRSCLQQWDAQADDAPLVPDDGGMIGHTSHNSRAAADLQAQKAWDHDPVVNIIIIFGLHIDHGGGTHHDHPYQSLAALVVSQVVCCVRNNHGDCHPLNVDDDPSSVLLRVLSPLLSVLSVVLVVCLVPLQVNLVSLQVSCVSCVVNNNNSPPNLVSLVSNLLSCQLQQVLVQNLLSLVVSLVSCCRHPNCPDPSNVVSVVCNVPVPVDPSGNNDHHDHHDHHD/DDQQWDWDQDPPFGIFIFGQAKDAFLDWRDKFAFLFKDFPPDDPVNLCVRLVPGDPVSNVLQLPADFLCVPPPVADSSRRSCLQQWDAQADDAPLVPDDGGMIGHTSHNSRAAADLQAQKAWDHDPVVNIIIIFGLHIDHGGGTHHYHPYQSLAALVVSQVVCCVRNNHGDCHPLNVDDDPSSVLLRVLSPLLSVLSVVLVVCLVPLQVNLVSLQVSCVSCVVNNNNSPPNLVSLVSNLLSCQLQQVLVQNLLSLVVSLVSCCRHPNCPDPSNVVSVVCNVPVPPDPNGNNDHHDHHDHHD

pLDDT: mean 94.17, std 6.02, range [42.78, 98.5]